Protein 1IHG (pdb70)

Radius of gyration: 25.51 Å; Cα contacts (8 Å, |Δi|>4): 732; chains: 1; bounding box: 40×72×76 Å

Nearest PDB structures (foldseek):
  1ihg-assembly1_A  TM=1.003E+00  e=3.400E-71  Bos taurus
  1iip-assembly1_A  TM=8.751E-01  e=1.591E-49  Bos taurus
  2wfj-assembly1_A  TM=9.973E-01  e=8.330E-27  Homo sapiens
  2gw2-assembly1_A  TM=9.977E-01  e=1.700E-26  Homo sapiens
  2he9-assembly2_B  TM=9.964E-01  e=2.244E-25  Homo sapiens

Organism: Bos taurus (NCBI:txid9913)

Solvent-accessible surface area: 17586 Å² total; per-residue (Å²): 92,98,70,8,20,160,66,116,46,38,36,126,95,10,28,37,0,23,0,5,0,25,19,37,68,122,108,35,16,32,0,0,0,0,0,0,32,76,48,0,72,93,2,1,59,0,0,36,0,0,0,47,17,95,103,33,111,0,115,76,35,50,92,72,9,44,0,112,38,3,12,2,23,87,2,45,117,120,48,4,0,15,0,0,0,25,18,77,93,88,31,105,18,7,0,2,35,87,26,102,94,14,119,25,53,49,72,67,21,66,1,52,41,66,4,0,0,0,1,13,41,98,36,88,64,36,1,6,1,21,0,8,0,0,3,35,76,2,84,121,20,48,43,136,31,1,5,0,0,2,8,13,33,4,34,12,5,0,73,69,0,6,83,23,110,51,123,74,68,146,26,57,123,110,1,19,0,24,59,10,9,42,12,118,168,75,60,104,81,9,31,83,24,96,51,85,29,72,3,82,26,16,37,43,5,125,22,14,153,26,73,28,120,53,6,86,117,0,58,120,25,0,100,53,0,53,78,16,0,40,71,33,60,155,88,128,54,38,100,37,0,28,123,6,1,51,2,0,39,67,0,6,122,14,0,106,88,50,17,138,143,82,52,4,57,97,0,44,94,13,4,30,25,0,5,21,38,10,1,15,0,49,31,122,68,66,60,83,90,11,0,7,72,7,3,82,82,0,17,122,54,43,90,64,21,32,114,0,0,50,45,38,0,51,0,35,13,28,57,138,81,28,117,82,0,41,50,7,0,99,99,0,62,133,72,25,86,151,50,145,54,3,70,58,10,10,114,83,0,101,108,71,36,119,43,50,120,65,155,131,153,78,96,274

Sequence (364 aa):
SHPSPQAKPSNPSNPRVFFDVDIGGERVGRIVLELFADIVPKTAENFRALCTGEKGIGPTTGKPLHFKGCPFHRIIKKFMIQGGDFSNQNGTGGESIYGEKFEDENFHYKHDKEGLLSMANAGSNTNGSQFFITTVPTPHLDGKHVVFGQVIKGMGVAKILENVEVKGEKPAKLCVIAECGELKEGDDWGIFPKDGSGDSHPDFPEDADVDLKDVDKILLISEDLKNIGNTFFKSQNWEMAIKKYTKVLRYVEGSRAAAEDADGAKLQPVALSCVLNIGACKLKMSDWQGAVDSCLEALEIDPSNTKALYRRAQGWQGLKEYDQALADLKKAQEIAPEDKAIQAELLKVKQKIKAQKDKEKAAY

B-factor: mean 17.25, std 12.44, range [1.22, 126.38]

InterPro domains:
  IPR002130 Cyclophilin-type peptidyl-prolyl cis-trans isomerase domain [PF00160] (21-182)
  IPR002130 Cyclophilin-type peptidyl-prolyl cis-trans isomerase domain [PR00153] (36-51)
  IPR002130 Cyclophilin-type peptidyl-prolyl cis-trans isomerase domain [PR00153] (73-85)
  IPR002130 Cyclophilin-type peptidyl-prolyl cis-trans isomerase domain [PR00153] (116-131)
  IPR002130 Cyclophilin-type peptidyl-prolyl cis-trans isomerase domain [PR00153] (131-143)
  IPR002130 Cyclophilin-type peptidyl-prolyl cis-trans isomerase domain [PR00153] (144-159)
  IPR002130 Cyclophilin-type peptidyl-prolyl cis-trans isomerase domain [PS50072] (19-183)
  IPR011990 Tetratricopeptide-like helical domain superfamily [G3DSA:1.25.40.10] (221-370)
  IPR011990 Tetratricopeptide-like helical domain superfamily [SSF48452] (224-368)
  IPR019734 Tetratricopeptide repeat [PS50005] (273-306)
  IPR019734 Tetratricopeptide repeat [PS50005] (307-340)
  IPR019734 Tetratricopeptide repeat [SM00028] (223-256)
  IPR019734 Tetratricopeptide repeat [SM00028] (273-306)
  IPR019734 Tetratricopeptide repeat [SM00028] (307-340)
  IPR020892 Cyclophilin-type peptidyl-prolyl cis-trans isomerase, conserved site [PS00170] (68-85)
  IPR029000 Cyclophilin-like domain superfamily [G3DSA:2.40.100.10] (1-185)
  IPR029000 Cyclophilin-like domain superfamily [SSF50891] (8-186)

Foldseek 3Di:
DDADAPDQVNDVVFWKKKFQKDWQNHTDFMWIKTWQCVVQVVVSVQQQCQQALVLAAAVVQRHGSHQAFKFQFFAAAQFKTKTFQVRPNHPPAAATSVGNWAAQRDLPYALAAFFWKKFDADWGGGGGGMIIGTGGRDRVCRPTIHTTMGTNPDVVVRNVVNPADADNGGHPITMGRNHMHIADVVRDPPGADPPPLPLPAHLACVRGPDDLQPLVVLQVSLVVLQVSLVVCVVVLVLVVSLSSLVSNVNSLVSSCVPYDPVSSVVCLVSNLVSLLSNLVSCVVVLVLVSNLVSLVVNCVSPVLDLSSLQSNLVSCVSVVVLVSSLVSLVSSCVSPVPDVVSVVVNVVSVVVVVVVVCVVPDDD

Secondary structure (DSSP, 8-state):
-BPPP-SSSS-TTS-EEEEEEEETTEEEEEEEEEE-TTT-HHHHHHHHHHHH-TT-B-TTTSSBS--TT-BEEEEETTTEEEE--TTTSSSS---BBTBS-B------B---STTEEEE--SSTT-B-S-EEEESS--GGGTTTS-EEEEEEE-HHHHHHHHTS-EETTEESS-EEEEEEEEEPTT-----S--SSS---S-SSGGGSSS-TT-HHHHHHHHHHHHHHHHHHHHTT-HHHHHHHHHHHHHHHHHHHHHS-HHHHGGGHHHHHHHHHHHHHHHHHTT-HHHHHHHHHHHHTT-TT-HHHHHHHHHHHHHTT-HHHHHHHHHHHHHH-TT-HHHHHHHHHHHHHHHHHHHHHH---

Structure (mmCIF, N/CA/C/O backbone):
data_1IHG
#
_entry.id   1IHG
#
_cell.length_a   126.125
_cell.length_b   47.328
_cell.length_c   85.563
_cell.angle_alpha   90.00
_cell.angle_beta   119.42
_cell.angle_gamma   90.00
#
_symmetry.space_group_name_H-M   'C 1 2 1'
#
loop_
_entity.id
_entity.type
_entity.pdbx_description
1 polymer 'Cyclophilin 40'
2 non-polymer GLYCEROL
3 water water
#
loop_
_atom_site.group_PDB
_atom_site.id
_atom_site.type_symbol
_atom_site.label_atom_id
_atom_site.label_alt_id
_atom_site.label_comp_id
_atom_site.label_asym_id
_atom_site.label_entity_id
_atom_site.label_seq_id
_atom_site.pdbx_PDB_ins_code
_atom_site.Cartn_x
_atom_site.Cartn_y
_atom_site.Cartn_z
_atom_site.occupancy
_atom_site.B_iso_or_equiv
_atom_site.auth_seq_id
_atom_site.auth_comp_id
_atom_site.auth_asym_id
_atom_site.auth_atom_id
_atom_site.pdbx_PDB_model_num
ATOM 1 N N . SER A 1 2 ? 28.514 7.306 20.378 1.00 16.47 2 SER A N 1
ATOM 2 C CA . SER A 1 2 ? 29.510 7.267 19.309 1.00 21.83 2 SER A CA 1
ATOM 3 C C . SER A 1 2 ? 28.983 8.014 18.083 1.00 25.93 2 SER A C 1
ATOM 4 O O . SER A 1 2 ? 27.781 8.072 17.821 1.00 14.26 2 SER A O 1
ATOM 7 N N . HIS A 1 3 ? 29.943 8.595 17.369 1.00 17.84 3 HIS A N 1
ATOM 8 C CA . HIS A 1 3 ? 29.653 9.431 16.207 1.00 10.97 3 HIS A CA 1
ATOM 9 C C . HIS A 1 3 ? 30.023 8.717 14.927 1.00 11.68 3 HIS A C 1
ATOM 10 O O . HIS A 1 3 ? 31.045 8.030 14.847 1.00 12.49 3 HIS A O 1
ATOM 17 N N . PRO A 1 4 ? 29.203 8.879 13.895 1.00 15.53 4 PRO A N 1
ATOM 18 C CA . PRO A 1 4 ? 29.547 8.320 12.580 1.00 16.98 4 PRO A CA 1
ATOM 19 C C . PRO A 1 4 ? 30.939 8.761 12.149 1.00 11.09 4 PRO A C 1
ATOM 20 O O . PRO A 1 4 ? 31.344 9.904 12.404 1.00 12.41 4 PRO A O 1
ATOM 24 N N . SER A 1 5 ? 31.674 7.849 11.511 1.00 10.19 5 SER A N 1
ATOM 25 C CA . SER A 1 5 ? 33.014 8.207 11.022 1.00 14.88 5 SER A CA 1
ATOM 26 C C . SER A 1 5 ? 32.958 9.220 9.888 1.00 14.09 5 SER A C 1
ATOM 27 O O . SER A 1 5 ? 31.945 9.259 9.197 1.00 17.40 5 SER A O 1
ATOM 30 N N . PRO A 1 6 ? 33.978 10.058 9.705 1.00 14.37 6 PRO A N 1
ATOM 31 C CA . PRO A 1 6 ? 33.905 11.144 8.721 1.00 15.65 6 PRO A CA 1
ATOM 32 C C . PRO A 1 6 ? 33.711 10.614 7.297 1.00 17.61 6 PRO A C 1
ATOM 33 O O . PRO A 1 6 ? 34.388 9.663 6.895 1.00 23.12 6 PRO A O 1
ATOM 37 N N . GLN A 1 7 ? 32.797 11.252 6.570 1.00 16.27 7 GLN A N 1
ATOM 38 C CA . GLN A 1 7 ? 32.624 10.902 5.155 1.00 24.36 7 GLN A CA 1
ATOM 39 C C . GLN A 1 7 ? 33.627 11.635 4.270 1.00 16.17 7 GLN A C 1
ATOM 40 O O . GLN A 1 7 ? 34.099 11.099 3.267 1.00 17.44 7 GLN A O 1
ATOM 46 N N . ALA A 1 8 ? 33.984 12.885 4.574 1.00 18.12 8 ALA A N 1
ATOM 47 C CA . ALA A 1 8 ? 34.930 13.571 3.686 1.00 20.56 8 ALA A CA 1
ATOM 48 C C . ALA A 1 8 ? 36.341 13.009 3.865 1.00 17.49 8 ALA A C 1
ATOM 49 O O . ALA A 1 8 ? 36.655 12.491 4.927 1.00 15.56 8 ALA A O 1
ATOM 51 N N . LYS A 1 9 ? 37.162 13.128 2.836 1.00 16.26 9 LYS A N 1
ATOM 52 C CA . LYS A 1 9 ? 38.523 12.633 2.815 1.00 19.04 9 LYS A CA 1
ATOM 53 C C . LYS A 1 9 ? 39.520 13.687 2.353 1.00 33.21 9 LYS A C 1
ATOM 54 O O . LYS A 1 9 ? 39.623 13.917 1.138 1.00 24.37 9 LYS A O 1
ATOM 60 N N . PRO A 1 10 ? 40.260 14.325 3.249 1.00 21.58 10 PRO A N 1
ATOM 61 C CA . PRO A 1 10 ? 40.270 14.070 4.681 1.00 17.39 10 PRO A CA 1
ATOM 62 C C . PRO A 1 10 ? 39.127 14.738 5.438 1.00 15.62 10 PRO A C 1
ATOM 63 O O . PRO A 1 10 ? 38.411 15.584 4.886 1.00 21.50 10 PRO A O 1
ATOM 67 N N . SER A 1 11 ? 38.969 14.346 6.694 1.00 16.59 11 SER A N 1
ATOM 68 C CA . SER A 1 11 ? 37.930 14.920 7.565 1.00 16.16 11 SER A CA 1
ATOM 69 C C . SER A 1 11 ? 38.288 16.353 7.935 1.00 23.32 11 SER A C 1
ATOM 70 O O . SER A 1 11 ? 37.436 17.214 8.123 1.00 19.48 11 SER A O 1
ATOM 73 N N . ASN A 1 12 ? 39.580 16.608 8.046 1.00 13.54 12 ASN A N 1
ATOM 74 C CA . ASN A 1 12 ? 40.094 17.868 8.567 1.00 12.66 12 ASN A CA 1
ATOM 75 C C . ASN A 1 12 ? 41.450 18.132 7.920 1.00 16.97 12 ASN A C 1
ATOM 76 O O . ASN A 1 12 ? 42.384 17.338 8.077 1.00 18.00 12 ASN A O 1
ATOM 81 N N . PRO A 1 13 ? 41.549 19.251 7.227 1.00 19.05 13 PRO A N 1
ATOM 82 C CA . PRO A 1 13 ? 42.799 19.623 6.558 1.00 20.09 13 PRO A CA 1
ATOM 83 C C . PRO A 1 13 ? 43.997 19.684 7.501 1.00 17.73 13 PRO A C 1
ATOM 84 O O . PRO A 1 13 ? 45.143 19.569 7.020 1.00 17.44 13 PRO A O 1
ATOM 88 N N . SER A 1 14 ? 43.835 19.843 8.817 1.00 16.15 14 SER A N 1
ATOM 89 C CA . SER A 1 14 ? 45.046 19.946 9.642 1.00 15.86 14 SER A CA 1
ATOM 90 C C . SER A 1 14 ? 45.523 18.609 10.194 1.00 12.32 14 SER A C 1
ATOM 91 O O . SER A 1 14 ? 46.575 18.559 10.862 1.00 12.42 14 SER A O 1
ATOM 94 N N . ASN A 1 15 ? 44.782 17.540 9.928 1.00 10.50 15 ASN A N 1
ATOM 95 C CA . ASN A 1 15 ? 45.151 16.219 10.444 1.00 12.52 15 ASN A CA 1
ATOM 96 C C . ASN A 1 15 ? 46.340 15.662 9.653 1.00 8.43 15 ASN A C 1
ATOM 97 O O . ASN A 1 15 ? 46.466 15.803 8.443 1.00 8.99 15 ASN A O 1
ATOM 102 N N . PRO A 1 16 ? 47.247 15.012 10.362 1.00 8.94 16 PRO A N 1
ATOM 103 C CA . PRO A 1 16 ? 48.415 14.425 9.716 1.00 9.82 16 PRO A CA 1
ATOM 104 C C . PRO A 1 16 ? 48.018 13.400 8.653 1.00 7.86 16 PRO A C 1
ATOM 105 O O . PRO A 1 16 ? 47.009 12.724 8.834 1.00 8.81 16 PRO A O 1
ATOM 109 N N . ARG A 1 17 ? 48.827 13.310 7.602 1.00 8.75 17 ARG A N 1
ATOM 110 C CA . ARG A 1 17 ? 48.628 12.246 6.603 1.00 6.81 17 ARG A CA 1
ATOM 111 C C . ARG A 1 17 ? 49.877 11.371 6.586 1.00 9.79 17 ARG A C 1
ATOM 112 O O . ARG A 1 17 ? 50.992 11.914 6.561 1.00 9.03 17 ARG A O 1
ATOM 120 N N . VAL A 1 18 ? 49.718 10.058 6.602 1.00 9.61 18 VAL A N 1
ATOM 121 C CA . VAL A 1 18 ? 50.882 9.152 6.516 1.00 6.36 18 VAL A CA 1
ATOM 122 C C . VAL A 1 18 ? 50.661 8.126 5.416 1.00 7.41 18 VAL A C 1
ATOM 123 O O . VAL A 1 18 ? 49.559 7.995 4.884 1.00 8.80 18 VAL A O 1
ATOM 127 N N . PHE A 1 19 ? 51.688 7.342 5.066 1.00 5.52 19 PHE A N 1
ATOM 128 C CA . PHE A 1 19 ? 51.493 6.389 3.980 1.00 8.64 19 PHE A CA 1
ATOM 129 C C . PHE A 1 19 ? 52.231 5.074 4.256 1.00 7.23 19 PHE A C 1
ATOM 130 O O . PHE A 1 19 ? 53.206 5.090 5.006 1.00 5.81 19 PHE A O 1
ATOM 138 N N . PHE A 1 20 ? 51.734 4.021 3.610 1.00 9.65 20 PHE A N 1
ATOM 139 C CA . PHE A 1 20 ? 52.342 2.711 3.471 1.00 8.25 20 PHE A CA 1
ATOM 140 C C . PHE A 1 20 ? 52.527 2.377 1.988 1.00 7.85 20 PHE A C 1
ATOM 141 O O . PHE A 1 20 ? 51.547 2.410 1.235 1.00 12.03 20 PHE A O 1
ATOM 149 N N . ASP A 1 21 ? 53.735 2.043 1.578 1.00 6.43 21 ASP A N 1
ATOM 150 C CA . ASP A 1 21 ? 53.965 1.415 0.272 1.00 8.10 21 ASP A CA 1
ATOM 151 C C . ASP A 1 21 ? 53.962 -0.094 0.539 1.00 13.64 21 ASP A C 1
ATOM 152 O O . ASP A 1 21 ? 54.792 -0.535 1.351 1.00 12.27 21 ASP A O 1
ATOM 157 N N . VAL A 1 22 ? 53.049 -0.833 -0.067 1.00 5.14 22 VAL A N 1
ATOM 158 C CA . VAL A 1 22 ? 52.842 -2.242 0.231 1.00 5.93 22 VAL A CA 1
ATOM 159 C C . VAL A 1 22 ? 53.413 -3.180 -0.836 1.00 4.33 22 VAL A C 1
ATOM 160 O O . VAL A 1 22 ? 53.139 -2.921 -2.009 1.00 9.72 22 VAL A O 1
ATOM 164 N N . ASP A 1 23 ? 54.139 -4.203 -0.419 1.00 9.00 23 ASP A N 1
ATOM 165 C CA . ASP A 1 23 ? 54.631 -5.261 -1.288 1.00 12.10 23 ASP A CA 1
ATOM 166 C C . ASP A 1 23 ? 53.924 -6.579 -0.939 1.00 10.63 23 ASP A C 1
ATOM 167 O O . ASP A 1 23 ? 53.638 -6.839 0.226 1.00 10.36 23 ASP A O 1
ATOM 172 N N . ILE A 1 24 ? 53.678 -7.394 -1.956 1.00 9.62 24 ILE A N 1
ATOM 173 C CA . ILE A 1 24 ? 53.090 -8.720 -1.757 1.00 6.94 24 ILE A CA 1
ATOM 174 C C . ILE A 1 24 ? 53.960 -9.699 -2.550 1.00 8.41 24 ILE A C 1
ATOM 175 O O . ILE A 1 24 ? 54.170 -9.527 -3.744 1.00 11.96 24 ILE A O 1
ATOM 180 N N . GLY A 1 25 ? 54.522 -10.688 -1.880 1.00 10.42 25 GLY A N 1
ATOM 181 C CA . GLY A 1 25 ? 55.395 -11.638 -2.546 1.00 16.73 25 GLY A CA 1
ATOM 182 C C . GLY A 1 25 ? 56.583 -10.957 -3.198 1.00 21.19 25 GLY A C 1
ATOM 183 O O . GLY A 1 25 ? 57.009 -11.404 -4.270 1.00 26.54 25 GLY A O 1
ATOM 184 N N . GLY A 1 26 ? 57.105 -9.900 -2.584 1.00 17.18 26 GLY A N 1
ATOM 185 C CA . GLY A 1 26 ? 58.273 -9.216 -3.095 1.00 21.37 26 GLY A CA 1
ATOM 186 C C . GLY A 1 26 ? 58.020 -8.283 -4.261 1.00 19.38 26 GLY A C 1
ATOM 187 O O . GLY A 1 26 ? 58.974 -7.787 -4.864 1.00 23.11 26 GLY A O 1
ATOM 188 N N . GLU A 1 27 ? 56.752 -8.030 -4.560 1.00 11.99 27 GLU A N 1
ATOM 189 C CA . GLU A 1 27 ? 56.346 -7.115 -5.620 1.00 12.54 27 GLU A CA 1
ATOM 190 C C . GLU A 1 27 ? 55.529 -5.960 -5.041 1.00 9.17 27 GLU A C 1
ATOM 191 O O . GLU A 1 27 ? 54.677 -6.201 -4.187 1.00 13.15 27 GLU A O 1
ATOM 197 N N . ARG A 1 28 ? 55.886 -4.758 -5.499 1.00 11.51 28 ARG A N 1
ATOM 198 C CA . ARG A 1 28 ? 55.184 -3.550 -5.077 1.00 16.79 28 ARG A CA 1
ATOM 199 C C . ARG A 1 28 ? 53.764 -3.586 -5.634 1.00 19.20 28 ARG A C 1
ATOM 200 O O . ARG A 1 28 ? 53.504 -3.709 -6.839 1.00 14.46 28 ARG A O 1
ATOM 208 N N . VAL A 1 29 ? 52.824 -3.459 -4.710 1.00 14.57 29 VAL A N 1
ATOM 209 C CA . VAL A 1 29 ? 51.416 -3.441 -5.110 1.00 12.00 29 VAL A CA 1
ATOM 210 C C . VAL A 1 29 ? 50.885 -2.022 -5.135 1.00 13.75 29 VAL A C 1
ATOM 211 O O . VAL A 1 29 ? 50.040 -1.656 -5.962 1.00 17.67 29 VAL A O 1
ATOM 215 N N . GLY A 1 30 ? 51.351 -1.143 -4.253 1.00 5.52 30 GLY A N 1
ATOM 216 C CA . GLY A 1 30 ? 50.860 0.235 -4.309 1.00 10.97 30 GLY A CA 1
ATOM 217 C C . GLY A 1 30 ? 50.965 0.909 -2.946 1.00 6.76 30 GLY A C 1
ATOM 218 O O . GLY A 1 30 ? 51.480 0.376 -1.975 1.00 13.77 30 GLY A O 1
ATOM 219 N N . ARG A 1 31 ? 50.470 2.138 -2.916 1.00 5.53 31 ARG A N 1
ATOM 220 C CA . ARG A 1 31 ? 50.537 2.964 -1.729 1.00 10.14 31 ARG A CA 1
ATOM 221 C C . ARG A 1 31 ? 49.147 3.194 -1.141 1.00 12.41 31 ARG A C 1
ATOM 222 O O . ARG A 1 31 ? 48.200 3.442 -1.884 1.00 10.74 31 ARG A O 1
ATOM 230 N N . ILE A 1 32 ? 49.104 3.112 0.171 1.00 6.60 32 ILE A N 1
ATOM 231 C CA . ILE A 1 32 ? 47.908 3.469 0.924 1.00 5.72 32 ILE A CA 1
ATOM 232 C C . ILE A 1 32 ? 48.176 4.751 1.682 1.00 8.79 32 ILE A C 1
ATOM 233 O O . ILE A 1 32 ? 49.181 4.845 2.383 1.00 8.97 32 ILE A O 1
ATOM 238 N N . VAL A 1 33 ? 47.299 5.740 1.525 1.00 9.08 33 VAL A N 1
ATOM 239 C CA . VAL A 1 33 ? 47.517 6.972 2.280 1.00 4.53 33 VAL A CA 1
ATOM 240 C C . VAL A 1 33 ? 46.434 7.077 3.347 1.00 6.92 33 VAL A C 1
ATOM 241 O O . VAL A 1 33 ? 45.255 6.865 3.019 1.00 8.01 33 VAL A O 1
ATOM 245 N N . LEU A 1 34 ? 46.844 7.383 4.561 1.00 5.02 34 LEU A N 1
ATOM 246 C CA . LEU A 1 34 ? 45.875 7.436 5.665 1.00 4.55 34 LEU A CA 1
ATOM 247 C C . LEU A 1 34 ? 45.808 8.807 6.312 1.00 6.73 34 LEU A C 1
ATOM 248 O O . LEU A 1 34 ? 46.843 9.449 6.530 1.00 8.70 34 LEU A O 1
ATOM 253 N N . GLU A 1 35 ? 44.584 9.217 6.651 1.00 5.24 35 GLU A N 1
ATOM 254 C CA . GLU A 1 35 ? 44.402 10.370 7.518 1.00 7.44 35 GLU A CA 1
ATOM 255 C C . GLU A 1 35 ? 44.398 9.898 8.977 1.00 8.85 35 GLU A C 1
ATOM 256 O O . GLU A 1 35 ? 43.744 8.886 9.248 1.00 7.76 35 GLU A O 1
ATOM 262 N N . LEU A 1 36 ? 45.113 10.615 9.850 1.00 5.86 36 LEU A N 1
ATOM 263 C CA . LEU A 1 36 ? 45.040 10.331 11.282 1.00 10.40 36 LEU A CA 1
ATOM 264 C C . LEU A 1 36 ? 44.218 11.412 12.003 1.00 3.22 36 LEU A C 1
ATOM 265 O O . LEU A 1 36 ? 44.456 12.611 11.802 1.00 4.08 36 LEU A O 1
ATOM 270 N N . PHE A 1 37 ? 43.296 10.943 12.841 1.00 6.29 37 PHE A N 1
ATOM 271 C CA . PHE A 1 37 ? 42.315 11.839 13.456 1.00 8.05 37 PHE A CA 1
ATOM 272 C C . PHE A 1 37 ? 42.839 12.517 14.710 1.00 4.98 37 PHE A C 1
ATOM 273 O O . PHE A 1 37 ? 42.325 12.354 15.830 1.00 7.67 37 PHE A O 1
ATOM 281 N N . ALA A 1 38 ? 43.890 13.326 14.510 1.00 6.66 38 ALA A N 1
ATOM 282 C CA . ALA A 1 38 ? 44.549 13.972 15.639 1.00 9.86 38 ALA A CA 1
ATOM 283 C C . ALA A 1 38 ? 43.651 14.987 16.333 1.00 3.54 38 ALA A C 1
ATOM 284 O O . ALA A 1 38 ? 43.857 15.319 17.509 1.00 11.01 38 ALA A O 1
ATOM 286 N N . ASP A 1 39 ? 42.667 15.485 15.581 1.00 7.38 39 ASP A N 1
ATOM 287 C CA . ASP A 1 39 ? 41.709 16.431 16.170 1.00 15.12 39 ASP A CA 1
ATOM 288 C C . ASP A 1 39 ? 40.776 15.745 17.158 1.00 10.30 39 ASP A C 1
ATOM 289 O O . ASP A 1 39 ? 40.118 16.393 17.975 1.00 16.62 39 ASP A O 1
ATOM 294 N N . ILE A 1 40 ? 40.680 14.419 17.126 1.00 8.58 40 ILE A N 1
ATOM 295 C CA . ILE A 1 40 ? 39.793 13.700 18.040 1.00 8.94 40 ILE A CA 1
ATOM 296 C C . ILE A 1 40 ? 40.531 12.776 18.994 1.00 12.70 40 ILE A C 1
ATOM 297 O O . ILE A 1 40 ? 40.154 12.701 20.173 1.00 9.13 40 ILE A O 1
ATOM 302 N N . VAL A 1 41 ? 41.555 12.097 18.513 1.00 11.05 41 VAL A N 1
ATOM 303 C CA . VAL A 1 41 ? 42.371 11.176 19.302 1.00 6.73 41 VAL A CA 1
ATOM 304 C C . VAL A 1 41 ? 43.837 11.524 19.076 1.00 9.85 41 VAL A C 1
ATOM 305 O O . VAL A 1 41 ? 44.623 10.770 18.500 1.00 9.21 41 VAL A O 1
ATOM 309 N N . PRO A 1 42 ? 44.215 12.692 19.575 1.00 12.68 42 PRO A N 1
ATOM 310 C CA . PRO A 1 42 ? 45.577 13.182 19.392 1.00 9.73 42 PRO A CA 1
ATOM 311 C C . PRO A 1 42 ? 46.615 12.190 19.881 1.00 9.26 42 PRO A C 1
ATOM 312 O O . PRO A 1 42 ? 47.636 11.954 19.251 1.00 8.94 42 PRO A O 1
ATOM 316 N N . LYS A 1 43 ? 46.420 11.573 21.054 1.00 5.24 43 LYS A N 1
ATOM 317 C CA . LYS A 1 43 ? 47.462 10.654 21.532 1.00 6.51 43 LYS A CA 1
ATOM 318 C C . LYS A 1 43 ? 47.638 9.407 20.683 1.00 12.34 43 LYS A C 1
ATOM 319 O O . LYS A 1 43 ? 48.760 8.947 20.454 1.00 7.88 43 LYS A O 1
ATOM 325 N N . THR A 1 44 ? 46.509 8.814 20.289 1.00 8.31 44 THR A N 1
ATOM 326 C CA . THR A 1 44 ? 46.535 7.615 19.464 1.00 10.05 44 THR A CA 1
ATOM 327 C C . THR A 1 44 ? 47.069 7.937 18.084 1.00 8.52 44 THR A C 1
ATOM 328 O O . THR A 1 44 ? 47.872 7.217 17.480 1.00 6.33 44 THR A O 1
ATOM 33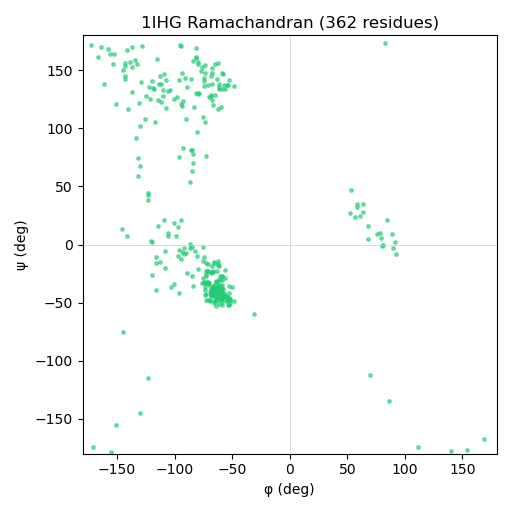2 N N . ALA A 1 45 ? 46.619 9.078 17.538 1.00 7.21 45 ALA A N 1
ATOM 333 C CA . ALA A 1 45 ? 47.172 9.493 16.248 1.00 8.88 45 ALA A CA 1
ATOM 334 C C . ALA A 1 45 ? 48.690 9.678 16.275 1.00 10.97 45 ALA A C 1
ATOM 335 O O . ALA A 1 45 ? 49.400 9.278 15.343 1.00 8.30 45 ALA A O 1
ATOM 337 N N . GLU A 1 46 ? 49.164 10.329 17.336 1.00 5.97 46 GLU A N 1
ATOM 338 C CA . GLU A 1 46 ? 50.594 10.653 17.422 1.00 6.02 46 GLU A CA 1
ATOM 339 C C . GLU A 1 46 ? 51.447 9.396 17.555 1.00 9.66 46 GLU A C 1
ATOM 340 O O . GLU A 1 46 ? 52.519 9.341 16.959 1.00 6.26 46 GLU A O 1
ATOM 346 N N . ASN A 1 47 ? 50.989 8.409 18.324 1.00 7.75 47 ASN A N 1
ATOM 347 C CA . ASN A 1 47 ? 51.654 7.113 18.376 1.00 4.15 47 ASN A CA 1
ATOM 348 C C . ASN A 1 47 ? 51.838 6.540 16.970 1.00 9.24 47 ASN A C 1
ATOM 349 O O . ASN A 1 47 ? 52.923 6.126 16.565 1.00 9.55 47 ASN A O 1
ATOM 354 N N . PHE A 1 48 ? 50.738 6.494 16.210 1.00 7.53 48 PHE A N 1
ATOM 355 C CA . PHE A 1 48 ? 50.814 5.920 14.865 1.00 4.36 48 PHE A CA 1
ATOM 356 C C . PHE A 1 48 ? 51.685 6.771 13.944 1.00 6.55 48 PHE A C 1
ATOM 357 O O . PHE A 1 48 ? 52.421 6.164 13.165 1.00 8.32 48 PHE A O 1
ATOM 365 N N . ARG A 1 49 ? 51.602 8.093 14.044 1.00 4.91 49 ARG A N 1
ATOM 366 C CA . ARG A 1 49 ? 52.393 8.990 13.207 1.00 10.30 49 ARG A CA 1
ATOM 367 C C . ARG A 1 49 ? 53.887 8.722 13.411 1.00 9.71 49 ARG A C 1
ATOM 368 O O . ARG A 1 49 ? 54.696 8.502 12.515 1.00 7.04 49 ARG A O 1
ATOM 376 N N . ALA A 1 50 ? 54.274 8.732 14.676 1.00 7.51 50 ALA A N 1
ATOM 377 C CA . ALA A 1 50 ? 55.657 8.463 15.021 1.00 9.47 50 ALA A CA 1
ATOM 378 C C . ALA A 1 50 ? 56.102 7.078 14.584 1.00 7.15 50 ALA A C 1
ATOM 379 O O . ALA A 1 50 ? 57.263 6.860 14.225 1.00 12.62 50 ALA A O 1
ATOM 381 N N . LEU A 1 51 ? 55.214 6.091 14.645 1.00 5.08 51 LEU A N 1
ATOM 382 C CA . LEU A 1 51 ? 55.666 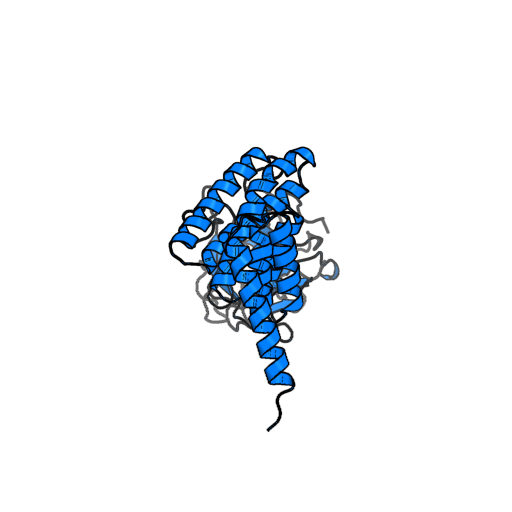4.756 14.192 1.00 4.90 51 LEU A CA 1
ATOM 383 C C . LEU A 1 51 ? 55.830 4.707 12.667 1.00 6.75 51 LEU A C 1
ATOM 384 O O . LEU A 1 51 ? 56.572 3.882 12.120 1.00 6.44 51 LEU A O 1
ATOM 389 N N . CYS A 1 52 ? 55.133 5.603 11.952 1.00 6.02 52 CYS A N 1
ATOM 390 C CA . CYS A 1 52 ? 55.365 5.695 10.518 1.00 8.26 52 CYS A CA 1
ATOM 391 C C . CYS A 1 52 ? 56.688 6.379 10.199 1.00 8.18 52 CYS A C 1
ATOM 392 O O . CYS A 1 52 ? 57.290 6.054 9.178 1.00 10.42 52 CYS A O 1
ATOM 395 N N . THR A 1 53 ? 57.128 7.324 11.024 1.00 8.58 53 THR A N 1
ATOM 396 C CA . THR A 1 53 ? 58.414 7.957 10.704 1.00 10.47 53 THR A CA 1
ATOM 397 C C . THR A 1 53 ? 59.618 7.240 11.319 1.00 9.04 53 THR A C 1
ATOM 398 O O . THR A 1 53 ? 60.740 7.358 10.783 1.00 6.03 53 THR A O 1
ATOM 402 N N . GLY A 1 54 ? 59.363 6.526 12.411 1.00 5.18 54 GLY A N 1
ATOM 403 C CA . GLY A 1 54 ? 60.397 5.871 13.184 1.00 14.30 54 GLY A CA 1
ATOM 404 C C . GLY A 1 54 ? 61.185 6.861 14.028 1.00 10.55 54 GLY A C 1
ATOM 405 O O . GLY A 1 54 ? 62.191 6.454 14.616 1.00 7.53 54 GLY A O 1
ATOM 406 N N . GLU A 1 55 ? 60.774 8.123 14.128 1.00 8.10 55 GLU A N 1
ATOM 407 C CA . GLU A 1 55 ? 61.548 9.158 14.804 1.00 4.15 55 GLU A CA 1
ATOM 408 C C . GLU A 1 55 ? 61.778 8.912 16.293 1.00 10.89 55 GLU A C 1
ATOM 409 O O . GLU A 1 55 ? 62.663 9.564 16.871 1.00 11.81 55 GLU A O 1
ATOM 415 N N . LYS A 1 56 ? 61.065 8.049 17.003 1.00 11.69 56 LYS A N 1
ATOM 416 C CA . LYS A 1 56 ? 61.317 7.869 18.438 1.00 10.38 56 LYS A CA 1
ATOM 417 C C . LYS A 1 56 ? 62.406 6.841 18.714 1.00 12.78 56 LYS A C 1
ATOM 418 O O . LYS A 1 56 ? 62.731 6.568 19.876 1.00 9.80 56 LYS A O 1
ATOM 424 N N . GLY A 1 57 ? 62.987 6.258 17.667 1.00 10.11 57 GLY A N 1
ATOM 425 C CA . GLY A 1 57 ? 64.128 5.383 17.887 1.00 12.22 57 GLY A CA 1
ATOM 426 C C . GLY A 1 57 ? 63.845 3.941 18.210 1.00 10.52 57 GLY A C 1
ATOM 427 O O . GLY A 1 57 ? 63.038 3.263 17.553 1.00 8.51 57 GLY A O 1
ATOM 428 N N . ILE A 1 58 ? 64.546 3.411 19.215 1.00 6.23 58 ILE A N 1
ATOM 429 C CA . ILE A 1 58 ? 64.451 2.008 19.608 1.00 4.82 58 ILE A CA 1
ATOM 430 C C . ILE A 1 58 ? 63.506 1.765 20.793 1.00 8.15 58 ILE A C 1
ATOM 431 O O . ILE A 1 58 ? 63.628 2.383 21.851 1.00 9.17 58 ILE A O 1
ATOM 436 N N . GLY A 1 59 ? 62.555 0.847 20.632 1.00 9.33 59 GLY A N 1
ATOM 437 C CA . GLY A 1 59 ? 61.590 0.548 21.701 1.00 8.78 59 GLY A CA 1
ATOM 438 C C . GLY A 1 59 ? 62.284 -0.139 22.867 1.00 5.34 59 GLY A C 1
ATOM 439 O O . GLY A 1 59 ? 63.016 -1.103 22.666 1.00 7.82 59 GLY A O 1
ATOM 440 N N . PRO A 1 60 ? 62.134 0.338 24.106 1.00 5.92 60 PRO A N 1
ATOM 441 C CA . PRO A 1 60 ? 62.797 -0.307 25.255 1.00 6.41 60 PRO A CA 1
ATOM 442 C C . PRO A 1 60 ? 62.342 -1.718 25.543 1.00 8.33 60 PRO A C 1
ATOM 443 O O . PRO A 1 60 ? 63.103 -2.616 25.906 1.00 11.89 60 PRO A O 1
ATOM 447 N N . THR A 1 61 ? 61.016 -1.955 25.397 1.00 12.62 61 THR A N 1
ATOM 448 C CA . THR A 1 61 ? 60.561 -3.286 25.800 1.00 15.81 61 THR A CA 1
ATOM 449 C C . THR A 1 61 ? 60.857 -4.325 24.721 1.00 21.44 61 THR A C 1
ATOM 450 O O . THR A 1 61 ? 60.925 -5.510 25.085 1.00 22.76 61 THR A O 1
ATOM 454 N N . THR A 1 62 ? 61.051 -3.925 23.457 1.00 8.57 62 THR A N 1
ATOM 455 C CA . THR A 1 62 ? 61.295 -4.920 22.421 1.00 8.50 62 THR A CA 1
ATOM 456 C C . THR A 1 62 ? 62.749 -4.896 21.938 1.00 9.54 62 THR A C 1
ATOM 457 O O . THR A 1 62 ? 63.188 -5.880 21.340 1.00 11.50 62 THR A O 1
ATOM 461 N N . GLY A 1 63 ? 63.409 -3.771 22.190 1.00 10.49 63 GLY A N 1
ATOM 462 C CA . GLY A 1 63 ? 64.780 -3.589 21.699 1.00 12.07 63 GLY A CA 1
ATOM 463 C C . GLY A 1 63 ? 64.809 -3.476 20.188 1.00 10.79 63 GLY A C 1
ATOM 464 O O . GLY A 1 63 ? 65.876 -3.599 19.582 1.00 7.83 63 GLY A O 1
ATOM 465 N N . LYS A 1 64 ? 63.658 -3.234 19.561 1.00 12.60 64 LYS A N 1
ATOM 466 C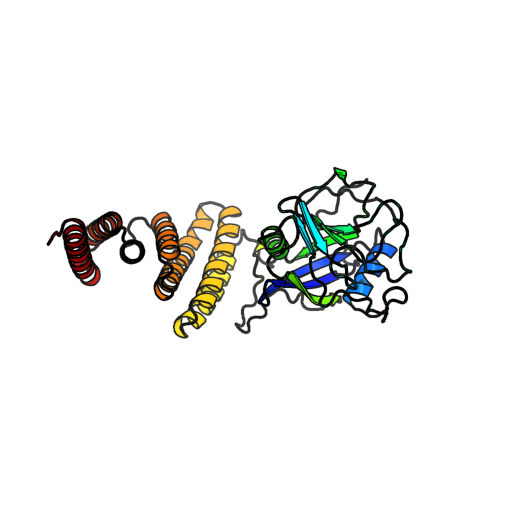 CA . LYS A 1 64 ? 63.550 -3.021 18.114 1.00 8.58 64 LYS A CA 1
ATOM 467 C C . LYS A 1 64 ? 63.078 -1.629 17.741 1.00 12.04 64 LYS A C 1
ATOM 468 O O . LYS A 1 64 ? 62.484 -0.852 18.510 1.00 10.71 64 LYS A O 1
ATOM 474 N N . PRO A 1 65 ? 63.349 -1.211 16.506 1.00 10.12 65 PRO A N 1
ATOM 475 C CA . PRO A 1 65 ? 62.930 0.138 16.123 1.00 3.76 65 PRO A CA 1
ATOM 476 C C . PRO A 1 65 ? 61.419 0.353 16.192 1.00 7.20 65 PRO A C 1
ATOM 477 O O . PRO A 1 65 ? 60.622 -0.448 15.720 1.00 11.40 65 PRO A O 1
ATOM 481 N N . LEU A 1 66 ? 61.074 1.491 16.799 1.00 7.36 66 LEU A N 1
ATOM 482 C CA . LEU A 1 66 ? 59.693 1.930 16.844 1.00 8.41 66 LEU A CA 1
ATOM 483 C C .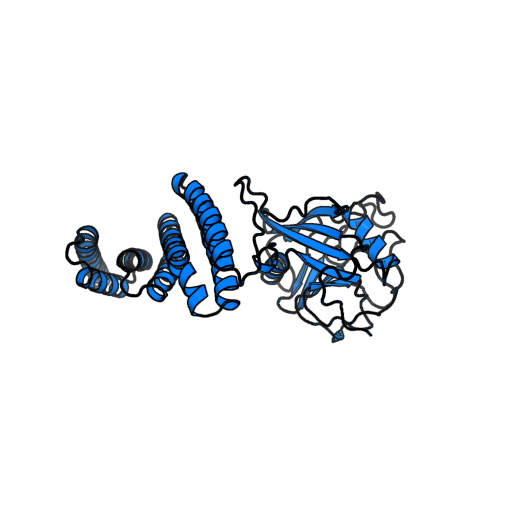 LEU A 1 66 ? 59.268 2.415 15.463 1.00 5.71 66 LEU A C 1
ATOM 484 O O . LEU A 1 66 ? 59.193 3.604 15.143 1.00 9.32 66 LEU A O 1
ATOM 489 N N . HIS A 1 67 ? 59.025 1.438 14.588 1.00 4.48 67 HIS A N 1
ATOM 490 C CA . HIS A 1 67 ? 58.883 1.832 13.179 1.00 5.46 67 HIS A CA 1
ATOM 491 C C . HIS A 1 67 ? 58.176 0.702 12.429 1.00 6.26 67 HIS A C 1
ATOM 492 O O . HIS A 1 67 ? 58.457 -0.465 12.667 1.00 8.47 67 HIS A O 1
ATOM 499 N N . PHE A 1 68 ? 57.247 1.066 11.561 1.00 4.63 68 PHE A N 1
ATOM 500 C CA . PHE A 1 68 ? 56.508 0.128 10.745 1.00 5.72 68 PHE A CA 1
ATOM 501 C C . PHE A 1 68 ? 57.272 -0.348 9.509 1.00 10.35 68 PHE A C 1
ATOM 502 O O . PHE A 1 68 ? 56.796 -1.253 8.825 1.00 9.28 68 PHE A O 1
ATOM 510 N N . LYS A 1 69 ? 58.425 0.253 9.154 1.00 7.45 69 LYS A N 1
ATOM 511 C CA . LYS A 1 69 ? 59.046 -0.224 7.897 1.00 5.41 69 LYS A CA 1
ATOM 512 C C . LYS A 1 69 ? 59.501 -1.670 8.017 1.00 11.34 69 LYS A C 1
ATOM 513 O O . LYS A 1 69 ? 60.203 -2.020 8.978 1.00 8.70 69 LYS A O 1
ATOM 519 N N . GLY A 1 70 ? 59.119 -2.527 7.074 1.00 9.98 70 GLY A N 1
ATOM 520 C CA . GLY A 1 70 ? 59.443 -3.930 7.025 1.00 6.99 70 GLY A CA 1
ATOM 521 C C . GLY A 1 70 ? 58.439 -4.828 7.728 1.00 7.13 70 GLY A C 1
ATOM 522 O O . GLY A 1 70 ? 58.517 -6.050 7.759 1.00 13.57 70 GLY A O 1
ATOM 523 N N . CYS A 1 71 ? 57.435 -4.203 8.350 1.00 12.92 71 CYS A N 1
ATOM 524 C CA . CYS A 1 71 ? 56.478 -4.917 9.174 1.00 7.41 71 CYS A CA 1
ATOM 525 C C . CYS A 1 71 ? 55.416 -5.596 8.319 1.00 9.83 71 CYS A C 1
ATOM 526 O O . CYS A 1 71 ? 54.810 -4.921 7.479 1.00 9.73 71 CYS A O 1
ATOM 529 N N . PRO A 1 72 ? 55.161 -6.865 8.532 1.00 11.33 72 PRO A N 1
ATOM 530 C CA . PRO A 1 72 ? 54.190 -7.605 7.721 1.00 13.53 72 PRO A CA 1
ATOM 531 C C . PRO A 1 72 ? 52.737 -7.409 8.144 1.00 13.90 72 PRO A C 1
ATOM 532 O O . PRO A 1 72 ? 52.535 -7.011 9.289 1.00 11.45 72 PRO A O 1
ATOM 536 N N . PHE A 1 73 ? 51.764 -7.706 7.282 1.00 11.71 73 PHE A N 1
ATOM 537 C CA . PHE A 1 73 ? 50.373 -7.876 7.729 1.00 11.45 73 PHE A CA 1
ATOM 538 C C . PHE A 1 73 ? 50.194 -9.351 8.074 1.00 13.84 73 PHE A C 1
ATOM 539 O O . PHE A 1 73 ? 50.191 -10.156 7.147 1.00 18.33 73 PHE A O 1
ATOM 547 N N . HIS A 1 74 ? 50.086 -9.686 9.361 1.00 5.28 74 HIS A N 1
ATOM 548 C CA . HIS A 1 74 ? 50.302 -11.083 9.722 1.00 10.72 74 HIS A CA 1
ATOM 549 C C . HIS A 1 74 ? 48.977 -11.837 9.782 1.00 16.56 74 HIS A C 1
ATOM 550 O O . HIS A 1 74 ? 48.955 -13.065 9.843 1.00 12.81 74 HIS A O 1
ATOM 557 N N . ARG A 1 75 ? 47.895 -11.062 9.770 1.00 14.49 75 ARG A N 1
ATOM 558 C CA . ARG A 1 75 ? 46.547 -11.587 9.987 1.00 6.82 75 ARG A CA 1
ATOM 559 C C . ARG A 1 75 ? 45.576 -10.898 9.059 1.00 11.52 75 ARG A C 1
ATOM 560 O O . ARG A 1 75 ? 45.399 -9.677 9.149 1.00 10.81 75 ARG A O 1
ATOM 568 N N . ILE A 1 76 ? 44.959 -11.655 8.155 1.00 8.13 76 ILE A N 1
ATOM 569 C CA . ILE A 1 76 ? 44.046 -11.002 7.221 1.00 7.67 76 ILE A CA 1
ATOM 570 C C . ILE A 1 76 ? 42.802 -11.882 7.095 1.00 10.92 76 ILE A C 1
ATOM 571 O O . ILE A 1 76 ? 42.896 -13.092 6.913 1.00 10.91 76 ILE A O 1
ATOM 576 N N . ILE A 1 77 ? 41.651 -11.248 7.224 1.00 11.40 77 ILE A N 1
ATOM 577 C CA . ILE A 1 77 ? 40.367 -11.955 7.093 1.00 8.91 77 ILE A CA 1
ATOM 578 C C . ILE A 1 77 ? 39.547 -11.230 6.043 1.00 8.29 77 ILE A C 1
ATOM 579 O O . ILE A 1 77 ? 39.066 -10.118 6.281 1.00 11.49 77 ILE A O 1
ATOM 584 N N . LYS A 1 78 ? 39.419 -11.871 4.888 1.00 9.19 78 LYS A N 1
ATOM 585 C CA . LYS A 1 78 ? 38.570 -11.331 3.827 1.00 13.58 78 LYS A CA 1
ATOM 586 C C . LYS A 1 78 ? 37.185 -10.904 4.322 1.00 12.04 78 LYS A C 1
ATOM 587 O O . LYS A 1 78 ? 36.564 -11.653 5.076 1.00 12.14 78 LYS A O 1
ATOM 593 N N . LYS A 1 79 ? 36.729 -9.743 3.867 1.00 9.69 79 LYS A N 1
ATOM 594 C CA . LYS A 1 79 ? 35.448 -9.174 4.225 1.00 15.63 79 LYS A CA 1
ATOM 595 C C . LYS A 1 79 ? 35.336 -8.842 5.703 1.00 13.60 79 LYS A C 1
ATOM 596 O O . LYS A 1 79 ? 34.234 -8.843 6.269 1.00 6.73 79 LYS A O 1
ATOM 602 N N . PHE A 1 80 ? 36.468 -8.552 6.348 1.00 11.55 80 PHE A N 1
ATOM 603 C CA . PHE A 1 80 ? 36.475 -8.072 7.742 1.00 5.57 80 PHE A CA 1
ATOM 604 C C . PHE A 1 80 ? 37.609 -7.059 7.885 1.00 10.03 80 PHE A C 1
ATOM 605 O O . PHE A 1 80 ? 37.341 -5.855 7.951 1.00 8.81 80 PHE A O 1
ATOM 613 N N . MET A 1 81 ? 38.865 -7.526 7.941 1.00 11.81 81 MET A N 1
ATOM 614 C CA . MET A 1 81 ? 39.926 -6.527 8.197 1.00 7.49 81 MET A CA 1
ATOM 615 C C . MET A 1 81 ? 41.305 -7.072 7.859 1.00 10.57 81 MET A C 1
ATOM 616 O O . MET A 1 81 ? 41.444 -8.269 7.623 1.00 7.89 81 MET A O 1
ATOM 621 N N . ILE A 1 82 ? 42.295 -6.180 7.859 1.00 8.99 82 ILE A N 1
ATOM 622 C CA . ILE A 1 82 ? 43.696 -6.516 7.627 1.00 7.79 82 ILE A CA 1
ATOM 623 C C . ILE A 1 82 ? 44.496 -5.987 8.822 1.00 8.38 82 ILE A C 1
ATOM 624 O O . ILE A 1 82 ? 44.311 -4.818 9.186 1.00 8.64 82 ILE A O 1
ATOM 629 N N . GLN A 1 83 ? 45.306 -6.830 9.446 1.00 8.08 83 GLN A N 1
ATOM 630 C CA . GLN A 1 83 ? 45.942 -6.425 10.712 1.00 2.94 83 GLN A CA 1
ATOM 631 C C . GLN A 1 83 ? 47.454 -6.504 10.595 1.00 9.72 83 GLN A C 1
ATOM 632 O O . GLN A 1 83 ? 47.949 -7.505 10.043 1.00 9.29 83 GLN A O 1
ATOM 638 N N . GLY A 1 84 ? 48.133 -5.471 11.103 1.00 9.48 84 GLY A N 1
ATOM 639 C CA . GLY A 1 84 ? 49.599 -5.532 11.094 1.00 7.86 84 GLY A CA 1
ATOM 640 C C . GLY A 1 84 ? 50.148 -4.729 12.268 1.00 6.33 84 GLY A C 1
ATOM 641 O O . GLY A 1 84 ? 49.455 -4.559 13.276 1.00 6.53 84 GLY A O 1
ATOM 642 N N . GLY A 1 85 ? 51.388 -4.268 12.128 1.00 5.53 85 GLY A N 1
ATOM 643 C CA . GLY A 1 85 ? 51.993 -3.424 13.130 1.00 8.44 85 GLY A CA 1
ATOM 644 C C . GLY A 1 85 ? 52.782 -4.162 14.191 1.00 10.04 85 GLY A C 1
ATOM 645 O O . GLY A 1 85 ? 53.275 -3.475 15.094 1.00 8.19 85 GLY A O 1
ATOM 646 N N . ASP A 1 86 ? 52.923 -5.479 14.135 1.00 6.68 86 ASP A N 1
ATOM 647 C CA . ASP A 1 86 ? 53.754 -6.215 15.099 1.00 5.89 86 ASP A CA 1
ATOM 648 C C . ASP A 1 86 ? 55.190 -6.198 14.588 1.00 10.18 86 ASP A C 1
ATOM 649 O O . ASP A 1 86 ? 55.699 -7.127 13.963 1.00 7.57 86 ASP A O 1
ATOM 654 N N . PHE A 1 87 ? 55.862 -5.071 14.860 1.00 4.69 87 PHE A N 1
ATOM 655 C CA . PHE A 1 87 ? 57.217 -4.945 14.316 1.00 10.96 87 PHE A CA 1
ATOM 656 C C . PHE A 1 87 ? 58.244 -5.798 15.053 1.00 17.98 87 PHE A C 1
ATOM 657 O O . PHE A 1 87 ? 59.373 -5.841 14.535 1.00 14.46 87 PHE A O 1
ATOM 665 N N . SER A 1 88 ? 57.921 -6.389 16.204 1.00 8.08 88 SER A N 1
ATOM 666 C CA . SER A 1 88 ? 58.982 -7.154 16.873 1.00 11.40 88 SER A CA 1
ATOM 667 C C . SER A 1 88 ? 58.842 -8.655 16.701 1.00 13.89 88 SER A C 1
ATOM 668 O O . SER A 1 88 ? 59.847 -9.373 16.576 1.00 12.79 88 SER A O 1
ATOM 671 N N . ASN A 1 89 ? 57.635 -9.209 16.694 1.00 9.09 89 ASN A N 1
ATOM 672 C CA . ASN A 1 89 ? 57.520 -10.652 16.525 1.00 10.71 89 ASN A CA 1
ATOM 673 C C . ASN A 1 89 ? 56.791 -11.017 15.235 1.00 10.35 89 ASN A C 1
ATOM 674 O O . ASN A 1 89 ? 56.776 -12.180 14.827 1.00 10.28 89 ASN A O 1
ATOM 679 N N . GLN A 1 90 ? 56.180 -10.036 14.578 1.00 13.45 90 GLN A N 1
ATOM 680 C CA . GLN A 1 90 ? 55.564 -10.222 13.264 1.00 8.90 90 GLN A CA 1
ATOM 681 C C . GLN A 1 90 ? 54.446 -11.239 13.294 1.00 13.38 90 GLN A C 1
ATOM 682 O O . GLN A 1 90 ? 54.115 -11.877 12.291 1.00 18.44 90 GLN A O 1
ATOM 688 N N . ASN A 1 91 ? 53.837 -11.434 14.471 1.00 18.44 91 ASN A N 1
ATOM 689 C CA . ASN A 1 91 ? 52.815 -12.481 14.483 1.00 10.76 91 ASN A CA 1
ATOM 690 C C . ASN A 1 91 ? 51.652 -12.161 15.410 1.00 14.23 91 ASN A C 1
ATOM 691 O O . ASN A 1 91 ? 50.852 -13.057 15.691 1.00 12.38 91 ASN A O 1
ATOM 696 N N . GLY A 1 92 ? 51.552 -10.911 15.859 1.00 11.81 92 GLY A N 1
ATOM 697 C CA . GLY A 1 92 ? 50.471 -10.536 16.743 1.00 10.20 92 GLY A CA 1
ATOM 698 C C . GLY A 1 92 ? 50.815 -10.659 18.212 1.00 12.45 92 GLY A C 1
ATOM 699 O O . GLY A 1 92 ? 50.001 -10.208 19.016 1.00 12.94 92 GLY A O 1
ATOM 700 N N . THR A 1 93 ? 51.956 -11.227 18.598 1.00 10.78 93 THR A N 1
ATOM 701 C CA . THR A 1 93 ? 52.313 -11.267 20.015 1.00 8.23 93 THR A CA 1
ATOM 702 C C . THR A 1 93 ? 53.196 -10.105 20.443 1.00 16.40 93 THR A C 1
ATOM 703 O O . THR A 1 93 ? 53.498 -9.936 21.632 1.00 11.81 93 THR A O 1
ATOM 707 N N . GLY A 1 94 ? 53.690 -9.236 19.545 1.00 12.14 94 GLY A N 1
ATOM 708 C CA . GLY A 1 94 ? 54.633 -8.243 20.087 1.00 12.54 94 GLY A CA 1
ATOM 709 C C . GLY A 1 94 ? 54.304 -6.813 19.682 1.00 15.95 94 GLY A C 1
ATOM 710 O O . GLY A 1 94 ? 53.116 -6.472 19.579 1.00 14.98 94 GLY A O 1
ATOM 711 N N . GLY A 1 95 ? 55.332 -5.998 19.465 1.00 8.82 95 GLY A N 1
ATOM 712 C CA . GLY A 1 95 ? 55.194 -4.566 19.244 1.00 9.47 95 GLY A CA 1
ATOM 713 C C . GLY A 1 95 ? 55.073 -3.803 20.557 1.00 10.73 95 GLY A C 1
ATOM 714 O O . GLY A 1 95 ? 54.966 -4.342 21.669 1.00 13.25 95 GLY A O 1
ATOM 715 N N . GLU A 1 96 ? 55.076 -2.481 20.482 1.00 10.74 96 GLU A N 1
ATOM 716 C CA . GLU A 1 96 ? 54.963 -1.624 21.655 1.00 10.62 96 GLU A CA 1
ATOM 717 C C . GLU A 1 96 ? 54.667 -0.208 21.194 1.00 4.36 96 GLU A C 1
ATOM 718 O O . GLU A 1 96 ? 54.878 0.122 20.018 1.00 8.99 96 GLU A O 1
ATOM 724 N N . SER A 1 97 ? 54.157 0.631 22.093 1.00 10.26 97 SER A N 1
ATOM 725 C CA . SER A 1 97 ? 53.817 1.999 21.699 1.00 5.55 97 SER A CA 1
ATOM 726 C C . SER A 1 97 ? 54.912 3.000 21.991 1.00 11.76 97 SER A C 1
ATOM 727 O O . SER A 1 97 ? 55.888 2.665 22.690 1.00 9.97 97 SER A O 1
ATOM 730 N N . ILE A 1 98 ? 54.750 4.239 21.506 1.00 5.32 98 ILE A N 1
ATOM 731 C CA . ILE A 1 98 ? 55.792 5.220 21.838 1.00 11.66 98 ILE A CA 1
ATOM 732 C C . ILE A 1 98 ? 55.658 5.686 23.282 1.00 11.01 98 ILE A C 1
ATOM 733 O O . ILE A 1 98 ? 56.463 6.477 23.790 1.00 10.99 98 ILE A O 1
ATOM 738 N N . TYR A 1 99 ? 54.659 5.208 24.003 1.00 9.91 99 TYR A N 1
ATOM 739 C CA . TYR A 1 99 ? 54.395 5.696 25.352 1.00 12.45 99 TYR A CA 1
ATOM 740 C C . TYR A 1 99 ? 54.769 4.663 26.409 1.00 11.06 99 TYR A C 1
ATOM 741 O O . TYR A 1 99 ? 54.658 4.981 27.600 1.00 18.72 99 TYR A O 1
ATOM 750 N N . GLY A 1 100 ? 55.146 3.493 25.926 1.00 9.86 100 GLY A N 1
ATOM 751 C CA . GLY A 1 100 ? 55.430 2.347 26.792 1.00 12.28 100 GLY A CA 1
ATOM 752 C C . GLY A 1 100 ? 54.886 1.080 26.144 1.00 12.68 100 GLY A C 1
ATOM 753 O O . GLY A 1 100 ? 54.346 1.150 25.037 1.00 12.94 100 GLY A O 1
ATOM 754 N N . GLU A 1 101 ? 55.015 -0.059 26.824 1.00 9.47 101 GLU A N 1
ATOM 755 C CA . GLU A 1 101 ? 54.513 -1.314 26.258 1.00 9.86 101 GLU A CA 1
ATOM 756 C C . GLU A 1 101 ? 53.059 -1.202 25.808 1.00 11.97 101 GLU A C 1
ATOM 757 O O . GLU A 1 101 ? 52.781 -1.652 24.698 1.00 16.23 101 GLU A O 1
ATOM 763 N N . LYS A 1 102 ? 52.226 -0.632 26.669 1.00 11.17 102 LYS A N 1
ATOM 764 C CA . LYS A 1 102 ? 50.803 -0.401 26.421 1.00 13.66 102 LYS A CA 1
ATOM 765 C C . LYS A 1 102 ? 50.338 0.998 26.773 1.00 12.70 102 LYS A C 1
ATOM 766 O O . LYS A 1 102 ? 50.916 1.715 27.598 1.00 10.59 102 LYS A O 1
ATOM 772 N N . PHE A 1 103 ? 49.243 1.471 26.141 1.00 9.08 103 PHE A N 1
ATOM 773 C CA . PHE A 1 103 ? 48.673 2.736 26.630 1.00 11.67 103 PHE A CA 1
ATOM 774 C C . PHE A 1 103 ? 47.135 2.652 26.585 1.00 11.50 103 PHE A C 1
ATOM 775 O O . PHE A 1 103 ? 46.564 1.757 25.994 1.00 9.12 103 PHE A O 1
ATOM 783 N N . GLU A 1 104 ? 46.516 3.626 27.243 1.00 9.91 104 GLU A N 1
ATOM 784 C CA . GLU A 1 104 ? 45.096 3.669 27.517 1.00 12.11 104 GLU A CA 1
ATOM 785 C C . GLU A 1 104 ? 44.243 3.838 26.272 1.00 7.20 104 GLU A C 1
ATOM 786 O O . GLU A 1 104 ? 44.681 4.501 25.333 1.00 10.77 104 GLU A O 1
ATOM 792 N N . ASP A 1 105 ? 43.049 3.256 26.282 1.00 10.44 105 ASP A N 1
ATOM 793 C CA . ASP A 1 105 ? 42.055 3.611 25.261 1.00 10.88 105 ASP A CA 1
ATOM 794 C C . ASP A 1 105 ? 41.704 5.086 25.410 1.00 11.48 105 ASP A C 1
ATOM 795 O O . ASP A 1 105 ? 41.192 5.444 26.476 1.00 11.57 105 ASP A O 1
ATOM 800 N N . GLU A 1 106 ? 41.993 5.908 24.411 1.00 12.62 106 GLU A N 1
ATOM 801 C CA . GLU A 1 106 ? 41.861 7.357 24.510 1.00 6.73 106 GLU A CA 1
ATOM 802 C C . GLU A 1 106 ? 40.395 7.784 24.585 1.00 11.72 106 GLU A C 1
ATOM 803 O O . GLU A 1 106 ? 39.993 8.595 25.430 1.00 11.67 106 GLU A O 1
ATOM 809 N N . ASN A 1 107 ? 39.610 7.242 23.673 1.00 10.66 107 ASN A N 1
ATOM 810 C CA . ASN A 1 107 ? 38.168 7.425 23.648 1.00 11.10 107 ASN A CA 1
ATOM 811 C C . ASN A 1 107 ? 37.557 6.515 22.590 1.00 11.14 107 ASN A C 1
ATOM 812 O O . ASN A 1 107 ? 38.299 5.900 21.835 1.00 9.87 107 ASN A O 1
ATOM 817 N N . PHE A 1 108 ? 36.231 6.422 22.549 1.00 7.15 108 PHE A N 1
ATOM 818 C CA . PHE A 1 108 ? 35.612 5.586 21.509 1.00 9.25 108 PHE A CA 1
ATOM 819 C C . PHE A 1 108 ? 34.643 6.461 20.712 1.00 11.68 108 PHE A C 1
ATOM 820 O O . PHE A 1 108 ? 33.529 6.043 20.389 1.00 12.32 108 PHE A O 1
ATOM 828 N N . HIS A 1 109 ? 35.113 7.671 20.425 1.00 9.42 109 HIS A N 1
ATOM 829 C CA . HIS A 1 109 ? 34.312 8.703 19.769 1.00 11.04 109 HIS A CA 1
ATOM 830 C C . HIS A 1 109 ? 33.676 8.219 18.467 1.00 11.97 109 HIS A C 1
ATOM 831 O O . HIS A 1 109 ? 32.472 8.381 18.269 1.00 16.65 109 HIS A O 1
ATOM 838 N N . TYR A 1 110 ? 34.475 7.649 17.570 1.00 10.65 110 TYR A N 1
ATOM 839 C CA . TYR A 1 110 ? 33.960 7.255 16.267 1.00 9.28 110 TYR A CA 1
ATOM 840 C C . TYR A 1 110 ? 33.543 5.795 16.167 1.00 11.82 110 TYR A C 1
ATOM 841 O O . TYR A 1 110 ? 34.183 4.864 16.656 1.00 10.30 110 TYR A O 1
ATOM 850 N N . LYS A 1 111 ? 32.448 5.588 15.456 1.00 9.09 111 LYS A N 1
ATOM 851 C CA . LYS A 1 111 ? 31.892 4.282 15.147 1.00 18.51 111 LYS A CA 1
ATOM 852 C C . LYS A 1 111 ? 32.738 3.572 14.082 1.00 20.98 111 LYS A C 1
ATOM 853 O O . LYS A 1 111 ? 33.241 4.291 13.218 1.00 7.63 111 LYS A O 1
ATOM 859 N N . HIS A 1 112 ? 32.844 2.256 14.116 1.00 8.10 112 HIS A N 1
ATOM 860 C CA . HIS A 1 112 ? 33.409 1.487 13.001 1.00 6.09 112 HIS A CA 1
ATOM 861 C C . HIS A 1 112 ? 32.279 1.253 11.981 1.00 11.35 112 HIS A C 1
ATOM 862 O O . HIS A 1 112 ? 31.803 0.135 11.838 1.00 11.96 112 HIS A O 1
ATOM 869 N N . ASP A 1 113 ? 31.841 2.311 11.294 1.00 8.47 113 ASP A N 1
ATOM 870 C CA . ASP A 1 113 ? 30.642 2.242 10.469 1.00 14.42 113 ASP A CA 1
ATOM 871 C C . ASP A 1 113 ? 30.938 2.209 8.985 1.00 17.88 113 ASP A C 1
ATOM 872 O O . ASP A 1 113 ? 30.029 2.285 8.162 1.00 14.46 113 ASP A O 1
ATOM 877 N N . LYS A 1 114 ? 32.211 2.087 8.581 1.00 10.44 114 LYS A N 1
ATOM 878 C CA . LYS A 1 114 ? 32.463 1.942 7.156 1.00 9.42 114 LYS A CA 1
ATOM 879 C C . LYS A 1 114 ? 33.788 1.250 6.882 1.00 12.58 114 LYS A C 1
ATOM 880 O O . LYS A 1 114 ? 34.633 1.150 7.763 1.00 11.22 114 LYS A O 1
ATOM 886 N N . GLU A 1 115 ? 33.965 0.777 5.655 1.00 13.60 115 GLU A N 1
ATOM 887 C CA . GLU A 1 115 ? 35.259 0.264 5.238 1.00 8.82 115 GLU A CA 1
ATOM 888 C C . GLU A 1 115 ? 36.319 1.364 5.286 1.00 11.24 115 GLU A C 1
ATOM 889 O O . GLU A 1 115 ? 36.026 2.572 5.207 1.00 13.12 115 GLU A O 1
ATOM 895 N N . GLY A 1 116 ? 37.587 0.986 5.407 1.00 6.81 116 GLY A N 1
ATOM 896 C CA . GLY A 1 116 ? 38.664 1.949 5.269 1.00 8.90 116 GLY A CA 1
ATOM 897 C C . GLY A 1 116 ? 39.041 2.624 6.570 1.00 8.75 116 GLY A C 1
ATOM 898 O O . GLY A 1 116 ? 39.806 3.587 6.548 1.00 8.09 116 GLY A O 1
ATOM 899 N N . LEU A 1 117 ? 38.494 2.129 7.680 1.00 7.85 117 LEU A N 1
ATOM 900 C CA . LEU A 1 117 ? 38.783 2.778 8.954 1.00 6.38 117 LEU A CA 1
ATOM 901 C C . LEU A 1 117 ? 40.013 2.096 9.548 1.00 4.96 117 LEU A C 1
ATOM 902 O O . LEU A 1 117 ? 40.155 0.883 9.406 1.00 10.93 117 LEU A O 1
ATOM 907 N N . LEU A 1 118 ? 40.808 2.940 10.179 1.00 7.78 118 LEU A N 1
ATOM 908 C CA . LEU A 1 118 ? 42.020 2.582 10.901 1.00 7.62 118 LEU A CA 1
ATOM 909 C C . LEU A 1 118 ? 41.727 2.542 12.390 1.00 6.85 118 LEU A C 1
ATOM 910 O O . LEU A 1 118 ? 41.221 3.538 12.933 1.00 9.37 118 LEU A O 1
ATOM 915 N N . SER A 1 119 ? 42.020 1.429 13.048 1.00 6.08 119 SER A N 1
ATOM 916 C CA . SER A 1 119 ? 41.652 1.170 14.430 1.00 7.33 119 SER A CA 1
ATOM 917 C C . SER A 1 119 ? 42.702 0.373 15.192 1.00 10.99 119 SER A C 1
ATOM 918 O O . SER A 1 119 ? 43.468 -0.442 14.655 1.00 9.79 119 SER A O 1
ATOM 921 N N . MET A 1 120 ? 42.792 0.584 16.513 1.00 10.47 120 MET A N 1
ATOM 922 C CA . MET A 1 120 ? 43.825 -0.098 17.282 1.00 9.75 120 MET A CA 1
ATOM 923 C C . MET A 1 120 ? 43.472 -1.541 17.597 1.00 9.68 120 MET A C 1
ATOM 924 O O . MET A 1 120 ? 42.380 -1.830 18.084 1.00 6.58 120 MET A O 1
ATOM 929 N N . ALA A 1 121 ? 44.386 -2.481 17.329 1.00 8.69 121 ALA A N 1
ATOM 930 C CA . ALA A 1 121 ? 44.211 -3.836 17.849 1.00 11.79 121 ALA A CA 1
ATOM 931 C C . ALA A 1 121 ? 44.569 -3.829 19.332 1.00 11.24 121 ALA A C 1
ATOM 932 O O . ALA A 1 121 ? 45.362 -2.988 19.761 1.00 10.23 121 ALA A O 1
ATOM 934 N N . ASN A 1 122 ? 43.983 -4.748 20.113 1.00 11.83 122 ASN A N 1
ATOM 935 C CA . ASN A 1 122 ? 44.343 -4.809 21.532 1.00 9.27 122 ASN A CA 1
ATOM 936 C C . ASN A 1 122 ? 44.094 -6.205 22.101 1.00 16.97 122 ASN A C 1
ATOM 937 O O . ASN A 1 122 ? 43.633 -7.100 21.383 1.00 13.00 122 ASN A O 1
ATOM 942 N N . ALA A 1 123 ? 44.361 -6.380 23.395 1.00 17.22 123 ALA A N 1
ATOM 943 C CA . ALA A 1 123 ? 44.010 -7.662 24.006 1.00 21.31 123 ALA A CA 1
ATOM 944 C C . ALA A 1 123 ? 43.082 -7.389 25.188 1.00 21.82 123 ALA A C 1
ATOM 945 O O . ALA A 1 123 ? 43.216 -7.945 26.274 1.00 22.55 123 ALA A O 1
ATOM 947 N N . GLY A 1 124 ? 42.125 -6.498 24.947 1.00 11.65 124 GLY A N 1
ATOM 948 C CA . GLY A 1 124 ? 41.261 -6.045 26.030 1.00 11.57 124 GLY A CA 1
ATOM 949 C C . GLY A 1 124 ? 41.454 -4.600 26.428 1.00 17.98 124 GLY A C 1
ATOM 950 O O . GLY A 1 124 ? 42.216 -3.827 25.837 1.00 13.70 124 GLY A O 1
ATOM 951 N N . SER A 1 125 ? 40.786 -4.141 27.492 1.00 9.41 125 SER A N 1
ATOM 952 C CA . SER A 1 125 ? 40.898 -2.736 27.855 1.00 13.91 125 SER A CA 1
ATOM 953 C C . SER A 1 125 ? 42.304 -2.210 28.156 1.00 16.22 125 SER A C 1
ATOM 954 O O . SER A 1 125 ? 43.059 -2.828 28.903 1.00 10.89 125 SER A O 1
ATOM 957 N N . ASN A 1 126 ? 42.595 -1.047 27.579 1.00 12.96 126 ASN A N 1
ATOM 958 C CA . ASN A 1 126 ? 43.814 -0.289 27.770 1.00 11.17 126 ASN A CA 1
ATOM 959 C C . ASN A 1 126 ? 45.060 -1.115 27.506 1.00 12.90 126 ASN A C 1
ATOM 960 O O . ASN A 1 126 ? 46.010 -1.110 28.295 1.00 13.11 126 ASN A O 1
ATOM 965 N N . THR A 1 127 ? 45.028 -1.822 26.392 1.00 6.26 127 THR A N 1
ATOM 966 C CA . THR A 1 127 ? 46.208 -2.589 26.031 1.00 8.37 127 THR A CA 1
ATOM 967 C C . THR A 1 127 ? 46.715 -2.199 24.645 1.00 15.08 127 THR A C 1
ATOM 968 O O . THR A 1 127 ? 47.190 -3.028 23.877 1.00 12.99 127 THR A O 1
ATOM 972 N N . ASN A 1 128 ? 46.667 -0.912 24.292 1.00 8.42 128 ASN A N 1
ATOM 973 C CA . ASN A 1 128 ? 47.121 -0.517 22.956 1.00 6.66 128 ASN A CA 1
ATOM 974 C C . ASN A 1 128 ? 48.643 -0.546 22.829 1.00 9.04 128 ASN A C 1
ATOM 975 O O . ASN A 1 128 ? 49.311 -0.067 23.753 1.00 10.15 128 ASN A O 1
ATOM 980 N N . GLY A 1 129 ? 49.165 -1.080 21.721 1.00 12.17 129 GLY A N 1
ATOM 981 C CA . GLY A 1 129 ? 50.606 -1.124 21.503 1.00 8.53 129 GLY A CA 1
ATOM 982 C C . GLY A 1 129 ? 50.920 -0.422 20.188 1.00 9.79 129 GLY A C 1
ATOM 983 O O . GLY A 1 129 ? 50.703 0.775 20.031 1.00 9.30 129 GLY A O 1
ATOM 984 N N . SER A 1 130 ? 51.420 -1.197 19.234 1.00 5.94 130 SER A N 1
ATOM 985 C CA . SER A 1 130 ? 51.644 -0.665 17.896 1.00 4.20 130 SER A CA 1
ATOM 986 C C . SER A 1 130 ? 50.716 -1.310 16.873 1.00 8.36 130 SER A C 1
ATOM 987 O O . SER A 1 130 ? 50.570 -0.817 15.744 1.00 6.93 130 SER A O 1
ATOM 990 N N . GLN A 1 131 ? 50.086 -2.431 17.231 1.00 8.87 131 GLN A N 1
ATOM 991 C CA . GLN A 1 131 ? 49.320 -3.140 16.203 1.00 6.28 131 GLN A CA 1
ATOM 992 C C . GLN A 1 131 ? 48.013 -2.446 15.862 1.00 11.11 131 GLN A C 1
ATOM 993 O O . GLN A 1 131 ? 47.341 -1.889 16.729 1.00 9.19 131 GLN A O 1
ATOM 999 N N . PHE A 1 132 ? 47.649 -2.491 14.597 1.00 11.18 132 PHE A N 1
ATOM 1000 C CA . PHE A 1 132 ? 46.445 -1.845 14.106 1.00 10.74 132 PHE A CA 1
ATOM 1001 C C . PHE A 1 132 ? 45.697 -2.755 13.141 1.00 6.72 132 PHE A C 1
ATOM 1002 O O . PHE A 1 132 ? 46.226 -3.746 12.631 1.00 7.10 132 PHE A O 1
ATOM 1010 N N . PHE A 1 133 ? 44.481 -2.347 12.784 1.00 8.85 133 PHE A N 1
ATOM 1011 C CA . PHE A 1 133 ? 43.849 -2.993 11.627 1.00 6.50 133 PHE A CA 1
ATOM 1012 C C . PHE A 1 133 ? 43.144 -1.937 10.775 1.00 8.24 133 PHE A C 1
ATOM 1013 O O . PHE A 1 133 ? 42.782 -0.858 11.261 1.00 7.30 133 PHE A O 1
ATOM 1021 N N . ILE A 1 134 ? 42.962 -2.283 9.510 1.00 6.59 134 ILE A N 1
ATOM 1022 C CA . ILE A 1 134 ? 42.184 -1.486 8.572 1.00 3.29 134 ILE A CA 1
ATOM 1023 C C . ILE A 1 134 ? 40.919 -2.270 8.212 1.00 6.29 134 ILE A C 1
ATOM 1024 O O . ILE A 1 134 ? 40.979 -3.407 7.758 1.00 8.60 134 ILE A O 1
ATOM 1029 N N . THR A 1 135 ? 39.743 -1.702 8.443 1.00 3.28 135 THR A N 1
ATOM 1030 C CA . THR A 1 135 ? 38.545 -2.501 8.153 1.00 9.80 135 THR A CA 1
ATOM 1031 C C . THR A 1 135 ? 38.228 -2.508 6.666 1.00 10.03 135 THR A C 1
ATOM 1032 O O . THR A 1 135 ? 38.597 -1.609 5.912 1.00 5.89 135 THR A O 1
ATOM 1036 N N . THR A 1 136 ? 37.523 -3.539 6.200 1.00 9.08 136 THR A N 1
ATOM 1037 C CA . THR A 1 136 ? 37.222 -3.581 4.771 1.00 10.17 136 THR A CA 1
ATOM 1038 C C . THR A 1 136 ? 35.705 -3.600 4.569 1.00 13.66 136 THR A C 1
ATOM 1039 O O . THR A 1 136 ? 35.265 -3.716 3.430 1.00 14.09 136 THR A O 1
ATOM 1043 N N . VAL A 1 137 ? 34.998 -3.518 5.678 1.00 9.24 137 VAL A N 1
ATOM 1044 C CA . VAL A 1 137 ? 33.550 -3.458 5.812 1.00 13.23 137 VAL A CA 1
ATOM 1045 C C . VAL A 1 137 ? 33.228 -2.716 7.098 1.00 12.30 137 VAL A C 1
ATOM 1046 O O . VAL A 1 137 ? 34.126 -2.580 7.925 1.00 12.10 137 VAL A O 1
ATOM 1050 N N . PRO A 1 138 ? 32.015 -2.241 7.309 1.00 12.62 138 PRO A N 1
ATOM 1051 C CA . PRO A 1 138 ? 31.618 -1.793 8.650 1.00 16.76 138 PRO A CA 1
ATOM 1052 C C . PRO A 1 138 ? 31.775 -2.907 9.689 1.00 12.60 138 PRO A C 1
ATOM 1053 O O . PRO A 1 138 ? 31.415 -4.067 9.446 1.00 15.43 138 PRO A O 1
ATOM 1057 N N . THR A 1 139 ? 32.304 -2.598 10.873 1.00 9.50 139 THR A N 1
ATOM 1058 C CA . THR A 1 139 ? 32.515 -3.571 11.942 1.00 15.12 139 THR A CA 1
ATOM 1059 C C . THR A 1 139 ? 31.991 -3.066 13.283 1.00 16.29 139 THR A C 1
ATOM 1060 O O . THR A 1 139 ? 32.725 -2.936 14.277 1.00 10.69 139 THR A O 1
ATOM 1064 N N . PRO A 1 140 ? 30.694 -2.766 13.359 1.00 16.61 140 PRO A N 1
ATOM 1065 C CA . PRO A 1 140 ? 30.143 -2.131 14.563 1.00 17.17 140 PRO A CA 1
ATOM 1066 C C . PRO A 1 140 ? 30.265 -2.975 15.824 1.00 19.33 140 PRO A C 1
ATOM 1067 O O . PRO A 1 140 ? 30.145 -2.407 16.918 1.00 16.24 140 PRO A O 1
ATOM 1071 N N . HIS A 1 141 ? 30.491 -4.284 15.707 1.00 15.32 141 HIS A N 1
ATOM 1072 C CA . HIS A 1 141 ? 30.642 -5.090 16.920 1.00 17.71 141 HIS A CA 1
ATOM 1073 C C . HIS A 1 141 ? 31.902 -4.705 17.689 1.00 19.06 141 HIS A C 1
ATOM 1074 O O . HIS A 1 141 ? 32.068 -5.060 18.861 1.00 13.93 141 HIS A O 1
ATOM 1081 N N . LEU A 1 142 ? 32.815 -3.964 17.054 1.00 11.72 142 LEU A N 1
ATOM 1082 C CA . LEU A 1 142 ? 34.034 -3.535 17.726 1.00 11.84 142 LEU A CA 1
ATOM 1083 C C . LEU A 1 142 ? 33.870 -2.197 18.419 1.00 7.61 142 LEU A C 1
ATOM 1084 O O . LEU A 1 142 ? 34.747 -1.763 19.173 1.00 12.23 142 LEU A O 1
ATOM 1089 N N . ASP A 1 143 ? 32.729 -1.517 18.209 1.00 9.94 143 ASP A N 1
ATOM 1090 C CA . ASP A 1 143 ? 32.530 -0.228 18.860 1.00 12.16 143 ASP A CA 1
ATOM 1091 C C . ASP A 1 143 ? 32.651 -0.302 20.375 1.00 17.76 143 ASP A C 1
ATOM 1092 O O . ASP A 1 143 ? 32.085 -1.177 21.022 1.00 14.30 143 ASP A O 1
ATOM 1097 N N . GLY A 1 144 ? 33.391 0.650 20.946 1.00 10.35 144 GLY A N 1
ATOM 1098 C CA . GLY A 1 144 ? 33.605 0.705 22.386 1.00 11.48 144 GLY A CA 1
ATOM 1099 C C . GLY A 1 144 ? 34.695 -0.255 22.835 1.00 11.45 144 GLY A C 1
ATOM 1100 O O . GLY A 1 144 ? 35.022 -0.344 24.026 1.00 15.24 144 GLY A O 1
ATOM 1101 N N . LYS A 1 145 ? 35.278 -1.000 21.903 1.00 8.48 145 LYS A N 1
ATOM 1102 C CA . LYS A 1 145 ? 36.323 -1.938 22.312 1.00 6.42 145 LYS A CA 1
ATOM 1103 C C . LYS A 1 145 ? 37.644 -1.616 21.630 1.00 13.65 145 LYS A C 1
ATOM 1104 O O . LYS A 1 145 ? 38.686 -1.970 22.177 1.00 10.92 145 LYS A O 1
ATOM 1110 N N . HIS A 1 146 ? 37.614 -0.988 20.461 1.00 11.35 146 HIS A N 1
ATOM 1111 C CA . HIS A 1 146 ? 38.866 -0.655 19.767 1.00 5.23 146 HIS A CA 1
ATOM 1112 C C . HIS A 1 146 ? 38.801 0.820 19.392 1.00 11.51 146 HIS A C 1
ATOM 1113 O O . HIS A 1 146 ? 37.737 1.269 18.969 1.00 11.47 146 HIS A O 1
ATOM 1120 N N . VAL A 1 147 ? 39.896 1.547 19.531 1.00 7.90 147 VAL A N 1
ATOM 1121 C CA . VAL A 1 147 ? 39.877 2.980 19.281 1.00 6.17 147 VAL A CA 1
ATOM 1122 C C . VAL A 1 147 ? 40.031 3.251 17.790 1.00 10.72 147 VAL A C 1
ATOM 1123 O O . VAL A 1 147 ? 41.036 2.917 17.165 1.00 9.26 147 VAL A O 1
ATOM 1127 N N . VAL A 1 148 ? 39.019 3.883 17.195 1.00 5.28 148 VAL A N 1
ATOM 1128 C CA . VAL A 1 148 ? 39.114 4.228 15.776 1.00 7.11 148 VAL A CA 1
ATOM 1129 C C . VAL A 1 148 ? 39.927 5.515 15.693 1.00 9.14 148 VAL A C 1
ATOM 1130 O O . VAL A 1 148 ? 39.603 6.446 16.429 1.00 8.43 148 VAL A O 1
ATOM 1134 N N . PHE A 1 149 ? 40.957 5.569 14.816 1.00 3.35 149 PHE A N 1
ATOM 1135 C CA . PHE A 1 149 ? 41.788 6.775 14.877 1.00 7.19 149 PHE A CA 1
ATOM 1136 C C . PHE A 1 149 ? 42.255 7.287 13.529 1.00 8.40 149 PHE A C 1
ATOM 1137 O O . PHE A 1 149 ? 43.086 8.206 13.481 1.00 5.44 149 PHE A O 1
ATOM 1145 N N . GLY A 1 150 ? 41.765 6.709 12.440 1.00 7.23 150 GLY A N 1
ATOM 1146 C CA . GLY A 1 150 ? 42.085 7.287 11.137 1.00 6.58 150 GLY A CA 1
ATOM 1147 C C . GLY A 1 150 ? 41.269 6.627 10.046 1.00 8.59 150 GLY A C 1
ATOM 1148 O O . GLY A 1 150 ? 40.412 5.791 10.320 1.00 7.94 150 GLY A O 1
ATOM 1149 N N . GLN A 1 151 ? 41.562 6.982 8.796 1.00 10.25 151 GLN A N 1
ATOM 1150 C CA . GLN A 1 151 ? 40.896 6.357 7.660 1.00 7.79 151 GLN A CA 1
ATOM 1151 C C . GLN A 1 151 ? 41.755 6.390 6.405 1.00 8.40 151 GLN A C 1
ATOM 1152 O O . GLN A 1 151 ? 42.602 7.265 6.249 1.00 6.67 151 GLN A O 1
ATOM 1158 N N . VAL A 1 152 ? 41.479 5.438 5.527 1.00 6.43 152 VAL A N 1
ATOM 1159 C CA . VAL A 1 152 ? 42.163 5.432 4.218 1.00 8.69 152 VAL A CA 1
ATOM 1160 C C . VAL A 1 152 ? 41.707 6.604 3.376 1.00 9.58 152 VAL A C 1
ATOM 1161 O O . VAL A 1 152 ? 40.492 6.795 3.249 1.00 7.01 152 VAL A O 1
ATOM 1165 N N . ILE A 1 153 ? 42.602 7.415 2.806 1.00 3.91 153 ILE A N 1
ATOM 1166 C CA . ILE A 1 153 ? 42.113 8.487 1.924 1.00 8.43 153 ILE A CA 1
ATOM 1167 C C . ILE A 1 153 ? 42.569 8.319 0.470 1.00 9.88 153 ILE A C 1
ATOM 1168 O O . ILE A 1 153 ? 41.979 8.975 -0.404 1.00 7.91 153 ILE A O 1
ATOM 1173 N N . LYS A 1 154 ? 43.559 7.474 0.237 1.00 7.11 154 LYS A N 1
ATOM 1174 C CA . LYS A 1 154 ? 43.976 7.021 -1.092 1.00 4.95 154 LYS A CA 1
ATOM 1175 C C . LYS A 1 154 ? 44.387 5.558 -1.004 1.00 7.23 154 LYS A C 1
ATOM 1176 O O . LYS A 1 154 ? 44.913 5.117 0.008 1.00 10.00 154 LYS A O 1
ATOM 1182 N N . GLY A 1 155 ? 44.123 4.783 -2.057 1.00 10.60 155 GLY A N 1
ATOM 1183 C CA . GLY A 1 155 ? 44.631 3.422 -2.079 1.00 9.77 155 GLY A CA 1
ATOM 1184 C C . GLY A 1 155 ? 43.782 2.400 -1.364 1.00 7.37 155 GLY A C 1
ATOM 1185 O O . GLY A 1 155 ? 44.341 1.352 -1.011 1.00 7.26 155 GLY A O 1
ATOM 1186 N N . MET A 1 156 ? 42.493 2.670 -1.159 1.00 9.19 156 MET A N 1
ATOM 1187 C CA . MET A 1 156 ? 41.637 1.584 -0.646 1.00 7.96 156 MET A CA 1
ATOM 1188 C C . MET A 1 156 ? 41.782 0.350 -1.523 1.00 7.34 156 MET A C 1
ATOM 1189 O O . MET A 1 156 ? 41.754 -0.793 -1.066 1.00 10.14 156 MET A O 1
ATOM 1194 N N . GLY A 1 157 ? 41.951 0.545 -2.830 1.00 5.44 157 GLY A N 1
ATOM 1195 C CA . GLY A 1 157 ? 42.092 -0.602 -3.718 1.00 4.39 157 GLY A CA 1
ATOM 1196 C C . GLY A 1 157 ? 43.277 -1.491 -3.412 1.00 12.56 157 GLY A C 1
ATOM 1197 O O . GLY A 1 157 ? 43.270 -2.692 -3.719 1.00 8.65 157 GLY A O 1
ATOM 1198 N N . VAL A 1 158 ? 44.322 -0.925 -2.816 1.00 10.13 158 VAL A N 1
ATOM 1199 C CA . VAL A 1 158 ? 45.486 -1.725 -2.404 1.00 9.47 158 VAL A CA 1
ATOM 1200 C C . VAL A 1 158 ? 45.111 -2.539 -1.187 1.00 7.89 158 VAL A C 1
ATOM 1201 O O . VAL A 1 158 ? 45.459 -3.704 -1.016 1.00 6.83 158 VAL A O 1
ATOM 1205 N N . ALA A 1 159 ? 44.337 -1.885 -0.297 1.00 11.82 159 ALA A N 1
ATOM 1206 C CA . ALA A 1 159 ? 43.819 -2.625 0.860 1.00 7.02 159 ALA A CA 1
ATOM 1207 C C . ALA A 1 159 ? 42.904 -3.771 0.422 1.00 13.55 159 ALA A C 1
ATOM 1208 O O . ALA A 1 159 ? 42.924 -4.831 1.062 1.00 12.33 159 ALA A O 1
ATOM 1210 N N . LYS A 1 160 ? 42.118 -3.569 -0.646 1.00 9.78 160 LYS A N 1
ATOM 1211 C CA . LYS A 1 160 ? 41.272 -4.626 -1.179 1.00 12.23 160 LYS A CA 1
ATOM 1212 C C . LYS A 1 160 ? 42.070 -5.796 -1.754 1.00 14.92 160 LYS A C 1
ATOM 1213 O O . LYS A 1 160 ? 41.763 -6.985 -1.669 1.00 12.24 160 LYS A O 1
ATOM 1219 N N . ILE A 1 161 ? 43.173 -5.489 -2.420 1.00 9.55 161 ILE A N 1
ATOM 1220 C CA . ILE A 1 161 ? 44.091 -6.546 -2.842 1.00 14.85 161 ILE A CA 1
ATOM 1221 C C . ILE A 1 161 ? 44.657 -7.325 -1.669 1.00 7.25 161 ILE A C 1
ATOM 1222 O O . ILE A 1 161 ? 44.719 -8.565 -1.717 1.00 9.63 161 ILE A O 1
ATOM 1227 N N . LEU A 1 162 ? 45.093 -6.645 -0.631 1.00 9.05 162 LEU A N 1
ATOM 1228 C CA . LEU A 1 162 ? 45.551 -7.306 0.589 1.00 13.22 162 LEU A CA 1
ATOM 1229 C C . LEU A 1 162 ? 44.488 -8.244 1.160 1.00 14.20 162 LEU A C 1
ATOM 1230 O O . LEU A 1 162 ? 44.768 -9.401 1.487 1.00 9.28 162 LEU A O 1
ATOM 1235 N N . GLU A 1 163 ? 43.260 -7.757 1.281 1.00 12.71 163 GLU A N 1
ATOM 1236 C CA . GLU A 1 163 ? 42.178 -8.546 1.887 1.00 10.86 163 GLU A CA 1
ATOM 1237 C C . GLU A 1 163 ? 41.931 -9.847 1.148 1.00 16.62 163 GLU A C 1
ATOM 1238 O O . GLU A 1 163 ? 41.459 -10.831 1.730 1.00 16.93 163 GLU A O 1
ATOM 1244 N N . ASN A 1 164 ? 42.254 -9.859 -0.151 1.00 16.72 164 ASN A N 1
ATOM 1245 C CA . ASN A 1 164 ? 41.958 -11.015 -1.004 1.00 9.31 164 ASN A CA 1
ATOM 1246 C C . ASN A 1 164 ? 43.134 -11.939 -1.231 1.00 14.69 164 ASN A C 1
ATOM 1247 O O . ASN A 1 164 ? 43.085 -12.897 -2.016 1.00 15.79 164 ASN A O 1
ATOM 1252 N N . VAL A 1 165 ? 44.260 -11.741 -0.547 1.00 13.25 165 VAL A N 1
ATOM 1253 C CA . VAL A 1 165 ? 45.390 -12.667 -0.734 1.00 11.64 165 VAL A CA 1
ATOM 1254 C C . VAL A 1 165 ? 45.038 -14.068 -0.255 1.00 17.61 165 VAL A C 1
ATOM 1255 O O . VAL A 1 165 ? 44.188 -14.282 0.618 1.00 15.61 165 VAL A O 1
ATOM 1259 N N . GLU A 1 166 ? 45.749 -15.039 -0.837 1.00 14.51 166 GLU A N 1
ATOM 1260 C CA . GLU A 1 166 ? 45.644 -16.390 -0.311 1.00 15.57 166 GLU A CA 1
ATOM 1261 C C . GLU A 1 166 ? 46.112 -16.444 1.139 1.00 15.49 166 GLU A C 1
ATOM 1262 O O . GLU A 1 166 ? 47.127 -15.857 1.499 1.00 19.84 166 GLU A O 1
ATOM 1268 N N . VAL A 1 167 ? 45.383 -17.180 1.982 1.00 10.89 167 VAL A N 1
ATOM 1269 C CA . VAL A 1 167 ? 45.756 -17.285 3.378 1.00 14.95 167 VAL A CA 1
ATOM 1270 C C . VAL A 1 167 ? 45.687 -18.746 3.833 1.00 24.57 167 VAL A C 1
ATOM 1271 O O . VAL A 1 167 ? 44.988 -19.533 3.193 1.00 26.09 167 VAL A O 1
ATOM 1275 N N . LYS A 1 168 ? 46.401 -19.036 4.904 1.00 16.65 168 LYS A N 1
ATOM 1276 C CA . LYS A 1 168 ? 46.305 -20.317 5.602 1.00 23.91 168 LYS A CA 1
ATOM 1277 C C . LYS A 1 168 ? 45.794 -20.045 7.002 1.00 21.64 168 LYS A C 1
ATOM 1278 O O . LYS A 1 168 ? 46.512 -19.510 7.845 1.00 21.82 168 LYS A O 1
ATOM 1284 N N . GLY A 1 169 ? 44.527 -20.380 7.241 1.00 24.45 169 GLY A N 1
ATOM 1285 C CA . GLY A 1 169 ? 43.904 -19.830 8.449 1.00 17.61 169 GLY A CA 1
ATOM 1286 C C . GLY A 1 169 ? 43.732 -18.331 8.166 1.00 23.97 169 GLY A C 1
ATOM 1287 O O . GLY A 1 169 ? 42.944 -18.003 7.277 1.00 20.16 169 GLY A O 1
ATOM 1288 N N . GLU A 1 170 ? 44.459 -17.482 8.873 1.00 16.04 170 GLU A N 1
ATOM 1289 C CA . GLU A 1 170 ? 44.451 -16.034 8.672 1.00 13.75 170 GLU A CA 1
ATOM 1290 C C . GLU A 1 170 ? 45.815 -15.485 8.289 1.00 17.83 170 GLU A C 1
ATOM 1291 O O . GLU A 1 170 ? 46.023 -14.283 8.117 1.00 14.37 170 GLU A O 1
ATOM 1297 N N . LYS A 1 171 ? 46.787 -16.376 8.145 1.00 15.19 171 LYS A N 1
ATOM 1298 C CA . LYS A 1 171 ? 48.121 -15.918 7.755 1.00 11.86 171 LYS A CA 1
ATOM 1299 C C . LYS A 1 171 ? 48.314 -15.954 6.258 1.00 9.15 171 LYS A C 1
ATOM 1300 O O . LYS A 1 171 ? 48.173 -17.018 5.631 1.00 17.57 171 LYS A O 1
ATOM 1306 N N . PRO A 1 172 ? 48.655 -14.827 5.642 1.00 15.22 172 PRO A N 1
ATOM 1307 C CA . PRO A 1 172 ? 48.949 -14.834 4.215 1.00 9.94 172 PRO A CA 1
ATOM 1308 C C . PRO A 1 172 ? 50.033 -15.843 3.839 1.00 10.10 172 PRO A C 1
ATOM 1309 O O . PRO A 1 172 ? 51.046 -15.973 4.530 1.00 12.62 172 PRO A O 1
ATOM 1313 N N . ALA A 1 173 ? 49.758 -16.521 2.733 1.00 13.11 173 ALA A N 1
ATOM 1314 C CA . ALA A 1 173 ? 50.680 -17.446 2.069 1.00 14.43 173 ALA A CA 1
ATOM 1315 C C . ALA A 1 173 ? 51.911 -16.716 1.526 1.00 19.70 173 ALA A C 1
ATOM 1316 O O . ALA A 1 173 ? 53.046 -17.185 1.641 1.00 18.59 173 ALA A O 1
ATOM 1318 N N . LYS A 1 174 ? 51.695 -15.550 0.921 1.00 13.12 174 LYS A N 1
ATOM 1319 C CA . LYS A 1 174 ? 52.758 -14.664 0.478 1.00 14.57 174 LYS A CA 1
ATOM 1320 C C . LYS A 1 174 ? 53.085 -13.629 1.545 1.00 20.38 174 LYS A C 1
ATOM 1321 O O . LYS A 1 174 ? 52.219 -13.165 2.294 1.00 17.95 174 LYS A O 1
ATOM 1327 N N . LEU A 1 175 ? 54.356 -13.230 1.607 1.00 12.65 175 LEU A N 1
ATOM 1328 C CA . LEU A 1 175 ? 54.657 -12.146 2.541 1.00 10.01 175 LEU A CA 1
ATOM 1329 C C . LEU A 1 175 ? 54.013 -10.822 2.133 1.00 15.24 175 LEU A C 1
ATOM 1330 O O . LEU A 1 175 ? 54.295 -10.283 1.064 1.00 14.30 175 LEU A O 1
ATOM 1335 N N . CYS A 1 176 ? 53.160 -10.244 2.960 1.00 9.96 176 CYS A N 1
ATOM 1336 C CA . CYS A 1 176 ? 52.530 -8.953 2.683 1.00 9.03 176 CYS A CA 1
ATOM 1337 C C . CYS A 1 176 ? 53.168 -7.936 3.618 1.00 8.39 176 CYS A C 1
ATOM 1338 O O . CYS A 1 176 ? 53.074 -8.106 4.843 1.00 11.61 176 CYS A O 1
ATOM 1341 N N . VAL A 1 177 ? 53.855 -6.921 3.095 1.00 6.28 177 VAL A N 1
ATOM 1342 C CA . VAL A 1 177 ? 54.656 -6.102 4.004 1.00 10.91 177 VAL A CA 1
ATOM 1343 C C . VAL A 1 177 ? 54.528 -4.618 3.719 1.00 9.35 177 VAL A C 1
ATOM 1344 O O . VAL A 1 177 ? 54.248 -4.214 2.605 1.00 12.11 177 VAL A O 1
ATOM 1348 N N . ILE A 1 178 ? 54.726 -3.828 4.784 1.00 7.33 178 ILE A N 1
ATOM 1349 C CA . ILE A 1 178 ? 54.888 -2.380 4.611 1.00 7.31 178 ILE A CA 1
ATOM 1350 C C . ILE A 1 178 ? 56.333 -2.139 4.187 1.00 12.52 178 ILE A C 1
ATOM 1351 O O . ILE A 1 178 ? 57.243 -2.154 5.032 1.00 14.47 178 ILE A O 1
ATOM 1356 N N . ALA A 1 179 ? 56.562 -2.000 2.886 1.00 8.79 179 ALA A N 1
ATOM 1357 C CA . ALA A 1 179 ? 57.920 -1.917 2.356 1.00 9.17 179 ALA A CA 1
ATOM 1358 C C . ALA A 1 179 ? 58.580 -0.580 2.648 1.00 10.32 179 ALA A C 1
ATOM 1359 O O . ALA A 1 179 ? 59.803 -0.499 2.888 1.00 12.29 179 ALA A O 1
ATOM 1361 N N . GLU A 1 180 ? 57.769 0.475 2.607 1.00 8.84 180 GLU A N 1
ATOM 1362 C CA . GLU A 1 180 ? 58.211 1.811 2.958 1.00 8.43 180 GLU A CA 1
ATOM 1363 C C . GLU A 1 180 ? 57.089 2.542 3.680 1.00 11.32 180 GLU A C 1
ATOM 1364 O O . GLU A 1 180 ? 55.901 2.248 3.465 1.00 9.87 180 GLU A O 1
ATOM 1370 N N . CYS A 1 181 ? 57.452 3.507 4.528 1.00 1.58 181 CYS A N 1
ATOM 1371 C CA . CYS A 1 181 ? 56.346 4.274 5.146 1.00 1.22 181 CYS A CA 1
ATOM 1372 C C . CYS A 1 181 ? 56.838 5.626 5.615 1.00 8.18 181 CYS A C 1
ATOM 1373 O O . CYS A 1 181 ? 58.050 5.868 5.656 1.00 15.61 181 CYS A O 1
ATOM 1376 N N . GLY A 1 182 ? 55.911 6.509 5.975 1.00 7.92 182 GLY A N 1
ATOM 1377 C CA . GLY A 1 182 ? 56.296 7.831 6.463 1.00 7.37 182 GLY A CA 1
ATOM 1378 C C . GLY A 1 182 ? 55.113 8.782 6.556 1.00 9.02 182 GLY A C 1
ATOM 1379 O O . GLY A 1 182 ? 53.957 8.345 6.455 1.00 8.79 182 GLY A O 1
ATOM 1380 N N . GLU A 1 183 ? 55.435 10.058 6.742 1.00 9.53 183 GLU A N 1
ATOM 1381 C CA . GLU A 1 183 ? 54.450 11.114 6.880 1.00 8.21 183 GLU A CA 1
ATOM 1382 C C . GLU A 1 183 ? 54.551 12.055 5.684 1.00 18.28 183 GLU A C 1
ATOM 1383 O O . GLU A 1 183 ? 55.633 12.401 5.217 1.00 11.92 183 GLU A O 1
ATOM 1389 N N . LEU A 1 184 ? 53.358 12.425 5.214 1.00 10.77 184 LEU A N 1
ATOM 1390 C CA . LEU A 1 184 ? 53.273 13.408 4.138 1.00 8.08 184 LEU A CA 1
ATOM 1391 C C . LEU A 1 184 ? 53.086 14.788 4.756 1.00 17.29 184 LEU A C 1
ATOM 1392 O O . LEU A 1 184 ? 52.134 15.063 5.489 1.00 18.98 184 LEU A O 1
ATOM 1397 N N . LYS A 1 185 ? 54.026 15.669 4.450 1.00 16.85 185 LYS A N 1
ATOM 1398 C CA . LYS A 1 185 ? 53.827 17.048 4.897 1.00 25.67 185 LYS A CA 1
ATOM 1399 C C . LYS A 1 185 ? 52.952 17.770 3.882 1.00 20.76 185 LYS A C 1
ATOM 1400 O O . LYS A 1 185 ? 52.887 17.321 2.740 1.00 20.82 185 LYS A O 1
ATOM 1406 N N . GLU A 1 186 ? 52.309 18.846 4.328 1.00 20.47 186 GLU A N 1
ATOM 1407 C CA . GLU A 1 186 ? 51.554 19.694 3.412 1.00 26.55 186 GLU A CA 1
ATOM 1408 C C . GLU A 1 186 ? 52.470 20.114 2.266 1.00 22.73 186 GLU A C 1
ATOM 1409 O O . GLU A 1 186 ? 53.634 20.450 2.485 1.00 23.39 186 GLU A O 1
ATOM 1415 N N . GLY A 1 187 ? 51.972 20.086 1.035 1.00 31.19 187 GLY A N 1
ATOM 1416 C CA . GLY A 1 187 ? 52.839 20.410 -0.091 1.00 45.77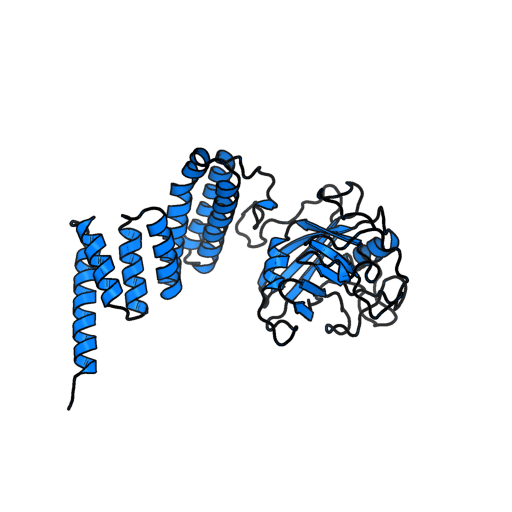 187 GLY A CA 1
ATOM 1417 C C . GLY A 1 187 ? 53.736 19.256 -0.495 1.00 45.61 187 GLY A C 1
ATOM 1418 O O . GLY A 1 187 ? 54.610 19.368 -1.360 1.00 53.01 187 GLY A O 1
ATOM 1419 N N . ASP A 1 188 ? 53.547 18.097 0.133 1.00 34.26 188 ASP A N 1
ATOM 1420 C CA . ASP A 1 188 ? 54.315 16.922 -0.288 1.00 34.83 188 ASP A CA 1
ATOM 1421 C C . ASP A 1 188 ? 53.605 16.234 -1.434 1.00 30.05 188 ASP A C 1
ATOM 1422 O O . ASP A 1 188 ? 52.371 16.158 -1.440 1.00 23.52 188 ASP A O 1
ATOM 1427 N N . ASP A 1 189 ? 54.285 15.689 -2.458 1.00 34.98 189 ASP A N 1
ATOM 1428 C CA . ASP A 1 189 ? 53.419 14.997 -3.426 1.00 34.93 189 ASP A CA 1
ATOM 1429 C C . ASP A 1 189 ? 52.827 13.739 -2.770 1.00 21.20 189 ASP A C 1
ATOM 1430 O O . ASP A 1 189 ? 53.515 13.113 -1.964 1.00 25.38 189 ASP A O 1
ATOM 1435 N N . TRP A 1 190 ? 51.603 13.415 -3.108 1.00 19.92 190 TRP A N 1
ATOM 1436 C CA . TRP A 1 190 ? 50.898 12.215 -2.708 1.00 21.43 190 TRP A CA 1
ATOM 1437 C C . TRP A 1 190 ? 51.714 10.947 -2.955 1.00 9.80 190 TRP A C 1
ATOM 1438 O O . TRP A 1 190 ? 51.647 10.002 -2.171 1.00 12.38 190 TRP A O 1
ATOM 1449 N N . GLY A 1 191 ? 52.468 10.925 -4.058 1.00 12.16 191 GLY A N 1
ATOM 1450 C CA . GLY A 1 191 ? 53.279 9.757 -4.379 1.00 14.37 191 GLY A CA 1
ATOM 1451 C C . GLY A 1 191 ? 52.437 8.527 -4.642 1.00 14.81 191 GLY A C 1
ATOM 1452 O O . GLY A 1 191 ? 52.865 7.420 -4.298 1.00 13.43 191 GLY A O 1
ATOM 1453 N N . ILE A 1 192 ? 51.249 8.687 -5.245 1.00 8.68 192 ILE A N 1
ATOM 1454 C CA . ILE A 1 192 ? 50.375 7.545 -5.466 1.00 8.19 192 ILE A CA 1
ATOM 1455 C C . ILE A 1 192 ? 50.304 7.065 -6.913 1.00 14.89 192 ILE A C 1
ATOM 1456 O O . ILE A 1 192 ? 49.482 6.198 -7.234 1.00 20.17 192 ILE A O 1
ATOM 1461 N N . PHE A 1 193 ? 51.162 7.562 -7.796 1.00 7.82 193 PHE A N 1
ATOM 1462 C CA . PHE A 1 193 ? 51.259 6.926 -9.122 1.00 9.80 193 PHE A CA 1
ATOM 1463 C C . PHE A 1 193 ? 52.144 5.707 -9.003 1.00 12.00 193 PHE A C 1
ATOM 1464 O O . PHE A 1 193 ? 52.964 5.658 -8.064 1.00 12.07 193 PHE A O 1
ATOM 1472 N N . PRO A 1 194 ? 52.072 4.762 -9.936 1.00 13.00 194 PRO A N 1
ATOM 1473 C CA . PRO A 1 194 ? 52.849 3.548 -9.751 1.00 6.15 194 PRO A CA 1
ATOM 1474 C C . PRO A 1 194 ? 54.355 3.794 -9.917 1.00 14.84 194 PRO A C 1
ATOM 1475 O O . PRO A 1 194 ? 54.817 4.511 -10.798 1.00 14.22 194 PRO A O 1
ATOM 1479 N N . LYS A 1 195 ? 55.127 3.182 -9.023 1.00 11.73 195 LYS A N 1
ATOM 1480 C CA . LYS A 1 195 ? 56.572 3.344 -8.994 1.00 14.46 195 LYS A CA 1
ATOM 1481 C C . LYS A 1 195 ? 57.244 2.353 -9.937 1.00 20.84 195 LYS A C 1
ATOM 1482 O O . LYS A 1 195 ? 58.132 1.608 -9.525 1.00 25.22 195 LYS A O 1
ATOM 1488 N N . ASP A 1 196 ? 56.831 2.325 -11.200 1.00 13.07 196 ASP A N 1
ATOM 1489 C CA . ASP A 1 196 ? 57.304 1.259 -12.083 1.00 6.63 196 ASP A CA 1
ATOM 1490 C C . ASP A 1 196 ? 58.180 1.782 -13.211 1.00 6.31 196 ASP A C 1
ATOM 1491 O O . ASP A 1 196 ? 58.362 1.044 -14.177 1.00 13.80 196 ASP A O 1
ATOM 1496 N N . GLY A 1 197 ? 58.681 3.005 -13.115 1.00 6.98 197 GLY A N 1
ATOM 1497 C CA . GLY A 1 197 ? 59.529 3.624 -14.118 1.00 9.71 197 GLY A CA 1
ATOM 1498 C C . GLY A 1 197 ? 58.841 3.946 -15.422 1.00 14.94 197 GLY A C 1
ATOM 1499 O O . GLY A 1 197 ? 59.477 4.426 -16.359 1.00 12.26 197 GLY A O 1
ATOM 1500 N N . SER A 1 198 ? 57.523 3.735 -15.542 1.00 8.55 198 SER A N 1
ATOM 1501 C CA . SER A 1 198 ? 56.898 3.935 -16.855 1.00 9.94 198 SER A CA 1
ATOM 1502 C C . SER A 1 198 ? 56.467 5.345 -17.152 1.00 8.56 198 SER A C 1
ATOM 1503 O O . SER A 1 198 ? 55.958 5.623 -18.246 1.00 15.45 198 SER A O 1
ATOM 1506 N N . GLY A 1 199 ? 56.610 6.280 -16.213 1.00 10.37 199 GLY A N 1
ATOM 1507 C CA . GLY A 1 199 ? 56.114 7.619 -16.479 1.00 13.25 199 GLY A CA 1
ATOM 1508 C C . GLY A 1 199 ? 54.621 7.811 -16.296 1.00 10.56 199 GLY A C 1
ATOM 1509 O O . GLY A 1 199 ? 54.114 8.914 -16.524 1.00 18.73 199 GLY A O 1
ATOM 1510 N N . ASP A 1 200 ? 53.883 6.767 -15.939 1.00 8.58 200 ASP A N 1
ATOM 1511 C CA . ASP A 1 200 ? 52.446 6.870 -15.670 1.00 8.34 200 ASP A CA 1
ATOM 1512 C C . ASP A 1 200 ? 52.200 7.855 -14.535 1.00 10.65 200 ASP A C 1
ATOM 1513 O O . ASP A 1 200 ? 52.669 7.598 -13.419 1.00 8.50 200 ASP A O 1
ATOM 1518 N N . SER A 1 201 ? 51.487 8.944 -14.787 1.00 9.69 201 SER A N 1
ATOM 1519 C CA . SER A 1 201 ? 51.175 9.899 -13.726 1.00 15.26 201 SER A CA 1
ATOM 1520 C C . SER A 1 201 ? 49.790 9.688 -13.127 1.00 23.28 201 SER A C 1
ATOM 1521 O O . SER A 1 201 ? 49.304 10.596 -12.441 1.00 31.92 201 SER A O 1
ATOM 1524 N N . HIS A 1 202 ? 49.127 8.555 -13.347 1.00 9.76 202 HIS A N 1
ATOM 1525 C CA . HIS A 1 202 ? 47.777 8.400 -12.774 1.00 11.44 202 HIS A CA 1
ATOM 1526 C C . HIS A 1 202 ? 47.769 7.394 -11.648 1.00 8.59 202 HIS A C 1
ATOM 1527 O O . HIS A 1 202 ? 48.505 6.406 -11.602 1.00 5.25 202 HIS A O 1
ATOM 1534 N N . PRO A 1 203 ? 46.916 7.626 -10.653 1.00 9.22 203 PRO A N 1
ATOM 1535 C CA . PRO A 1 203 ? 46.696 6.622 -9.608 1.00 12.28 203 PRO A CA 1
ATOM 1536 C C . PRO A 1 203 ? 46.211 5.291 -10.188 1.00 13.06 203 PRO A C 1
ATOM 1537 O O . PRO A 1 203 ? 45.493 5.239 -11.193 1.00 8.86 203 PRO A O 1
ATOM 1541 N N . ASP A 1 204 ? 46.575 4.149 -9.609 1.00 6.55 204 ASP A N 1
ATOM 1542 C CA . ASP A 1 204 ? 46.176 2.862 -10.175 1.00 10.33 204 ASP A CA 1
ATOM 1543 C C . ASP A 1 204 ? 44.666 2.685 -10.018 1.00 7.85 204 ASP A C 1
ATOM 1544 O O . ASP A 1 204 ? 44.048 1.963 -10.792 1.00 11.49 204 ASP A O 1
ATOM 1549 N N . PHE A 1 205 ? 44.091 3.384 -9.040 1.00 6.33 205 PHE A N 1
ATOM 1550 C CA . PHE A 1 205 ? 42.625 3.261 -8.887 1.00 9.63 205 PHE A CA 1
ATOM 1551 C C . PHE A 1 205 ? 41.935 4.578 -9.189 1.00 6.37 205 PHE A C 1
ATOM 1552 O O . PHE A 1 205 ? 42.248 5.629 -8.644 1.00 7.77 205 PHE A O 1
ATOM 1560 N N . PRO A 1 206 ? 40.979 4.590 -10.127 1.00 5.87 206 PRO A N 1
ATOM 1561 C CA . PRO A 1 206 ? 40.450 5.854 -10.621 1.00 6.94 206 PRO A CA 1
ATOM 1562 C C . PRO A 1 206 ? 39.750 6.678 -9.564 1.00 4.15 206 PRO A C 1
ATOM 1563 O O . PRO A 1 206 ? 39.655 7.902 -9.697 1.00 9.94 206 PRO A O 1
ATOM 1567 N N . GLU A 1 207 ? 39.273 6.055 -8.490 1.00 6.04 207 GLU A N 1
ATOM 1568 C CA . GLU A 1 207 ? 38.556 6.848 -7.486 1.00 8.57 207 GLU A CA 1
ATOM 1569 C C . GLU A 1 207 ? 39.524 7.809 -6.785 1.00 9.81 207 GLU A C 1
ATOM 1570 O O . GLU A 1 207 ? 39.110 8.784 -6.139 1.00 12.30 207 GLU A O 1
ATOM 1576 N N . ASP A 1 208 ? 40.818 7.517 -6.899 1.00 8.05 208 ASP A N 1
ATOM 1577 C CA . ASP A 1 208 ? 41.879 8.277 -6.273 1.00 5.81 208 ASP A CA 1
ATOM 1578 C C . ASP A 1 208 ? 42.392 9.358 -7.215 1.00 9.11 208 ASP A C 1
ATOM 1579 O O . ASP A 1 208 ? 43.187 10.218 -6.833 1.00 12.89 208 ASP A O 1
ATOM 1584 N N . ALA A 1 209 ? 41.944 9.348 -8.473 1.00 6.90 209 ALA A N 1
ATOM 1585 C CA . ALA A 1 209 ? 42.411 10.331 -9.439 1.00 9.90 209 ALA A CA 1
ATOM 1586 C C . ALA A 1 209 ? 41.708 11.671 -9.285 1.00 14.09 209 ALA A C 1
ATOM 1587 O O . ALA A 1 209 ? 40.600 11.797 -8.758 1.00 11.91 209 ALA A O 1
ATOM 1589 N N . ASP A 1 210 ? 42.351 12.739 -9.752 1.00 10.51 210 ASP A N 1
ATOM 1590 C CA . ASP A 1 210 ? 41.738 14.059 -9.544 1.00 21.65 210 ASP A CA 1
ATOM 1591 C C . ASP A 1 210 ? 40.458 14.315 -10.326 1.00 26.60 210 ASP A C 1
ATOM 1592 O O . ASP A 1 210 ? 39.635 15.144 -9.920 1.00 35.10 210 ASP A O 1
ATOM 1597 N N . VAL A 1 211 ? 40.296 13.619 -11.418 1.00 25.34 211 VAL A N 1
ATOM 1598 C CA . VAL A 1 211 ? 39.290 13.663 -12.454 1.00 17.19 211 VAL A CA 1
ATOM 1599 C C . VAL A 1 211 ? 37.933 13.221 -11.939 1.00 19.78 211 VAL A C 1
ATOM 1600 O O . VAL A 1 211 ? 37.821 12.256 -11.186 1.00 14.58 211 VAL A O 1
ATOM 1604 N N . ASP A 1 212 ? 36.873 13.928 -12.334 1.00 10.40 212 ASP A N 1
ATOM 1605 C CA . ASP A 1 212 ? 35.543 13.400 -12.098 1.00 15.90 212 ASP A CA 1
ATOM 1606 C C . ASP A 1 212 ? 35.296 12.199 -13.000 1.00 16.28 212 ASP A C 1
ATOM 1607 O O . ASP A 1 212 ? 35.480 12.359 -14.209 1.00 15.70 212 ASP A O 1
ATOM 1612 N N . LEU A 1 213 ? 34.889 11.040 -12.507 1.00 12.15 213 LEU A N 1
ATOM 1613 C CA . LEU A 1 213 ? 34.703 9.911 -13.442 1.00 9.19 213 LEU A CA 1
ATOM 1614 C C . LEU A 1 213 ? 33.575 10.132 -14.435 1.00 13.05 213 LEU A C 1
ATOM 1615 O O . LEU A 1 213 ? 33.453 9.451 -15.472 1.00 8.08 213 LEU A O 1
ATOM 1620 N N . LYS A 1 214 ? 32.715 11.115 -14.146 1.00 10.08 214 LYS A N 1
ATOM 1621 C CA . LYS A 1 214 ? 31.675 11.477 -15.110 1.00 14.32 214 LYS A CA 1
ATOM 1622 C C . LYS A 1 214 ? 32.208 12.276 -16.301 1.00 13.60 214 LYS A C 1
ATOM 1623 O O . LYS A 1 214 ? 31.512 12.448 -17.308 1.00 8.88 214 LYS A O 1
ATOM 1629 N N . ASP A 1 215 ? 33.436 12.791 -16.183 1.00 11.35 215 ASP A N 1
ATOM 1630 C CA . ASP A 1 215 ? 34.036 13.580 -17.255 1.00 12.32 215 ASP A CA 1
ATOM 1631 C C . ASP A 1 215 ? 34.688 12.660 -18.282 1.00 14.39 215 ASP A C 1
ATOM 1632 O O . ASP A 1 215 ? 35.897 12.454 -18.337 1.00 12.47 215 ASP A O 1
ATOM 1637 N N . VAL A 1 216 ? 33.816 12.098 -19.108 1.00 11.59 216 VAL A N 1
ATOM 1638 C CA . VAL A 1 216 ? 34.243 11.041 -20.031 1.00 13.78 216 VAL A CA 1
ATOM 1639 C C . VAL A 1 216 ? 35.309 11.549 -20.986 1.00 9.56 216 VAL A C 1
ATOM 1640 O O . VAL A 1 216 ? 36.177 10.797 -21.426 1.00 11.66 216 VAL A O 1
ATOM 1644 N N . ASP A 1 217 ? 35.295 12.832 -21.346 1.00 9.79 217 ASP A N 1
ATOM 1645 C CA . ASP A 1 217 ? 36.280 13.298 -22.316 1.00 17.03 217 ASP A CA 1
ATOM 1646 C C . ASP A 1 217 ? 37.686 13.262 -21.708 1.00 22.78 217 ASP A C 1
ATOM 1647 O O . ASP A 1 217 ? 38.604 12.840 -22.417 1.00 10.63 217 ASP A O 1
ATOM 1652 N N . LYS A 1 218 ? 37.837 13.681 -20.457 1.00 12.08 218 LYS A N 1
ATOM 1653 C CA . LYS A 1 218 ? 39.096 13.572 -19.742 1.00 10.20 218 LYS A CA 1
ATOM 1654 C C . LYS A 1 218 ? 39.484 12.115 -19.477 1.00 9.91 218 LYS A C 1
ATOM 1655 O O . LYS A 1 218 ? 40.687 11.810 -19.528 1.00 10.92 218 LYS A O 1
ATOM 1661 N N . ILE A 1 219 ? 38.510 11.271 -19.203 1.00 11.73 219 ILE A N 1
ATOM 1662 C CA . ILE A 1 219 ? 38.803 9.847 -18.971 1.00 9.32 219 ILE A CA 1
ATOM 1663 C C . ILE A 1 219 ? 39.332 9.239 -20.268 1.00 12.15 219 ILE A C 1
ATOM 1664 O O . ILE A 1 219 ? 40.275 8.437 -20.225 1.00 10.13 219 ILE A O 1
ATOM 1669 N N . LEU A 1 220 ? 38.743 9.645 -21.387 1.00 7.97 220 LEU A N 1
ATOM 1670 C CA . LEU A 1 220 ? 39.230 9.185 -22.698 1.00 15.12 220 LEU A CA 1
ATOM 1671 C C . LEU A 1 220 ? 40.684 9.602 -22.890 1.00 12.99 220 LEU A C 1
ATOM 1672 O O . LEU A 1 220 ? 41.493 8.756 -23.313 1.00 10.45 220 LEU A O 1
ATOM 1677 N N . LEU A 1 221 ? 41.081 10.828 -22.589 1.00 13.34 221 LEU A N 1
ATOM 1678 C CA . LEU A 1 221 ? 42.472 11.257 -22.753 1.00 12.45 221 LEU A CA 1
ATOM 1679 C C . LEU A 1 221 ? 43.401 10.533 -21.793 1.00 15.16 221 LEU A C 1
ATOM 1680 O O . LEU A 1 221 ? 44.544 10.201 -22.140 1.00 9.80 221 LEU A O 1
ATOM 1685 N N . ILE A 1 222 ? 42.952 10.269 -20.566 1.00 7.75 222 ILE A N 1
ATOM 1686 C CA . ILE A 1 222 ? 43.763 9.475 -19.638 1.00 8.70 222 ILE A CA 1
ATOM 1687 C C . ILE A 1 222 ? 43.925 8.069 -20.190 1.00 12.91 222 ILE A C 1
ATOM 1688 O O . ILE A 1 222 ? 45.002 7.458 -20.153 1.00 8.62 222 ILE A O 1
ATOM 1693 N N . SER A 1 223 ? 42.837 7.503 -20.720 1.00 7.79 223 SER A N 1
ATOM 1694 C CA . SER A 1 223 ? 42.872 6.139 -21.236 1.00 11.25 223 SER A CA 1
ATOM 1695 C C . SER A 1 223 ? 43.874 6.011 -22.378 1.00 15.85 223 SER A C 1
ATOM 1696 O O . SER A 1 223 ? 44.620 5.041 -22.522 1.00 11.66 223 SER A O 1
ATOM 1699 N N . GLU A 1 224 ? 43.887 7.031 -23.232 1.00 8.76 224 GLU A N 1
ATOM 1700 C CA . GLU A 1 224 ? 44.817 7.015 -24.366 1.00 9.91 224 GLU A CA 1
ATOM 1701 C C . GLU A 1 224 ? 46.261 7.085 -23.897 1.00 13.32 224 GLU A C 1
ATOM 1702 O O . GLU A 1 224 ? 47.155 6.432 -24.464 1.00 12.22 224 GLU A O 1
ATOM 1708 N N . ASP A 1 225 ? 46.476 7.858 -22.837 1.00 7.00 225 ASP A N 1
ATOM 1709 C CA . ASP A 1 225 ? 47.826 7.997 -22.276 1.00 13.06 225 ASP A CA 1
ATOM 1710 C C . ASP A 1 225 ? 48.286 6.639 -21.757 1.00 14.15 225 ASP A C 1
ATOM 1711 O O . ASP A 1 225 ? 49.343 6.130 -22.105 1.00 10.41 225 ASP A O 1
ATOM 1716 N N . LEU A 1 226 ? 47.465 6.020 -20.910 1.00 5.21 226 LEU A N 1
ATOM 1717 C CA . LEU A 1 226 ? 47.764 4.710 -20.365 1.00 3.26 226 LEU A CA 1
ATOM 1718 C C . LEU A 1 226 ? 47.896 3.617 -21.411 1.00 8.11 226 LEU A C 1
ATOM 1719 O O . LEU A 1 226 ? 48.741 2.730 -21.292 1.00 11.39 226 LEU A O 1
ATOM 1724 N N . LYS A 1 227 ? 47.023 3.638 -22.422 1.00 8.67 227 LYS A N 1
ATOM 1725 C CA . LYS A 1 227 ? 47.100 2.642 -23.491 1.00 7.81 227 LYS A CA 1
ATOM 1726 C C . LYS A 1 227 ? 48.453 2.749 -24.180 1.00 8.21 227 LYS A C 1
ATOM 1727 O O . LYS A 1 227 ? 49.122 1.760 -24.513 1.00 10.27 227 LYS A O 1
ATOM 1733 N N . ASN A 1 228 ? 48.829 4.011 -24.413 1.00 6.81 228 ASN A N 1
ATOM 1734 C CA . ASN A 1 228 ? 50.113 4.273 -25.072 1.00 7.36 228 ASN A CA 1
ATOM 1735 C C . ASN A 1 228 ? 51.248 3.665 -24.252 1.00 10.90 228 ASN A C 1
ATOM 1736 O O . ASN A 1 228 ? 52.161 3.064 -24.829 1.00 8.43 228 ASN A O 1
ATOM 1741 N N . ILE A 1 229 ? 51.208 3.805 -22.928 1.00 7.68 229 ILE A N 1
ATOM 1742 C CA . ILE A 1 229 ? 52.257 3.219 -22.085 1.00 7.62 229 ILE A CA 1
ATOM 1743 C C . ILE A 1 229 ? 52.211 1.694 -22.175 1.00 9.26 229 ILE A C 1
ATOM 1744 O O . ILE A 1 229 ? 53.235 0.999 -22.270 1.00 9.76 229 ILE A O 1
ATOM 1749 N N . GLY A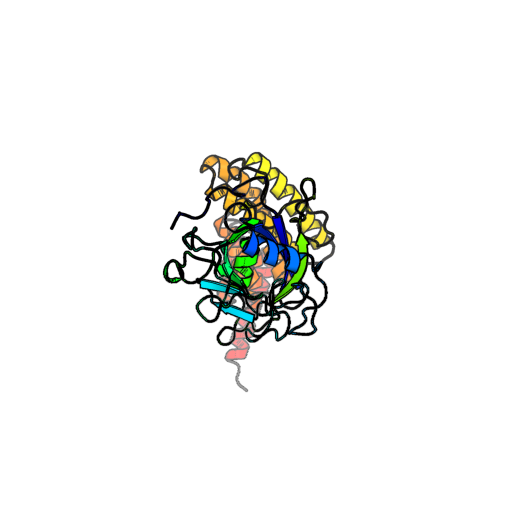 1 230 ? 50.994 1.143 -22.193 1.00 7.06 230 GLY A N 1
ATOM 1750 C CA . GLY A 1 230 ? 50.870 -0.301 -22.424 1.00 8.27 230 GLY A CA 1
ATOM 1751 C C . GLY A 1 230 ? 51.557 -0.730 -23.717 1.00 11.65 230 GLY A C 1
ATOM 1752 O O . GLY A 1 230 ? 52.263 -1.748 -23.763 1.00 8.68 230 GLY A O 1
ATOM 1753 N N . ASN A 1 231 ? 51.364 0.025 -24.800 1.00 9.10 231 ASN A N 1
ATOM 1754 C CA . ASN A 1 231 ? 51.984 -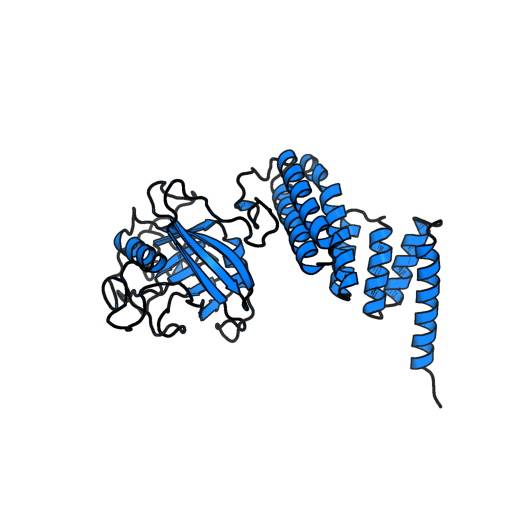0.286 -26.075 1.00 6.85 231 ASN A CA 1
ATOM 1755 C C . ASN A 1 231 ? 53.514 -0.193 -26.027 1.00 6.97 231 ASN A C 1
ATOM 1756 O O . ASN A 1 231 ? 54.187 -0.992 -26.686 1.00 12.66 231 ASN A O 1
ATOM 1761 N N . THR A 1 232 ? 54.036 0.767 -25.268 1.00 8.78 232 THR A N 1
ATOM 1762 C CA . THR A 1 232 ? 55.492 0.834 -25.062 1.00 10.44 232 THR A CA 1
ATOM 1763 C C . THR A 1 232 ? 56.019 -0.489 -24.531 1.00 11.66 232 THR A C 1
ATOM 1764 O O . THR A 1 232 ? 57.020 -1.035 -24.981 1.00 11.33 232 THR A O 1
ATOM 1768 N N . PHE A 1 233 ? 55.314 -1.050 -23.537 1.00 7.56 233 PHE A N 1
ATOM 1769 C CA . PHE A 1 233 ? 55.692 -2.375 -23.039 1.00 8.79 233 PHE A CA 1
ATOM 1770 C C . PHE A 1 233 ? 55.473 -3.438 -24.107 1.00 13.60 233 PHE A C 1
ATOM 1771 O O . PHE A 1 233 ? 56.332 -4.316 -24.267 1.00 8.66 233 PHE A O 1
ATOM 1779 N N . PHE A 1 234 ? 54.352 -3.398 -24.834 1.00 6.95 234 PHE A N 1
ATOM 1780 C CA . PHE A 1 234 ? 54.090 -4.409 -25.860 1.00 7.36 234 PHE A CA 1
ATOM 1781 C C . PHE A 1 234 ? 55.205 -4.450 -26.893 1.00 6.93 234 PHE A C 1
ATOM 1782 O O . PHE A 1 234 ? 55.636 -5.509 -27.380 1.00 11.56 234 PHE A O 1
ATOM 1790 N N . LYS A 1 235 ? 55.664 -3.256 -27.272 1.00 5.31 235 LYS A N 1
ATOM 1791 C CA . LYS A 1 235 ? 56.628 -3.253 -28.387 1.00 6.75 235 LYS A CA 1
ATOM 1792 C C . LYS A 1 235 ? 57.980 -3.804 -27.900 1.00 12.31 235 LYS A C 1
ATOM 1793 O O . LYS A 1 235 ? 58.789 -4.270 -28.722 1.00 10.24 235 LYS A O 1
ATOM 1799 N N . SER A 1 236 ? 58.232 -3.738 -26.593 1.00 5.98 236 SER A N 1
ATOM 1800 C CA . SER A 1 236 ? 59.407 -4.383 -25.996 1.00 11.78 236 SER A CA 1
ATOM 1801 C C . SER A 1 236 ? 59.155 -5.779 -25.450 1.00 12.19 236 SER A C 1
ATOM 1802 O O . SER A 1 236 ? 59.898 -6.324 -24.620 1.00 12.43 236 SER A O 1
ATOM 1805 N N . GLN A 1 237 ? 58.105 -6.444 -25.903 1.00 7.08 237 GLN A N 1
ATOM 1806 C CA . GLN A 1 237 ? 57.757 -7.796 -25.495 1.00 8.05 237 GLN A CA 1
ATOM 1807 C C . GLN A 1 237 ? 57.569 -7.980 -23.999 1.00 7.35 237 GLN A C 1
ATOM 1808 O O . GLN A 1 237 ? 57.674 -9.079 -23.455 1.00 13.23 237 GLN A O 1
ATOM 1814 N N . ASN A 1 238 ? 57.254 -6.919 -23.253 1.00 6.65 238 ASN A N 1
ATOM 1815 C CA . ASN A 1 238 ? 56.962 -7.160 -21.832 1.00 6.80 238 ASN A CA 1
ATOM 1816 C C . ASN A 1 238 ? 55.444 -7.354 -21.710 1.00 9.79 238 ASN A C 1
ATOM 1817 O O . ASN A 1 238 ? 54.732 -6.386 -21.417 1.00 7.72 238 ASN A O 1
ATOM 1822 N N . TRP A 1 239 ? 54.994 -8.580 -21.977 1.00 8.60 239 TRP A N 1
ATOM 1823 C CA . TRP A 1 239 ? 53.560 -8.862 -22.042 1.00 16.09 239 TRP A CA 1
ATOM 1824 C C . TRP A 1 239 ? 52.877 -8.561 -20.713 1.00 10.93 239 TRP A C 1
ATOM 1825 O O . TRP A 1 239 ? 51.779 -8.006 -20.680 1.00 8.67 239 TRP A O 1
ATOM 1836 N N . GLU A 1 240 ? 53.533 -8.918 -19.611 1.00 6.55 240 GLU A N 1
ATOM 1837 C CA . GLU A 1 240 ? 52.946 -8.723 -18.281 1.00 9.18 240 GLU A CA 1
ATOM 1838 C C . GLU A 1 240 ? 52.685 -7.274 -17.943 1.00 8.95 240 GLU A C 1
ATOM 1839 O O . GLU A 1 240 ? 51.618 -6.946 -17.421 1.00 11.87 240 GLU A O 1
ATOM 1845 N N . MET A 1 241 ? 53.671 -6.411 -18.211 1.00 10.49 241 MET A N 1
ATOM 1846 C CA . MET A 1 241 ? 53.468 -4.991 -17.909 1.00 9.90 241 MET A CA 1
ATOM 1847 C C . MET A 1 241 ? 52.490 -4.378 -18.909 1.00 6.10 241 MET A C 1
ATOM 1848 O O . MET A 1 241 ? 51.731 -3.470 -18.557 1.00 9.81 241 MET A O 1
ATOM 1853 N N . ALA A 1 242 ? 52.503 -4.875 -20.141 1.00 5.82 242 ALA A N 1
ATOM 1854 C CA . ALA A 1 242 ? 51.520 -4.317 -21.090 1.00 8.29 242 ALA A CA 1
ATOM 1855 C C . ALA A 1 242 ? 50.112 -4.611 -20.578 1.00 6.44 242 ALA A C 1
ATOM 1856 O O . ALA A 1 242 ? 49.224 -3.755 -20.567 1.00 8.26 242 ALA A O 1
ATOM 1858 N N . ILE A 1 243 ? 49.912 -5.856 -20.150 1.00 6.56 243 ILE A N 1
ATOM 1859 C CA . ILE A 1 243 ? 48.586 -6.208 -19.598 1.00 14.08 243 ILE A CA 1
ATOM 1860 C C . ILE A 1 243 ? 48.237 -5.368 -18.382 1.00 16.82 243 ILE A C 1
ATOM 1861 O O . ILE A 1 243 ? 47.087 -4.957 -18.165 1.00 10.40 243 ILE A O 1
ATOM 1866 N N . LYS A 1 244 ? 49.238 -5.071 -17.529 1.00 6.16 244 LYS A N 1
ATOM 1867 C CA . LYS A 1 244 ? 48.927 -4.238 -16.379 1.00 6.71 244 LYS A CA 1
ATOM 1868 C C . LYS A 1 244 ? 48.353 -2.882 -16.795 1.00 12.59 244 LYS A C 1
ATOM 1869 O O . LYS A 1 244 ? 47.415 -2.394 -16.165 1.00 9.14 244 LYS A O 1
ATOM 1875 N N . LYS A 1 245 ? 48.942 -2.268 -17.818 1.00 10.23 245 LYS A N 1
ATOM 1876 C CA . LYS A 1 245 ? 48.482 -0.946 -18.211 1.00 8.80 245 LYS A CA 1
ATOM 1877 C C . LYS A 1 245 ? 47.131 -1.055 -18.929 1.00 7.19 245 LYS A C 1
ATOM 1878 O O . LYS A 1 245 ? 46.277 -0.221 -18.640 1.00 7.88 245 LYS A O 1
ATOM 1884 N N . TYR A 1 246 ? 46.964 -2.022 -19.822 1.00 9.47 246 TYR A N 1
ATOM 1885 C CA . TYR A 1 246 ? 45.680 -2.146 -20.517 1.00 6.52 246 TYR A CA 1
ATOM 1886 C C . TYR A 1 246 ? 44.556 -2.394 -19.505 1.00 7.00 246 TYR A C 1
ATOM 1887 O O . TYR A 1 246 ? 43.466 -1.848 -19.617 1.00 8.55 246 TYR A O 1
ATOM 1896 N N . THR A 1 247 ? 44.878 -3.197 -18.511 1.00 6.12 247 THR A N 1
ATOM 1897 C CA . THR A 1 247 ? 43.921 -3.543 -17.460 1.00 6.34 247 THR A CA 1
ATOM 1898 C C . THR A 1 247 ? 43.574 -2.302 -16.661 1.00 7.15 247 THR A C 1
ATOM 1899 O O . THR A 1 247 ? 42.455 -2.002 -16.222 1.00 8.29 247 THR A O 1
ATOM 1903 N N . LYS A 1 248 ? 44.581 -1.441 -16.446 1.00 4.94 248 LYS A N 1
ATOM 1904 C CA . LYS A 1 248 ? 44.280 -0.189 -15.751 1.00 6.37 248 LYS A CA 1
ATOM 1905 C C . LYS A 1 248 ? 43.383 0.737 -16.590 1.00 10.84 248 LYS A C 1
ATOM 1906 O O . LYS A 1 248 ? 42.497 1.391 -16.016 1.00 6.91 248 LYS A O 1
ATOM 1912 N N . VAL A 1 249 ? 43.573 0.820 -17.905 1.00 10.82 249 VAL A N 1
ATOM 1913 C CA . VAL A 1 249 ? 42.622 1.540 -18.770 1.00 8.21 249 VAL A CA 1
ATOM 1914 C C . VAL A 1 249 ? 41.218 1.008 -18.521 1.00 10.19 249 VAL A C 1
ATOM 1915 O O . VAL A 1 249 ? 40.249 1.762 -18.353 1.00 10.85 249 VAL A O 1
ATOM 1919 N N . LEU A 1 250 ? 41.077 -0.323 -18.480 1.00 9.19 250 LEU A N 1
ATOM 1920 C CA . LEU A 1 250 ? 39.725 -0.851 -18.237 1.00 7.35 250 LEU A CA 1
ATOM 1921 C C . LEU A 1 250 ? 39.163 -0.492 -16.868 1.00 8.76 250 LEU A C 1
ATOM 1922 O O . LEU A 1 250 ? 37.935 -0.322 -16.730 1.00 9.72 250 LEU A O 1
ATOM 1927 N N . ARG A 1 251 ? 39.988 -0.362 -15.829 1.00 10.22 251 ARG A N 1
ATOM 1928 C CA . ARG A 1 251 ? 39.458 0.124 -14.556 1.00 10.14 251 ARG A CA 1
ATOM 1929 C C . ARG A 1 251 ? 38.932 1.558 -14.687 1.00 9.72 251 ARG A C 1
ATOM 1930 O O . ARG A 1 251 ? 37.884 1.798 -14.090 1.00 9.48 251 ARG A O 1
ATOM 1938 N N . TYR A 1 252 ? 39.636 2.445 -15.400 1.00 6.78 252 TYR A N 1
ATOM 1939 C CA . TYR A 1 252 ? 39.178 3.828 -15.557 1.00 7.65 252 TYR A CA 1
ATOM 1940 C C . TYR A 1 252 ? 37.890 3.866 -16.366 1.00 15.77 252 TYR A C 1
ATOM 1941 O O . TYR A 1 252 ? 36.931 4.610 -16.120 1.00 9.53 252 TYR A O 1
ATOM 1950 N N . VAL A 1 253 ? 37.854 3.008 -17.392 1.00 8.97 253 VAL A N 1
ATOM 1951 C CA . VAL A 1 253 ? 36.703 2.972 -18.287 1.00 12.44 253 VAL A CA 1
ATOM 1952 C C . VAL A 1 253 ? 35.479 2.478 -17.526 1.00 12.81 253 VAL A C 1
ATOM 1953 O O . VAL A 1 253 ? 34.392 3.058 -17.677 1.00 13.98 253 VAL A O 1
ATOM 1957 N N . GLU A 1 254 ? 35.665 1.427 -16.741 1.00 12.93 254 GLU A N 1
ATOM 1958 C CA . GLU A 1 254 ? 34.595 0.843 -15.922 1.00 11.09 254 GLU A CA 1
ATOM 1959 C C . GLU A 1 254 ? 34.033 1.871 -14.948 1.00 14.95 254 GLU A C 1
ATOM 1960 O O . GLU A 1 254 ? 32.808 1.979 -14.808 1.00 16.87 254 GLU A O 1
ATOM 1966 N N . GLY A 1 255 ? 34.905 2.625 -14.280 1.00 8.10 255 GLY A N 1
ATOM 1967 C CA . GLY A 1 255 ? 34.453 3.561 -13.247 1.00 9.59 255 GLY A CA 1
ATOM 1968 C C . GLY A 1 255 ? 33.664 4.678 -13.894 1.00 10.75 255 GLY A C 1
ATOM 1969 O O . GLY A 1 255 ? 32.655 5.172 -13.425 1.00 15.32 255 GLY A O 1
ATOM 1970 N N . SER A 1 256 ? 34.166 5.086 -15.058 1.00 9.30 256 SER A N 1
ATOM 1971 C CA . SER A 1 256 ? 33.512 6.162 -15.771 1.00 12.42 256 SER A CA 1
ATOM 1972 C C . SER A 1 256 ? 32.177 5.730 -16.357 1.00 19.33 256 SER A C 1
ATOM 1973 O O . SER A 1 256 ? 31.191 6.447 -16.199 1.00 16.60 256 SER A O 1
ATOM 1976 N N . ARG A 1 257 ? 32.148 4.576 -17.038 1.00 15.62 257 ARG A N 1
ATOM 1977 C CA . ARG A 1 257 ? 30.865 4.131 -17.588 1.00 16.43 257 ARG A CA 1
ATOM 1978 C C . ARG A 1 257 ? 29.831 3.958 -16.483 1.00 21.87 257 ARG A C 1
ATOM 1979 O O . ARG A 1 257 ? 28.620 4.110 -16.652 1.00 21.32 257 ARG A O 1
ATOM 1987 N N . ALA A 1 258 ? 30.304 3.609 -15.285 1.00 13.38 258 ALA A N 1
ATOM 1988 C CA . ALA A 1 258 ? 29.352 3.424 -14.191 1.00 23.19 258 ALA A CA 1
ATOM 1989 C C . ALA A 1 258 ? 28.872 4.765 -13.653 1.00 22.58 258 ALA A C 1
ATOM 1990 O O . ALA A 1 258 ? 27.715 4.899 -13.227 1.00 34.36 258 ALA A O 1
ATOM 1992 N N . ALA A 1 259 ? 29.719 5.786 -13.661 1.00 13.23 259 ALA A N 1
ATOM 1993 C CA . ALA A 1 259 ? 29.267 7.087 -13.154 1.00 15.09 259 ALA A CA 1
ATOM 1994 C C . ALA A 1 259 ? 28.531 7.921 -14.190 1.00 25.16 259 ALA A C 1
ATOM 1995 O O . ALA A 1 259 ? 27.672 8.781 -13.897 1.00 17.88 259 ALA A O 1
ATOM 1997 N N . ALA A 1 260 ? 28.839 7.716 -15.475 1.00 13.67 260 ALA A N 1
ATOM 1998 C CA . ALA A 1 260 ? 28.257 8.604 -16.479 1.00 20.10 260 ALA A CA 1
ATOM 1999 C C . ALA A 1 260 ? 26.972 8.062 -17.096 1.00 16.93 260 ALA A C 1
ATOM 2000 O O . ALA A 1 260 ? 26.561 6.924 -16.900 1.00 32.37 260 ALA A O 1
ATOM 2002 N N . GLU A 1 261 ? 26.338 8.941 -17.864 1.00 26.51 261 GLU A N 1
ATOM 2003 C CA . GLU A 1 261 ? 25.114 8.571 -18.561 1.00 37.97 261 GLU A CA 1
ATOM 2004 C C . GLU A 1 261 ? 25.479 7.721 -19.780 1.00 35.00 261 GLU A C 1
ATOM 2005 O O . GLU A 1 261 ? 26.563 7.918 -20.328 1.00 30.72 261 GLU A O 1
ATOM 2011 N N . ASP A 1 262 ? 24.577 6.831 -20.130 1.00 44.79 262 ASP A N 1
ATOM 2012 C CA . ASP A 1 262 ? 24.638 5.891 -21.229 1.00 44.32 262 ASP A CA 1
ATOM 2013 C C . ASP A 1 262 ? 25.431 6.430 -22.413 1.00 37.96 262 ASP A C 1
ATOM 2014 O O . ASP A 1 262 ? 26.420 5.831 -22.836 1.00 19.84 262 ASP A O 1
ATOM 2019 N N . ALA A 1 263 ? 24.965 7.544 -22.960 1.00 36.23 263 ALA A N 1
ATOM 2020 C CA . ALA A 1 263 ? 25.454 8.041 -24.239 1.00 36.11 263 ALA A CA 1
ATOM 2021 C C . ALA A 1 263 ? 26.853 8.616 -24.118 1.00 31.32 263 ALA A C 1
ATOM 2022 O O . ALA A 1 263 ? 27.598 8.634 -25.093 1.00 38.17 263 ALA A O 1
ATOM 2024 N N . ASP A 1 264 ? 27.177 9.091 -22.925 1.00 25.05 264 ASP A N 1
ATOM 2025 C CA . ASP A 1 264 ? 28.522 9.634 -22.729 1.00 27.81 264 ASP A CA 1
ATOM 2026 C C . ASP A 1 264 ? 29.498 8.460 -22.690 1.00 22.09 264 ASP A C 1
ATOM 2027 O O . ASP A 1 264 ? 30.533 8.489 -23.353 1.00 21.88 264 ASP A O 1
ATOM 2032 N N . GLY A 1 265 ? 29.115 7.453 -21.897 1.00 22.69 265 GLY A N 1
ATOM 2033 C CA . GLY A 1 265 ? 29.918 6.256 -21.713 1.00 24.86 265 GLY A CA 1
ATOM 2034 C C . GLY A 1 265 ? 30.255 5.527 -23.001 1.00 25.13 265 GLY A C 1
ATOM 2035 O O . GLY A 1 265 ? 31.303 4.863 -23.094 1.00 19.20 265 GLY A O 1
ATOM 2036 N N . ALA A 1 266 ? 29.385 5.634 -24.008 1.00 19.37 266 ALA A N 1
ATOM 2037 C CA . ALA A 1 266 ? 29.624 4.979 -25.294 1.00 22.45 266 ALA A CA 1
ATOM 2038 C C . ALA A 1 266 ? 30.923 5.431 -25.947 1.00 13.26 266 ALA A C 1
ATOM 2039 O O . ALA A 1 266 ? 31.521 4.676 -26.718 1.00 15.02 266 ALA A O 1
ATOM 2041 N N . LYS A 1 267 ? 31.384 6.641 -25.656 1.00 13.61 267 LYS A N 1
ATOM 2042 C CA . LYS A 1 267 ? 32.574 7.250 -26.194 1.00 20.88 267 LYS A CA 1
ATOM 2043 C C . LYS A 1 267 ? 33.842 6.460 -25.835 1.00 13.01 267 LYS A C 1
ATOM 2044 O O . LYS A 1 267 ? 34.901 6.595 -26.439 1.00 13.73 267 LYS A O 1
ATOM 2050 N N . LEU A 1 268 ? 33.692 5.629 -24.816 1.00 11.40 268 LEU A N 1
ATOM 2051 C CA . LEU A 1 268 ? 34.875 4.926 -24.306 1.00 17.61 268 LEU A CA 1
ATOM 2052 C C . LEU A 1 268 ? 35.031 3.534 -24.888 1.00 21.71 268 LEU A C 1
ATOM 2053 O O . LEU A 1 268 ? 36.006 2.821 -24.616 1.00 9.69 268 LEU A O 1
ATOM 2058 N N . GLN A 1 269 ? 34.039 3.113 -25.685 1.00 13.25 269 GLN A N 1
ATOM 2059 C CA . GLN A 1 269 ? 34.096 1.723 -26.123 1.00 10.25 269 GLN A CA 1
ATOM 2060 C C . GLN A 1 269 ? 35.250 1.446 -27.084 1.00 8.11 269 GLN A C 1
ATOM 2061 O O . GLN A 1 269 ? 35.878 0.377 -26.922 1.00 10.53 269 GLN A O 1
ATOM 2067 N N . PRO A 1 270 ? 35.540 2.263 -28.080 1.00 12.98 270 PRO A N 1
ATOM 2068 C CA . PRO A 1 270 ? 36.693 1.996 -28.950 1.00 9.62 270 PRO A CA 1
ATOM 2069 C C . PRO A 1 270 ? 37.970 1.775 -28.144 1.00 13.07 270 PRO A C 1
ATOM 2070 O O . PRO A 1 270 ? 38.661 0.793 -28.403 1.00 9.21 270 PRO A O 1
ATOM 2074 N N . VAL A 1 271 ? 38.217 2.681 -27.187 1.00 11.26 271 VAL A N 1
ATOM 2075 C CA . VAL A 1 271 ? 39.478 2.485 -26.454 1.00 11.77 271 VAL A CA 1
ATOM 2076 C C . VAL A 1 271 ? 39.389 1.239 -25.589 1.00 14.41 271 VAL A C 1
ATOM 2077 O O . VAL A 1 271 ? 40.393 0.543 -25.462 1.00 9.90 271 VAL A O 1
ATOM 2081 N N . ALA A 1 272 ? 38.246 0.897 -24.997 1.00 7.18 272 ALA A N 1
ATOM 2082 C CA . ALA A 1 272 ? 38.160 -0.312 -24.191 1.00 14.13 272 ALA A CA 1
ATOM 2083 C C . ALA A 1 272 ? 38.382 -1.558 -25.049 1.00 12.47 272 ALA A C 1
ATOM 2084 O O . ALA A 1 272 ? 39.162 -2.427 -24.659 1.00 10.83 272 ALA A O 1
ATOM 2086 N N . LEU A 1 273 ? 37.700 -1.626 -26.197 1.00 9.49 273 LEU A N 1
ATOM 2087 C CA . LEU A 1 273 ? 37.858 -2.730 -27.150 1.00 5.85 273 LEU A CA 1
ATOM 2088 C C . LEU A 1 273 ? 39.325 -2.939 -27.497 1.00 3.34 273 LEU A C 1
ATOM 2089 O O . LEU A 1 273 ? 39.835 -4.061 -27.462 1.00 8.20 273 LEU A O 1
ATOM 2094 N N . SER A 1 274 ? 40.007 -1.856 -27.865 1.00 6.38 274 SER A N 1
ATOM 2095 C CA . SER A 1 274 ? 41.401 -1.999 -28.306 1.00 7.07 274 SER A CA 1
ATOM 2096 C C . SER A 1 274 ? 42.266 -2.509 -27.165 1.00 8.68 274 SER A C 1
ATOM 2097 O O . SER A 1 274 ? 43.162 -3.348 -27.355 1.00 11.20 274 SER A O 1
ATOM 2100 N N . CYS A 1 275 ? 42.010 -2.045 -25.943 1.00 9.20 275 CYS A N 1
ATOM 2101 C CA . CYS A 1 275 ? 42.771 -2.598 -24.810 1.00 14.04 275 CYS A CA 1
ATOM 2102 C C . CYS A 1 275 ? 42.426 -4.038 -24.500 1.00 9.34 275 CYS A C 1
ATOM 2103 O O . CYS A 1 275 ? 43.327 -4.830 -24.207 1.00 8.48 275 CYS A O 1
ATOM 2106 N N . VAL A 1 276 ? 41.148 -4.437 -24.537 1.00 3.45 276 VAL A N 1
ATOM 2107 C CA . VAL A 1 276 ? 40.825 -5.848 -24.352 1.00 3.52 276 VAL A CA 1
ATOM 2108 C C . VAL A 1 276 ? 41.474 -6.707 -25.444 1.00 11.01 276 VAL A C 1
ATOM 2109 O O . VAL A 1 276 ? 41.980 -7.791 -25.161 1.00 8.47 276 VAL A O 1
ATOM 2113 N N . LEU A 1 277 ? 41.481 -6.250 -26.690 1.00 8.57 277 LEU A N 1
ATOM 2114 C CA . LEU A 1 277 ? 42.115 -7.045 -27.742 1.00 10.39 277 LEU A CA 1
ATOM 2115 C C . LEU A 1 277 ? 43.614 -7.178 -27.484 1.00 6.72 277 LEU A C 1
ATOM 2116 O O . LEU A 1 277 ? 44.189 -8.256 -27.630 1.00 6.43 277 LEU A O 1
ATOM 2121 N N . ASN A 1 278 ? 44.237 -6.058 -27.130 1.00 10.71 278 ASN A N 1
ATOM 2122 C CA . ASN A 1 278 ? 45.676 -6.093 -26.846 1.00 7.91 278 ASN A CA 1
ATOM 2123 C C . ASN A 1 278 ? 45.972 -7.042 -25.697 1.00 10.88 278 ASN A C 1
ATOM 2124 O O . ASN A 1 278 ? 46.968 -7.771 -25.756 1.00 8.30 278 ASN A O 1
ATOM 2129 N N . ILE A 1 279 ? 45.117 -7.087 -24.666 1.00 8.26 279 ILE A N 1
ATOM 2130 C CA . ILE A 1 279 ? 45.356 -8.021 -23.558 1.00 6.12 279 ILE A CA 1
ATOM 2131 C C . ILE A 1 279 ? 45.251 -9.454 -24.055 1.00 7.82 279 ILE A C 1
ATOM 2132 O O . ILE A 1 279 ? 46.053 -10.309 -23.676 1.00 9.83 279 ILE A O 1
ATOM 2137 N N . GLY A 1 280 ? 44.270 -9.747 -24.909 1.00 7.15 280 GLY A N 1
ATOM 2138 C CA . GLY A 1 280 ? 44.139 -11.091 -25.471 1.00 8.15 280 GLY A CA 1
ATOM 2139 C C . GLY A 1 280 ? 45.416 -11.463 -26.226 1.00 11.56 280 GLY A C 1
ATOM 2140 O O . GLY A 1 280 ? 45.890 -12.593 -26.103 1.00 9.85 280 GLY A O 1
ATOM 2141 N N . ALA A 1 281 ? 45.954 -10.514 -26.986 1.00 5.99 281 ALA A N 1
ATOM 2142 C CA . ALA A 1 281 ? 47.210 -10.746 -27.706 1.00 8.97 281 ALA A CA 1
ATOM 2143 C C . ALA A 1 281 ? 48.329 -11.112 -26.728 1.00 11.30 281 ALA A C 1
ATOM 2144 O O . ALA A 1 281 ? 49.094 -12.060 -26.958 1.00 11.86 281 ALA A O 1
ATOM 2146 N N . CYS A 1 282 ? 48.449 -10.354 -25.638 1.00 7.34 282 CYS A N 1
ATOM 2147 C CA . CYS A 1 282 ? 49.491 -10.643 -24.648 1.00 10.77 282 CYS A CA 1
ATOM 2148 C C . CYS A 1 282 ? 49.295 -12.013 -24.012 1.00 9.81 282 CYS A C 1
ATOM 2149 O O . CYS A 1 282 ? 50.249 -12.754 -23.742 1.00 12.33 282 CYS A O 1
ATOM 2152 N N . LYS A 1 283 ? 48.023 -12.352 -23.741 1.00 10.78 283 LYS A N 1
ATOM 2153 C CA . LYS A 1 283 ? 47.828 -13.656 -23.067 1.00 6.33 283 LYS A CA 1
ATOM 2154 C C . LYS A 1 283 ? 48.221 -14.786 -23.992 1.00 8.83 283 LYS A C 1
ATOM 2155 O O . LYS A 1 283 ? 48.868 -15.746 -23.544 1.00 13.16 283 LYS A O 1
ATOM 2161 N N . LEU A 1 284 ? 47.891 -14.696 -25.269 1.00 10.20 284 LEU A N 1
ATOM 2162 C CA . LEU A 1 284 ? 48.401 -15.720 -26.194 1.00 15.77 284 LEU A CA 1
ATOM 2163 C C . LEU A 1 284 ? 49.928 -15.787 -26.203 1.00 14.03 284 LEU A C 1
ATOM 2164 O O . LEU A 1 284 ? 50.487 -16.882 -26.291 1.00 11.93 284 LEU A O 1
ATOM 2169 N N . LYS A 1 285 ? 50.586 -14.632 -26.107 1.00 17.67 285 LYS A N 1
ATOM 2170 C CA . LYS A 1 285 ? 52.052 -14.631 -26.147 1.00 17.67 285 LYS A CA 1
ATOM 2171 C C . LYS A 1 285 ? 52.574 -15.436 -24.970 1.00 18.15 285 LYS A C 1
ATOM 2172 O O . LYS A 1 285 ? 53.639 -16.051 -25.013 1.00 16.07 285 LYS A O 1
ATOM 2178 N N . MET A 1 286 ? 51.793 -15.432 -23.887 1.00 11.70 286 MET A N 1
ATOM 2179 C CA . MET A 1 286 ? 52.262 -16.165 -22.712 1.00 13.69 286 MET A CA 1
ATOM 2180 C C . MET A 1 286 ? 51.602 -17.529 -22.549 1.00 17.06 286 MET A C 1
ATOM 2181 O O . MET A 1 286 ? 51.667 -18.103 -21.447 1.00 14.76 286 MET A O 1
ATOM 2186 N N . SER A 1 287 ? 51.023 -18.025 -23.639 1.00 15.19 287 SER A N 1
ATOM 2187 C CA . SER A 1 287 ? 50.367 -19.333 -23.570 1.00 15.49 287 SER A CA 1
ATOM 2188 C C . SER A 1 287 ? 49.354 -19.450 -22.450 1.00 14.06 287 SER A C 1
ATOM 2189 O O . SER A 1 287 ? 49.042 -20.518 -21.926 1.00 16.10 287 SER A O 1
ATOM 2192 N N . ASP A 1 288 ? 48.757 -18.344 -22.021 1.00 10.17 288 ASP A N 1
ATOM 2193 C CA . ASP A 1 288 ? 47.648 -18.379 -21.066 1.00 16.78 288 ASP A CA 1
ATOM 2194 C C . ASP A 1 288 ? 46.355 -18.606 -21.842 1.00 18.38 288 ASP A C 1
ATOM 2195 O O . ASP A 1 288 ? 45.623 -17.668 -22.157 1.00 10.32 288 ASP A O 1
ATOM 2200 N N . TRP A 1 289 ? 46.068 -19.857 -22.191 1.00 11.95 289 TRP A N 1
ATOM 2201 C CA . TRP A 1 289 ? 44.932 -20.134 -23.081 1.00 13.06 289 TRP A CA 1
ATOM 2202 C C . TRP A 1 289 ? 43.602 -19.742 -22.469 1.00 11.35 289 TRP A C 1
ATOM 2203 O O . TRP A 1 289 ? 42.803 -19.078 -23.141 1.00 8.10 289 TRP A O 1
ATOM 2214 N N . GLN A 1 290 ? 43.313 -20.140 -21.219 1.00 8.92 290 GLN A N 1
ATOM 2215 C CA . GLN A 1 290 ? 42.025 -19.705 -20.672 1.00 9.38 290 GLN A CA 1
ATOM 2216 C C . GLN A 1 290 ? 41.914 -18.191 -20.542 1.00 10.78 290 GLN A C 1
ATOM 2217 O O . GLN A 1 290 ? 40.850 -17.618 -20.780 1.00 16.22 290 GLN A O 1
ATOM 2223 N N . GLY A 1 291 ? 42.996 -17.519 -20.140 1.00 15.16 291 GLY A N 1
ATOM 2224 C CA . GLY A 1 291 ? 42.996 -16.057 -20.031 1.00 13.13 291 GLY A CA 1
ATOM 2225 C C . GLY A 1 291 ? 42.687 -15.414 -21.379 1.00 8.21 291 GLY A C 1
ATOM 2226 O O . GLY A 1 291 ? 41.961 -14.412 -21.451 1.00 11.61 291 GLY A O 1
ATOM 2227 N N . ALA A 1 292 ? 43.252 -15.994 -22.439 1.00 5.40 292 ALA A N 1
ATOM 2228 C CA . ALA A 1 292 ? 42.985 -15.436 -23.764 1.00 9.28 292 ALA A CA 1
ATOM 2229 C C . ALA A 1 292 ? 41.526 -15.593 -24.164 1.00 9.92 292 ALA A C 1
ATOM 2230 O O . ALA A 1 292 ? 40.873 -14.651 -24.634 1.00 10.62 292 ALA A O 1
ATOM 2232 N N . VAL A 1 293 ? 41.032 -16.814 -23.988 1.00 8.25 293 VAL A N 1
ATOM 2233 C CA . VAL A 1 293 ? 39.637 -17.129 -24.260 1.00 9.78 293 VAL A CA 1
ATOM 2234 C C . VAL A 1 293 ? 38.727 -16.170 -23.521 1.00 8.63 293 VAL A C 1
ATOM 2235 O O . VAL A 1 293 ? 37.764 -15.634 -24.063 1.00 9.75 293 VAL A O 1
ATOM 2239 N N . ASP A 1 294 ? 39.010 -15.922 -22.247 1.00 8.55 294 ASP A N 1
ATOM 2240 C CA . ASP A 1 294 ? 38.165 -15.031 -21.453 1.00 9.97 294 ASP A CA 1
ATOM 2241 C C . ASP A 1 294 ? 38.255 -13.602 -21.947 1.00 9.92 294 ASP A C 1
ATOM 2242 O O . ASP A 1 294 ? 37.255 -12.883 -22.050 1.00 7.02 294 ASP A O 1
ATOM 2247 N N . SER A 1 295 ? 39.465 -13.120 -22.267 1.00 5.69 295 SER A N 1
ATOM 2248 C CA . SER A 1 295 ? 39.576 -11.767 -22.798 1.00 7.52 295 SER A CA 1
ATOM 2249 C C . SER A 1 295 ? 38.906 -11.629 -24.154 1.00 6.81 295 SER A C 1
ATOM 2250 O O . SER A 1 295 ? 38.244 -10.625 -24.455 1.00 8.45 295 SER A O 1
ATOM 2253 N N . CYS A 1 296 ? 39.076 -12.641 -25.008 1.00 8.01 296 CYS A N 1
ATOM 2254 C CA . CYS A 1 296 ? 38.347 -12.567 -26.286 1.00 11.38 296 CYS A CA 1
ATOM 2255 C C . CYS A 1 296 ? 36.843 -12.486 -26.086 1.00 10.58 296 CYS A C 1
ATOM 2256 O O . CYS A 1 296 ? 36.167 -11.769 -26.832 1.00 8.12 296 CYS A O 1
ATOM 2259 N N . LEU A 1 297 ? 36.287 -13.186 -25.108 1.00 6.95 297 LEU A N 1
ATOM 2260 C CA . LEU A 1 297 ? 34.839 -13.076 -24.880 1.00 10.59 297 LEU A CA 1
ATOM 2261 C C . LEU A 1 297 ? 34.440 -11.632 -24.582 1.00 9.73 297 LEU A C 1
ATOM 2262 O O . LEU A 1 297 ? 33.477 -11.086 -25.118 1.00 7.59 297 LEU A O 1
ATOM 2267 N N . GLU A 1 298 ? 35.222 -11.038 -23.686 1.00 6.58 298 GLU A N 1
ATOM 2268 C CA . GLU A 1 298 ? 35.048 -9.651 -23.306 1.00 6.54 298 GLU A CA 1
ATOM 2269 C C . GLU A 1 298 ? 35.016 -8.753 -24.536 1.00 3.60 298 GLU A C 1
ATOM 2270 O O . GLU A 1 298 ? 34.228 -7.826 -24.606 1.00 9.79 298 GLU A O 1
ATOM 2276 N N . ALA A 1 299 ? 35.915 -9.043 -25.489 1.00 4.13 299 ALA A N 1
ATOM 2277 C CA . ALA A 1 299 ? 35.928 -8.238 -26.711 1.00 8.76 299 ALA A CA 1
ATOM 2278 C C . ALA A 1 299 ? 34.633 -8.445 -27.508 1.00 5.24 299 ALA A C 1
ATOM 2279 O O . ALA A 1 299 ? 34.045 -7.498 -28.009 1.00 7.87 299 ALA A O 1
ATOM 2281 N N . LEU A 1 300 ? 34.190 -9.693 -27.613 1.00 6.16 300 LEU A N 1
ATOM 2282 C CA . LEU A 1 300 ? 33.010 -10.014 -28.417 1.00 10.63 300 LEU A CA 1
ATOM 2283 C C . LEU A 1 300 ? 31.750 -9.488 -27.737 1.00 19.27 300 LEU A C 1
ATOM 2284 O O . LEU A 1 300 ? 30.734 -9.249 -28.406 1.00 9.62 300 LEU A O 1
ATOM 2289 N N . GLU A 1 301 ? 31.856 -9.302 -26.420 1.00 14.27 301 GLU A N 1
ATOM 2290 C CA . GLU A 1 301 ? 30.752 -8.662 -25.686 1.00 15.19 301 GLU A CA 1
ATOM 2291 C C . GLU A 1 301 ? 30.697 -7.182 -25.995 1.00 13.90 301 GLU A C 1
ATOM 2292 O O . GLU A 1 301 ? 29.709 -6.480 -25.731 1.00 20.18 301 GLU A O 1
ATOM 2298 N N . ILE A 1 302 ? 31.751 -6.600 -26.564 1.00 9.69 302 ILE A N 1
ATOM 2299 C CA . ILE A 1 302 ? 31.633 -5.202 -26.982 1.00 12.10 302 ILE A CA 1
ATOM 2300 C C . ILE A 1 302 ? 31.281 -5.152 -28.470 1.00 17.95 302 ILE A C 1
ATOM 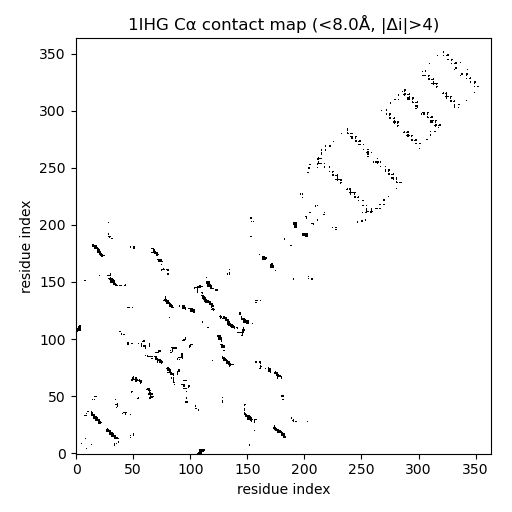2301 O O . ILE A 1 302 ? 30.443 -4.371 -28.927 1.00 16.58 302 ILE A O 1
ATOM 2306 N N . ASP A 1 303 ? 31.934 -6.012 -29.246 1.00 11.60 303 ASP A N 1
ATOM 2307 C CA . ASP A 1 303 ? 31.768 -6.079 -30.689 1.00 12.79 303 ASP A CA 1
ATOM 2308 C C . ASP A 1 303 ? 31.589 -7.510 -31.155 1.00 11.61 303 ASP A C 1
ATOM 2309 O O . ASP A 1 303 ? 32.543 -8.214 -31.470 1.00 11.21 303 ASP A O 1
ATOM 2314 N N . PRO A 1 304 ? 30.340 -7.960 -31.245 1.00 13.41 304 PRO A N 1
ATOM 2315 C CA . PRO A 1 304 ? 30.058 -9.362 -31.523 1.00 17.44 304 PRO A CA 1
ATOM 2316 C C . PRO A 1 304 ? 30.576 -9.856 -32.869 1.00 16.63 304 PRO A C 1
ATOM 2317 O O . PRO A 1 304 ? 30.613 -11.072 -33.091 1.00 15.90 304 PRO A O 1
ATOM 2321 N N . SER A 1 305 ? 30.952 -8.954 -33.766 1.00 12.65 305 SER A N 1
ATOM 2322 C CA . SER A 1 305 ? 31.384 -9.393 -35.089 1.00 20.83 305 SER A CA 1
ATOM 2323 C C . SER A 1 305 ? 32.885 -9.203 -35.288 1.00 19.45 305 SER A C 1
ATOM 2324 O O . SER A 1 305 ? 33.365 -9.153 -36.417 1.00 11.41 305 SER A O 1
ATOM 2327 N N . ASN A 1 306 ? 33.611 -9.103 -34.178 1.00 10.98 306 ASN A N 1
ATOM 2328 C CA . ASN A 1 306 ? 35.037 -8.844 -34.210 1.00 9.65 306 ASN A CA 1
ATOM 2329 C C . ASN A 1 306 ? 35.821 -10.061 -34.663 1.00 13.42 306 ASN A C 1
ATOM 2330 O O . ASN A 1 306 ? 35.980 -11.029 -33.913 1.00 13.83 306 ASN A O 1
ATOM 2335 N N . THR A 1 307 ? 36.336 -10.071 -35.901 1.00 8.18 307 THR A N 1
ATOM 2336 C CA . THR A 1 307 ? 37.014 -11.289 -36.330 1.00 7.16 307 THR A CA 1
ATOM 2337 C C . THR A 1 307 ? 38.380 -11.494 -35.672 1.00 5.71 307 THR A C 1
ATOM 2338 O O . THR A 1 307 ? 38.839 -12.648 -35.542 1.00 10.00 307 THR A O 1
ATOM 2342 N N . LYS A 1 308 ? 39.016 -10.413 -35.245 1.00 8.59 308 LYS A N 1
ATOM 2343 C CA . LYS A 1 308 ? 40.253 -10.543 -34.469 1.00 10.73 308 LYS A CA 1
ATOM 2344 C C . LYS A 1 308 ? 40.021 -11.345 -33.209 1.00 9.55 308 LYS A C 1
ATOM 2345 O O . LYS A 1 308 ? 40.723 -12.271 -32.800 1.00 7.92 308 LYS A O 1
ATOM 2351 N N . ALA A 1 309 ? 38.944 -10.984 -32.505 1.00 6.48 309 ALA A N 1
ATOM 2352 C CA . ALA A 1 309 ? 38.642 -11.696 -31.255 1.00 5.51 309 ALA A CA 1
ATOM 2353 C C . ALA A 1 309 ? 38.237 -13.142 -31.514 1.00 4.02 309 ALA A C 1
ATOM 2354 O O . ALA A 1 309 ? 38.618 -14.042 -30.760 1.00 8.11 309 ALA A O 1
ATOM 2356 N N . LEU A 1 310 ? 37.491 -13.462 -32.565 1.00 8.22 310 LEU A N 1
ATOM 2357 C CA . LEU A 1 310 ? 37.112 -14.851 -32.847 1.00 6.66 310 LEU A CA 1
ATOM 2358 C C . LEU A 1 310 ? 38.309 -15.732 -33.182 1.00 3.70 310 LEU A C 1
ATOM 2359 O O . LEU A 1 310 ? 38.431 -16.872 -32.737 1.00 8.02 310 LEU A O 1
ATOM 2364 N N . TYR A 1 311 ? 39.205 -15.167 -33.976 1.00 7.07 311 TYR A N 1
ATOM 2365 C CA . TYR A 1 311 ? 40.425 -15.832 -34.410 1.00 8.34 311 TYR A CA 1
ATOM 2366 C C . TYR A 1 311 ? 41.290 -16.160 -33.200 1.00 6.53 311 TYR A C 1
ATOM 2367 O O . TYR A 1 311 ? 41.708 -17.309 -33.049 1.00 7.78 311 TYR A O 1
ATOM 2376 N N . ARG A 1 312 ? 41.531 -15.149 -32.370 1.00 7.29 312 ARG A N 1
ATOM 2377 C CA . ARG A 1 312 ? 42.346 -15.339 -31.166 1.00 5.14 312 ARG A CA 1
ATOM 2378 C C . ARG A 1 312 ? 41.660 -16.279 -30.184 1.00 10.68 312 ARG A C 1
ATOM 2379 O O . ARG A 1 312 ? 42.293 -17.096 -29.512 1.00 8.39 312 ARG A O 1
ATOM 2387 N N . ARG A 1 313 ? 40.321 -16.188 -30.098 1.00 12.73 313 ARG A N 1
ATOM 2388 C CA . ARG A 1 313 ? 39.678 -17.135 -29.177 1.00 4.46 313 ARG A CA 1
ATOM 2389 C C . ARG A 1 313 ? 39.884 -18.559 -29.663 1.00 9.34 313 ARG A C 1
ATOM 2390 O O . ARG A 1 313 ? 40.106 -19.505 -28.914 1.00 8.34 313 ARG A O 1
ATOM 2398 N N . ALA A 1 314 ? 39.799 -18.740 -30.992 1.00 8.80 314 ALA A N 1
ATOM 2399 C CA . ALA A 1 314 ? 40.026 -20.101 -31.489 1.00 7.05 314 ALA A CA 1
ATOM 2400 C C . ALA A 1 314 ? 41.454 -20.557 -31.203 1.00 9.14 314 ALA A C 1
ATOM 2401 O O . ALA A 1 314 ? 41.739 -21.742 -31.026 1.00 8.52 314 ALA A O 1
ATOM 2403 N N . GLN A 1 315 ? 42.392 -19.608 -31.193 1.00 9.79 315 GLN A N 1
ATOM 2404 C CA . GLN A 1 315 ? 43.752 -20.007 -30.837 1.00 8.50 315 GLN A CA 1
ATOM 2405 C C . GLN A 1 315 ? 43.798 -20.406 -29.369 1.00 5.72 315 GLN A C 1
ATOM 2406 O O . GLN A 1 315 ? 44.490 -21.369 -29.055 1.00 8.22 315 GLN A O 1
ATOM 2412 N N . GLY A 1 316 ? 43.085 -19.685 -28.516 1.00 9.47 316 GLY A N 1
ATOM 2413 C CA . GLY A 1 316 ? 43.075 -20.031 -27.097 1.00 8.95 316 GLY A CA 1
ATOM 2414 C C . GLY A 1 316 ? 42.400 -21.390 -26.935 1.00 14.30 316 GLY A C 1
ATOM 2415 O O . GLY A 1 316 ? 42.840 -22.259 -26.209 1.00 8.94 316 GLY A O 1
ATOM 2416 N N . TRP A 1 317 ? 41.307 -21.613 -27.664 1.00 9.03 317 TRP A N 1
ATOM 2417 C CA . TRP A 1 317 ? 40.654 -22.924 -27.586 1.00 10.79 317 TRP A CA 1
ATOM 2418 C C . TRP A 1 317 ? 41.570 -24.054 -28.039 1.00 14.52 317 TRP A C 1
ATOM 2419 O O . TRP A 1 317 ? 41.544 -25.141 -27.451 1.00 9.27 317 TRP A O 1
ATOM 2430 N N . GLN A 1 318 ? 42.386 -23.806 -29.071 1.00 10.12 318 GLN A N 1
ATOM 2431 C CA . GLN A 1 318 ? 43.338 -24.835 -29.505 1.00 10.08 318 GLN A CA 1
ATOM 2432 C C . GLN A 1 318 ? 44.328 -25.163 -28.398 1.00 11.46 318 GLN A C 1
ATOM 2433 O O . GLN A 1 318 ? 44.649 -26.346 -28.248 1.00 8.10 318 GLN A O 1
ATOM 2439 N N . GLY A 1 319 ? 44.775 -24.160 -27.626 1.00 6.86 319 GLY A N 1
ATOM 2440 C CA . GLY A 1 319 ? 45.704 -24.441 -26.538 1.00 11.67 319 GLY A CA 1
ATOM 2441 C C . GLY A 1 319 ? 45.052 -25.343 -25.479 1.00 13.79 319 GLY A C 1
ATOM 2442 O O . GLY A 1 319 ? 45.727 -26.160 -24.843 1.00 14.74 319 GLY A O 1
ATOM 2443 N N . LEU A 1 320 ? 43.756 -25.203 -25.286 1.00 12.51 320 LEU A N 1
ATOM 2444 C CA . LEU A 1 320 ? 42.975 -25.978 -24.332 1.00 16.46 320 LEU A CA 1
ATOM 2445 C C . LEU A 1 320 ? 42.590 -27.336 -24.910 1.00 17.18 320 LEU A C 1
ATOM 2446 O O . LEU A 1 320 ? 41.992 -28.169 -24.229 1.00 15.69 320 LEU A O 1
ATOM 2451 N N . LYS A 1 321 ? 42.925 -27.526 -26.185 1.00 11.60 321 LYS A N 1
ATOM 2452 C CA . LYS A 1 321 ? 42.525 -28.708 -26.931 1.00 14.34 321 LYS A CA 1
ATOM 2453 C C . LYS A 1 321 ? 41.004 -28.860 -26.974 1.00 13.46 321 LYS A C 1
ATOM 2454 O O . LYS A 1 321 ? 40.540 -30.002 -27.021 1.00 20.78 321 LYS A O 1
ATOM 2460 N N . GLU A 1 322 ? 40.283 -27.746 -26.986 1.00 11.89 322 GLU A N 1
ATOM 2461 C CA . GLU A 1 322 ? 38.851 -27.653 -27.272 1.00 15.08 322 GLU A CA 1
ATOM 2462 C C . GLU A 1 322 ? 38.578 -27.295 -28.724 1.00 14.01 322 GLU A C 1
ATOM 2463 O O . GLU A 1 322 ? 38.216 -26.172 -29.113 1.00 9.44 322 GLU A O 1
ATOM 2469 N N . TYR A 1 323 ? 38.766 -28.284 -29.592 1.00 14.43 323 TYR A N 1
ATOM 2470 C CA . TYR A 1 323 ? 38.793 -28.031 -31.019 1.00 14.35 323 TYR A CA 1
ATOM 2471 C C . TYR A 1 323 ? 37.409 -27.781 -31.592 1.00 11.22 323 TYR A C 1
ATOM 2472 O O . TYR A 1 323 ? 37.325 -27.065 -32.587 1.00 14.06 323 TYR A O 1
ATOM 2481 N N . ASP A 1 324 ? 36.345 -28.345 -31.007 1.00 11.68 324 ASP A N 1
ATOM 2482 C CA . ASP A 1 324 ? 35.014 -28.006 -31.503 1.00 15.38 324 ASP A CA 1
ATOM 2483 C C . ASP A 1 324 ? 34.725 -26.506 -31.342 1.00 15.03 324 ASP A C 1
ATOM 2484 O O . ASP A 1 324 ? 34.147 -25.901 -32.250 1.00 8.86 324 ASP A O 1
ATOM 2489 N N . GLN A 1 325 ? 35.128 -25.956 -30.195 1.00 9.49 325 GLN A N 1
ATOM 2490 C CA . GLN A 1 325 ? 34.961 -24.536 -29.944 1.00 9.13 325 GLN A CA 1
ATOM 2491 C C . GLN A 1 325 ? 35.787 -23.714 -30.936 1.00 12.36 325 GLN A C 1
ATOM 2492 O O . GLN A 1 325 ? 35.314 -22.724 -31.491 1.00 10.28 325 GLN A O 1
ATOM 2498 N N . ALA A 1 326 ? 37.028 -24.119 -31.138 1.00 9.00 326 ALA A N 1
ATOM 2499 C CA . ALA A 1 326 ? 37.886 -23.447 -32.119 1.00 7.86 326 ALA A CA 1
ATOM 2500 C C . ALA A 1 326 ? 37.282 -23.476 -33.517 1.00 11.43 326 ALA A C 1
ATOM 2501 O O . ALA A 1 326 ? 37.220 -22.448 -34.187 1.00 9.79 326 ALA A O 1
ATOM 2503 N N . LEU A 1 327 ? 36.845 -24.654 -33.972 1.00 9.39 327 LEU A N 1
ATOM 2504 C CA . LEU A 1 327 ? 36.189 -24.722 -35.275 1.00 8.21 327 LEU A CA 1
ATOM 2505 C C . LEU A 1 327 ? 35.013 -23.761 -35.387 1.00 9.60 327 LEU A C 1
ATOM 2506 O O . LEU A 1 327 ? 34.824 -23.062 -36.374 1.00 8.46 327 LEU A O 1
ATOM 2511 N N . ALA A 1 328 ? 34.166 -23.764 -34.355 1.00 9.17 328 ALA A N 1
ATOM 2512 C CA . ALA A 1 328 ? 32.961 -22.916 -34.443 1.00 8.76 328 ALA A CA 1
ATOM 2513 C C . ALA A 1 328 ? 33.328 -21.451 -34.527 1.00 9.70 328 ALA A C 1
ATOM 2514 O O . ALA A 1 328 ? 32.729 -20.646 -35.240 1.00 12.43 328 ALA A O 1
ATOM 2516 N N . ASP A 1 329 ? 34.341 -21.042 -33.756 1.00 7.44 329 ASP A N 1
ATOM 2517 C CA . ASP A 1 329 ? 34.687 -19.622 -33.799 1.00 9.27 329 ASP A CA 1
ATOM 2518 C C . ASP A 1 329 ? 35.250 -19.259 -35.168 1.00 10.02 329 ASP A C 1
ATOM 2519 O O . ASP A 1 329 ? 34.963 -18.191 -35.713 1.00 7.49 329 ASP A O 1
ATOM 2524 N N . LEU A 1 330 ? 36.076 -20.149 -35.727 1.00 12.08 330 LEU A N 1
ATOM 2525 C CA . LEU A 1 330 ? 36.682 -19.797 -37.010 1.00 10.89 330 LEU A CA 1
ATOM 2526 C C . LEU A 1 330 ? 35.650 -19.826 -38.124 1.00 13.10 330 LEU A C 1
ATOM 2527 O O . LEU A 1 330 ? 35.679 -19.071 -39.087 1.00 11.42 330 LEU A O 1
ATOM 2532 N N . LYS A 1 331 ? 34.684 -20.732 -38.002 1.00 7.47 331 LYS A N 1
ATOM 2533 C CA . LYS A 1 331 ? 33.667 -20.728 -39.060 1.00 11.98 331 LYS A CA 1
ATOM 2534 C C . LYS A 1 331 ? 32.873 -19.441 -39.030 1.00 15.88 331 LYS A C 1
ATOM 2535 O O . LYS A 1 331 ? 32.599 -18.844 -40.069 1.00 14.38 331 LYS A O 1
ATOM 2541 N N . LYS A 1 332 ? 32.516 -19.001 -37.826 1.00 10.32 332 LYS A N 1
ATOM 2542 C CA . LYS A 1 332 ? 31.825 -17.728 -37.684 1.00 13.59 332 LYS A CA 1
ATOM 2543 C C . LYS A 1 332 ? 32.654 -16.550 -38.170 1.00 15.31 332 LYS A C 1
ATOM 2544 O O . LYS A 1 332 ? 32.075 -15.657 -38.807 1.00 11.92 332 LYS A O 1
ATOM 2550 N N . ALA A 1 333 ? 33.952 -16.546 -37.880 1.00 11.58 333 ALA A N 1
ATOM 2551 C CA . ALA A 1 333 ? 34.846 -15.493 -38.358 1.00 7.50 333 ALA A CA 1
ATOM 2552 C C . ALA A 1 333 ? 34.912 -15.462 -39.885 1.00 10.35 333 ALA A C 1
ATOM 2553 O O . ALA A 1 333 ? 34.870 -14.402 -40.521 1.00 16.20 333 ALA A O 1
ATOM 2555 N N . GLN A 1 334 ? 35.000 -16.650 -40.484 1.00 8.71 334 GLN A N 1
ATOM 2556 C CA . GLN A 1 334 ? 35.092 -16.748 -41.934 1.00 11.51 334 GLN A CA 1
ATOM 2557 C C . GLN A 1 334 ? 33.843 -16.175 -42.594 1.00 15.62 334 GLN A C 1
ATOM 2558 O O . GLN A 1 334 ? 33.937 -15.496 -43.611 1.00 19.29 334 GLN A O 1
ATOM 2564 N N . GLU A 1 335 ? 32.683 -16.475 -42.013 1.00 11.69 335 GLU A N 1
ATOM 2565 C CA . GLU A 1 335 ? 31.433 -15.968 -42.590 1.00 18.61 335 GLU A CA 1
ATOM 2566 C C . GLU A 1 335 ? 31.502 -14.443 -42.652 1.00 16.07 335 GLU A C 1
ATOM 2567 O O . GLU A 1 335 ? 31.155 -13.828 -43.659 1.00 13.62 335 GLU A O 1
ATOM 2573 N N . ILE A 1 336 ? 31.960 -13.823 -41.565 1.00 13.78 336 ILE A N 1
ATOM 2574 C CA . ILE A 1 336 ? 32.088 -12.364 -41.514 1.00 15.41 336 ILE A CA 1
ATOM 2575 C C . ILE A 1 336 ? 33.161 -11.855 -42.450 1.00 12.67 336 ILE A C 1
ATOM 2576 O O . ILE A 1 336 ? 33.029 -10.813 -43.103 1.00 18.29 336 ILE A O 1
ATOM 2581 N N . ALA A 1 337 ? 34.277 -12.576 -42.525 1.00 9.20 337 ALA A N 1
ATOM 2582 C CA . ALA A 1 337 ? 35.417 -12.082 -43.301 1.00 14.86 337 ALA A CA 1
ATOM 2583 C C . ALA A 1 337 ? 35.979 -13.141 -44.230 1.00 13.75 337 ALA A C 1
ATOM 2584 O O . ALA A 1 337 ? 37.043 -13.723 -44.027 1.00 14.44 337 ALA A O 1
ATOM 2586 N N . PRO A 1 338 ? 35.251 -13.406 -45.322 1.00 14.03 338 PRO A N 1
ATOM 2587 C CA . PRO A 1 338 ? 35.578 -14.538 -46.199 1.00 12.69 338 PRO A CA 1
ATOM 2588 C C . PRO A 1 338 ? 36.907 -14.376 -46.922 1.00 21.72 338 PRO A C 1
ATOM 2589 O O . PRO A 1 338 ? 37.555 -15.328 -47.359 1.00 18.23 338 PRO A O 1
ATOM 2593 N N . GLU A 1 339 ? 37.381 -13.138 -47.084 1.00 20.52 339 GLU A N 1
ATOM 2594 C CA . GLU A 1 339 ? 38.650 -12.906 -47.749 1.00 14.21 339 GLU A CA 1
ATOM 2595 C C . GLU A 1 339 ? 39.841 -13.031 -46.807 1.00 16.90 339 GLU A C 1
ATOM 2596 O O . GLU A 1 339 ? 41.001 -12.899 -47.225 1.00 21.48 339 GLU A O 1
ATOM 2602 N N . ASP A 1 340 ? 39.601 -13.286 -45.519 1.00 11.44 340 ASP A N 1
ATOM 2603 C CA . ASP A 1 340 ? 40.723 -13.358 -44.581 1.00 11.91 340 ASP A CA 1
ATOM 2604 C C . ASP A 1 340 ? 41.511 -14.653 -44.721 1.00 15.46 340 ASP A C 1
ATOM 2605 O O . ASP A 1 340 ? 41.013 -15.721 -44.361 1.00 19.77 340 ASP A O 1
ATOM 2610 N N . LYS A 1 341 ? 42.736 -14.565 -45.238 1.00 14.02 341 LYS A N 1
ATOM 2611 C CA . LYS A 1 341 ? 43.538 -15.756 -45.471 1.00 9.88 341 LYS A CA 1
ATOM 2612 C C . LYS A 1 341 ? 44.023 -16.422 -44.199 1.00 12.92 341 LYS A C 1
ATOM 2613 O O . LYS A 1 341 ? 44.216 -17.642 -44.138 1.00 15.95 341 LYS A O 1
ATOM 2619 N N . ALA A 1 342 ? 44.287 -15.591 -43.179 1.00 11.28 342 ALA A N 1
ATOM 2620 C CA . ALA A 1 342 ? 44.703 -16.182 -41.917 1.00 9.37 342 ALA A CA 1
ATOM 2621 C C . ALA A 1 342 ? 43.586 -17.082 -41.385 1.00 10.45 342 ALA A C 1
ATOM 2622 O O . ALA A 1 342 ? 43.872 -18.146 -40.841 1.00 19.47 342 ALA A O 1
ATOM 2624 N N . ILE A 1 343 ? 42.342 -16.637 -41.547 1.00 10.75 343 ILE A N 1
ATOM 2625 C CA . ILE A 1 343 ? 41.242 -17.464 -41.002 1.00 11.09 343 ILE A CA 1
ATOM 2626 C C . ILE A 1 343 ? 41.024 -18.720 -41.828 1.00 14.60 343 ILE A C 1
ATOM 2627 O O . ILE A 1 343 ? 40.833 -19.819 -41.290 1.00 12.27 343 ILE A O 1
ATOM 2632 N N . GLN A 1 344 ? 41.061 -18.599 -43.164 1.00 12.75 344 GLN A N 1
ATOM 2633 C CA . GLN A 1 344 ? 41.086 -19.792 -44.008 1.00 15.13 344 GLN A CA 1
ATOM 2634 C C . GLN A 1 344 ? 42.127 -20.814 -43.571 1.00 12.95 344 GLN A C 1
ATOM 2635 O O . GLN A 1 344 ? 41.881 -22.018 -43.453 1.00 13.56 344 GLN A O 1
ATOM 2641 N N . ALA A 1 345 ? 43.370 -20.365 -43.335 1.00 11.41 345 ALA A N 1
ATOM 2642 C CA . ALA A 1 345 ? 44.422 -21.326 -43.008 1.00 12.86 345 ALA A CA 1
ATOM 2643 C C . ALA A 1 345 ? 44.207 -21.963 -41.638 1.00 12.25 345 ALA A C 1
ATOM 2644 O O . ALA A 1 345 ? 44.456 -23.155 -41.438 1.00 10.31 345 ALA A O 1
ATOM 2646 N N . GLU A 1 346 ? 43.759 -21.129 -40.692 1.00 8.81 346 GLU A N 1
ATOM 2647 C CA . GLU A 1 346 ? 43.525 -21.646 -39.330 1.00 11.52 346 GLU A CA 1
ATOM 2648 C C . GLU A 1 346 ? 42.395 -22.656 -39.328 1.00 17.66 346 GLU A C 1
ATOM 2649 O O . GLU A 1 346 ? 42.424 -23.649 -38.590 1.00 11.51 346 GLU A O 1
ATOM 2655 N N . LEU A 1 347 ? 41.346 -22.507 -40.144 1.00 12.36 347 LEU A N 1
ATOM 2656 C CA . LEU A 1 347 ? 40.336 -23.558 -40.204 1.00 10.48 347 LEU A CA 1
ATOM 2657 C C . LEU A 1 347 ? 40.902 -24.887 -40.690 1.00 11.26 347 LEU A C 1
ATOM 2658 O O . LEU A 1 347 ? 40.543 -25.967 -40.216 1.00 13.56 347 LEU A O 1
ATOM 2663 N N . LEU A 1 348 ? 41.797 -24.877 -41.682 1.00 12.57 348 LEU A N 1
ATOM 2664 C CA . LEU A 1 348 ? 42.405 -26.121 -42.163 1.00 10.52 348 LEU A CA 1
ATOM 2665 C C . LEU A 1 348 ? 43.238 -26.826 -41.102 1.00 14.46 348 LEU A C 1
ATOM 2666 O O . LEU A 1 348 ? 43.242 -28.048 -40.921 1.00 14.51 348 LEU A O 1
ATOM 2671 N N . LYS A 1 349 ? 43.994 -25.982 -40.408 1.00 9.33 349 LYS A N 1
ATOM 2672 C CA . LYS A 1 349 ? 44.828 -26.429 -39.314 1.00 12.20 349 LYS A CA 1
ATOM 2673 C C . LYS A 1 349 ? 43.980 -27.067 -38.218 1.00 12.52 349 LYS A C 1
ATOM 2674 O O . LYS A 1 349 ? 44.327 -28.136 -37.731 1.00 13.74 349 LYS A O 1
ATOM 2680 N N . VAL A 1 350 ? 42.888 -26.413 -37.806 1.00 13.17 350 VAL A N 1
ATOM 2681 C CA . VAL A 1 350 ? 42.059 -27.021 -36.753 1.00 11.80 350 VAL A CA 1
ATOM 2682 C C . VAL A 1 350 ? 41.403 -28.302 -37.269 1.00 20.97 350 VAL A C 1
ATOM 2683 O O . VAL A 1 350 ? 41.332 -29.289 -36.520 1.00 13.50 350 VAL A O 1
ATOM 2687 N N . LYS A 1 351 ? 40.926 -28.329 -38.513 1.00 9.98 351 LYS A N 1
ATOM 2688 C CA . LYS A 1 351 ? 40.334 -29.565 -39.037 1.00 9.63 351 LYS A CA 1
ATOM 2689 C C . LYS A 1 351 ? 41.335 -30.714 -39.007 1.00 17.68 351 LYS A C 1
ATOM 2690 O O . LYS A 1 351 ? 40.991 -31.861 -38.747 1.00 16.50 351 LYS A O 1
ATOM 2696 N N . GLN A 1 352 ? 42.620 -30.466 -39.230 1.00 15.44 352 GLN A N 1
ATOM 2697 C CA . GLN A 1 352 ? 43.655 -31.481 -39.257 1.00 15.54 352 GLN A CA 1
ATOM 2698 C C . GLN A 1 352 ? 43.988 -31.952 -37.847 1.00 26.32 352 GLN A C 1
ATOM 2699 O O . GLN A 1 352 ? 44.312 -33.121 -37.615 1.00 14.16 352 GLN A O 1
ATOM 2705 N N . LYS A 1 353 ? 43.885 -31.021 -36.907 1.00 19.43 353 LYS A N 1
ATOM 2706 C CA . LYS A 1 353 ? 44.114 -31.317 -35.503 1.00 13.63 353 LYS A CA 1
ATOM 2707 C C . LYS A 1 353 ? 43.046 -32.261 -34.948 1.00 17.47 353 LYS A C 1
ATOM 2708 O O . LYS A 1 353 ? 43.395 -33.140 -34.150 1.00 21.27 353 LYS A O 1
ATOM 2714 N N . ILE A 1 354 ? 41.797 -32.030 -35.361 1.00 12.97 354 ILE A N 1
ATOM 2715 C CA . ILE A 1 354 ? 40.663 -32.825 -34.889 1.00 16.49 354 ILE A CA 1
ATOM 2716 C C . ILE A 1 354 ? 40.790 -34.267 -35.374 1.00 20.42 354 ILE A C 1
ATOM 2717 O O . ILE A 1 354 ? 40.693 -35.224 -34.605 1.00 19.76 354 ILE A O 1
ATOM 2722 N N . LYS A 1 355 ? 41.031 -34.423 -36.667 1.00 19.95 355 LYS A N 1
ATOM 2723 C CA . LYS A 1 355 ? 41.310 -35.724 -37.275 1.00 21.47 355 LYS A CA 1
ATOM 2724 C C . LYS A 1 355 ? 42.442 -36.474 -36.597 1.00 23.84 355 LYS A C 1
ATOM 2725 O O . LYS A 1 355 ? 42.377 -37.669 -36.243 1.00 18.46 355 LYS A O 1
ATOM 2731 N N . ALA A 1 356 ? 43.566 -35.792 -36.380 1.00 21.21 356 ALA A N 1
ATOM 2732 C CA . ALA A 1 356 ? 44.715 -36.446 -35.742 1.00 20.92 356 ALA A CA 1
ATOM 2733 C C . ALA A 1 356 ? 44.415 -36.891 -34.310 1.00 24.37 356 ALA A C 1
ATOM 2734 O O . ALA A 1 356 ? 44.866 -37.950 -33.838 1.00 15.49 356 ALA A O 1
ATOM 2736 N N . GLN A 1 357 ? 43.648 -36.077 -33.589 1.00 21.37 357 GLN A N 1
ATOM 2737 C CA . GLN A 1 357 ? 43.296 -36.363 -32.192 1.00 19.21 357 GLN A CA 1
ATOM 2738 C C . GLN A 1 357 ? 42.356 -37.561 -32.101 1.00 19.94 357 GLN A C 1
ATOM 2739 O O . GLN A 1 357 ? 42.596 -38.457 -31.280 1.00 18.25 357 GLN A O 1
ATOM 2745 N N . LYS A 1 358 ? 41.315 -37.547 -32.935 1.00 13.26 358 LYS A N 1
ATOM 2746 C CA . LYS A 1 358 ? 40.385 -38.662 -33.034 1.00 20.00 358 LYS A CA 1
ATOM 2747 C C . LYS A 1 358 ? 41.089 -39.938 -33.496 1.00 24.92 358 LYS A C 1
ATOM 2748 O O . LYS A 1 358 ? 40.717 -41.031 -33.070 1.00 16.49 358 LYS A O 1
ATOM 2754 N N . ASP A 1 359 ? 42.088 -39.798 -34.372 1.00 22.56 359 ASP A N 1
ATOM 2755 C CA . ASP A 1 359 ? 42.785 -40.996 -34.847 1.00 22.33 359 ASP A CA 1
ATOM 2756 C C . ASP A 1 359 ? 43.597 -41.626 -33.719 1.00 17.90 359 ASP A C 1
ATOM 2757 O O . ASP A 1 359 ? 43.572 -42.849 -33.598 1.00 18.12 359 ASP A O 1
ATOM 2762 N N . LYS A 1 360 ? 44.279 -40.804 -32.939 1.00 15.55 360 LYS A N 1
ATOM 2763 C CA . LYS A 1 360 ? 45.076 -41.247 -31.811 1.00 17.07 360 LYS A CA 1
ATOM 2764 C C . LYS A 1 360 ? 44.198 -41.913 -30.755 1.00 16.96 360 LYS A C 1
ATOM 2765 O O . LYS A 1 360 ? 44.600 -42.881 -30.106 1.00 14.87 360 LYS A O 1
ATOM 2771 N N . GLU A 1 361 ? 43.004 -41.342 -30.589 1.00 12.86 361 GLU A N 1
ATOM 2772 C CA . GLU A 1 361 ? 42.121 -41.900 -29.551 1.00 12.36 361 GLU A CA 1
ATOM 2773 C C . GLU A 1 361 ? 41.585 -43.248 -29.977 1.00 14.81 361 GLU A C 1
ATOM 2774 O O . GLU A 1 361 ? 41.415 -44.140 -29.135 1.00 13.86 361 GLU A O 1
ATOM 2780 N N . LYS A 1 362 ? 41.336 -43.484 -31.271 1.00 11.87 362 LYS A N 1
ATOM 2781 C CA . LYS A 1 362 ? 40.812 -44.802 -31.622 1.00 16.08 362 LYS A CA 1
ATOM 2782 C C . LYS A 1 362 ? 41.849 -45.811 -32.109 1.00 17.57 362 LYS A C 1
ATOM 2783 O O . LYS A 1 362 ? 41.492 -46.988 -32.241 1.00 16.56 362 LYS A O 1
ATOM 2789 N N . ALA A 1 363 ? 43.086 -45.424 -32.385 1.00 13.26 363 ALA A N 1
ATOM 2790 C CA . ALA A 1 363 ? 44.078 -46.329 -32.971 1.00 13.09 363 ALA A CA 1
ATOM 2791 C C . ALA A 1 363 ? 44.386 -47.490 -32.049 1.00 13.20 363 ALA A C 1
ATOM 2792 O O . ALA A 1 363 ? 44.463 -47.336 -30.832 1.00 12.42 363 ALA A O 1
ATOM 2794 N N . ALA A 1 364 ? 44.577 -48.669 -32.648 1.00 10.30 364 ALA A N 1
ATOM 2795 C CA . ALA A 1 364 ? 44.904 -49.846 -31.859 1.00 13.76 364 ALA A CA 1
ATOM 2796 C C . ALA A 1 364 ? 45.903 -50.690 -32.648 1.00 14.66 364 ALA A C 1
ATOM 2797 O O . ALA A 1 364 ? 45.767 -50.750 -33.863 1.00 17.24 364 ALA A O 1
ATOM 2799 N N . TYR A 1 365 ? 46.875 -51.297 -31.979 1.00 15.87 365 TYR A N 1
ATOM 2800 C CA . TYR A 1 365 ? 47.882 -52.098 -32.653 1.00 18.04 365 TYR A CA 1
ATOM 2801 C C . TYR A 1 365 ? 47.274 -53.254 -33.448 1.00 27.15 365 TYR A C 1
ATOM 2802 O O . TYR A 1 365 ? 46.251 -53.781 -32.982 1.00 17.89 365 TYR A O 1
#

CATH classification: 2.40.100.10 (+1 more: 1.25.40.10)

GO terms:
  GO:0030331 nuclear estrogen receptor binding (F, IDA)
  GO:0030544 Hsp70 protein binding (F, IDA)
  GO:0006457 protein folding (P, IDA)
  GO:0005515 protein binding (F, IPI)